Protein AF-A0A136LKF4-F1 (afdb_monomer)

Secondary structure (DSSP, 8-state):
---SEEEE-SS-EEEE-TTS-EEEEEEEETTEEESSTT--EEEEEEETTEEEETTSTTEEEEEEEPTTSS-EEEEEEETTTTEEEEEEEEE-SSSSEEEEEEEEEE-SSS-EEEEEEEEE---GGG-STTEEEEEETTTTEEEEEETTEEEEEEEEBTTBS-S-EEEEEEEETTEE-GGGGGGGT------EEEESEEEEEEEEEEE-TT-EEEEEEEEEEESSHHHHHHHHHT--HHHHHHHHHHHHHHHS---HHHHHHHHTS-HHHHHHHHHHHHHHHHTB-TTS-B-S---STTHHHHS--S-SB-HHHHHHHHHHHHHTT-S-HHHHHHHHHHHH-BTTB-SPPS-B-TTSSBPP--PPP-TTSGGG----HHHHHHHHHHHHHHHHHTTT-HHHHHHIIIIIHHHHHHHHHSB-TTTSSBPPEE-TTS--EE--HHHHHHHHHHHHHHHHHHHHTT-THHHHHHHHHHHHHHHHHHHS--TT-

Nearest PDB structures (foldseek):
  1lf9-assembly2_B  TM=7.929E-01  e=3.996E-20  Thermoanaerobacterium thermosaccharolyticum
  8ho8-assembly1_B  TM=7.181E-01  e=5.617E-15  Acetivibrio thermocellus
  3qde-assembly1_A  TM=7.459E-01  e=1.291E-14  Acetivibrio thermocellus
  8hob-assembly1_B  TM=7.042E-01  e=2.672E-14  Acetivibrio thermocellus
  8rfg-assembly1_A  TM=6.636E-01  e=1.055E-11  Agrobacterium tumefaciens

pLDDT: mean 93.04, std 6.62, range [54.16, 98.88]

Radius of gyration: 26.01 Å; Cα contacts (8 Å, |Δi|>4): 1134; chains: 1; bounding box: 64×51×73 Å

Sequence (489 aa):
MPRPLVFGNGIFHLCLDAGHRIRDLYFPQCGLPNHLSGHAIRWGFWCEENLSWVGDEGWEVRQRYDPGALCGLTQLESSELRIVVEVREAVHPTEPVFVRRLKILNRAEQEREVRLFQHNDLRIAGTEIGDTALFDPVSEALIHYKGAHWFLFGGRSSNGGLFEFATGIKDFGGFEGTWRDAEDGHLSGHPISQGSVDSTFSLAVRLGPNESADLELWIVAGTDLEDVRSRTASLNGASLLEVLAQARSASENLNLAALAQIHALPHEWRLATLQSLQVLRTHLDAGGAVIAANDSDIMKTARAHYSYCWPRDASLTVMALDALGWGDPSERWVRFLASVIQPDRPGLFQKYRPDGKWGASWHTWNETFPHGVPLQLDQTALALVSLCDRLERRAGDERESEAFQTLAKPLAEFLYGFRSPKTGFPLPSYDLWEERLGVHAFTCATVFWALDRASAWALRLGDASSERWAAGASEIRSAVLQGMYDASG

Structure (mmCIF, N/CA/C/O backbone):
data_AF-A0A136LKF4-F1
#
_entry.id   AF-A0A136LKF4-F1
#
loop_
_atom_site.group_PDB
_atom_site.id
_atom_site.type_symbol
_atom_site.label_atom_id
_atom_site.label_alt_id
_atom_site.label_comp_id
_atom_site.label_asym_id
_atom_site.label_entity_id
_atom_site.label_seq_id
_atom_site.pdbx_PDB_ins_code
_atom_site.Cartn_x
_atom_site.Cartn_y
_atom_site.Cartn_z
_atom_site.occupancy
_atom_site.B_iso_or_equiv
_atom_site.auth_seq_id
_atom_site.auth_comp_id
_atom_site.auth_asym_id
_atom_site.auth_atom_id
_atom_site.pdbx_PDB_model_num
ATOM 1 N N . MET A 1 1 ? -1.856 -15.438 2.226 1.00 55.50 1 MET A N 1
ATOM 2 C CA . MET A 1 1 ? -3.005 -15.472 1.275 1.00 55.50 1 MET A CA 1
ATOM 3 C C . MET A 1 1 ? -3.229 -14.039 0.835 1.00 55.50 1 MET A C 1
ATOM 5 O O . MET A 1 1 ? -2.966 -13.175 1.664 1.00 55.50 1 MET A O 1
ATOM 9 N N . PRO A 1 2 ? -3.708 -13.749 -0.391 1.00 76.06 2 PRO A N 1
ATOM 10 C CA . PRO A 1 2 ? -3.974 -12.362 -0.766 1.00 76.06 2 PRO A CA 1
ATOM 11 C C . PRO A 1 2 ? -4.907 -11.713 0.264 1.00 76.06 2 PRO A C 1
ATOM 13 O O . PRO A 1 2 ? -5.874 -12.329 0.719 1.00 76.06 2 PRO A O 1
ATOM 16 N N . ARG A 1 3 ? -4.563 -10.493 0.675 1.00 90.19 3 ARG A N 1
ATOM 17 C CA . ARG A 1 3 ? -5.271 -9.731 1.706 1.00 90.19 3 ARG A CA 1
ATOM 18 C C . ARG A 1 3 ? -6.670 -9.353 1.187 1.00 90.19 3 ARG A C 1
ATOM 20 O O . ARG A 1 3 ? -6.740 -8.726 0.129 1.00 90.19 3 ARG A O 1
ATOM 27 N N . PRO A 1 4 ? -7.776 -9.724 1.870 1.00 93.38 4 PRO A N 1
ATOM 28 C CA . PRO A 1 4 ? -9.128 -9.440 1.378 1.00 93.38 4 PRO A CA 1
ATOM 29 C C . PRO A 1 4 ? -9.421 -7.954 1.171 1.00 93.38 4 PRO A C 1
ATOM 31 O O . PRO A 1 4 ? -10.062 -7.586 0.187 1.00 93.38 4 PRO A O 1
ATOM 34 N N . LEU A 1 5 ? -8.932 -7.102 2.079 1.00 96.19 5 LEU A N 1
ATOM 35 C CA . LEU A 1 5 ? -9.044 -5.650 1.976 1.00 96.19 5 LEU A CA 1
ATOM 36 C C . LEU A 1 5 ? -7.653 -5.016 2.068 1.00 96.19 5 LEU A C 1
ATOM 38 O O . LEU A 1 5 ? -6.854 -5.346 2.941 1.00 96.19 5 LEU A O 1
ATOM 42 N N . VAL A 1 6 ? -7.383 -4.091 1.159 1.00 96.38 6 VAL A N 1
ATOM 43 C CA . VAL A 1 6 ? -6.146 -3.332 1.016 1.00 96.38 6 VAL A CA 1
ATOM 44 C C . VAL A 1 6 ? -6.555 -1.890 0.774 1.00 96.38 6 VAL A C 1
ATOM 46 O O . VAL A 1 6 ? -7.348 -1.607 -0.120 1.00 96.38 6 VAL A O 1
ATOM 49 N N . PHE A 1 7 ? -6.002 -0.975 1.553 1.00 97.06 7 PHE A N 1
ATOM 50 C CA . PHE A 1 7 ? -6.267 0.450 1.433 1.00 97.06 7 PHE A CA 1
ATOM 51 C C . PHE A 1 7 ? -4.955 1.198 1.269 1.00 97.06 7 PHE A C 1
ATOM 53 O O . PHE A 1 7 ? -3.958 0.844 1.892 1.00 97.06 7 PHE A O 1
ATOM 60 N N . GLY A 1 8 ? -4.956 2.261 0.470 1.00 96.06 8 GLY A N 1
ATOM 61 C CA . GLY A 1 8 ? -3.822 3.166 0.436 1.00 96.06 8 GLY A CA 1
ATOM 62 C C . GLY A 1 8 ? -3.980 4.330 -0.526 1.00 96.06 8 GLY A C 1
ATOM 63 O O . GLY A 1 8 ? -4.857 4.331 -1.388 1.00 96.06 8 GLY A O 1
ATOM 64 N N . ASN A 1 9 ? -3.119 5.328 -0.349 1.00 94.81 9 ASN A N 1
ATOM 65 C CA . ASN A 1 9 ? -3.143 6.591 -1.094 1.00 94.81 9 ASN A CA 1
ATOM 66 C C . ASN A 1 9 ? -1.758 7.037 -1.605 1.00 94.81 9 ASN A C 1
ATOM 68 O O . ASN A 1 9 ? -1.588 8.172 -2.052 1.00 94.81 9 ASN A O 1
ATOM 72 N N . GLY A 1 10 ? -0.763 6.153 -1.536 1.00 94.69 10 GLY A N 1
ATOM 73 C CA . GLY A 1 10 ? 0.612 6.426 -1.947 1.00 94.69 10 GLY A CA 1
ATOM 74 C C . GLY A 1 10 ? 1.547 6.850 -0.816 1.00 94.69 10 GLY A C 1
ATOM 75 O O . GLY A 1 10 ? 2.749 6.677 -0.972 1.00 94.69 10 GLY A O 1
ATOM 76 N N . ILE A 1 11 ? 1.025 7.335 0.315 1.00 96.25 11 ILE A N 1
ATOM 77 C CA . ILE A 1 11 ? 1.826 7.688 1.507 1.00 96.25 11 ILE A CA 1
ATOM 78 C C . ILE A 1 11 ? 1.457 6.865 2.745 1.00 96.25 11 ILE A C 1
ATOM 80 O O . ILE A 1 11 ? 2.232 6.757 3.692 1.00 96.25 11 ILE A O 1
ATOM 84 N N . PHE A 1 12 ? 0.262 6.277 2.739 1.00 97.94 12 PHE A N 1
ATOM 85 C CA . PHE A 1 12 ? -0.262 5.444 3.806 1.00 97.94 12 PHE A CA 1
ATOM 86 C C . PHE A 1 12 ? -0.930 4.220 3.201 1.00 97.94 12 PHE A C 1
ATOM 88 O O . PHE A 1 12 ? -1.716 4.351 2.260 1.00 97.94 12 PHE A O 1
ATOM 95 N N . HIS A 1 13 ? -0.593 3.036 3.706 1.00 97.69 13 HIS A N 1
ATOM 96 C CA . HIS A 1 13 ? -1.074 1.770 3.160 1.00 97.69 13 HIS A CA 1
ATOM 97 C C . HIS A 1 13 ? -1.354 0.772 4.285 1.00 97.69 13 HIS A C 1
ATOM 99 O O . HIS A 1 13 ? -0.511 0.576 5.160 1.00 97.69 13 HIS A O 1
ATOM 105 N N . LEU A 1 14 ? -2.514 0.112 4.243 1.00 96.81 14 LEU A N 1
ATOM 106 C CA . LEU A 1 14 ? -2.922 -0.905 5.210 1.00 96.81 14 LEU A CA 1
ATOM 107 C C . LEU A 1 14 ? -3.471 -2.143 4.507 1.00 96.81 14 LEU A C 1
ATOM 109 O O . LEU A 1 14 ? -4.198 -2.022 3.523 1.00 96.81 14 LEU A O 1
ATOM 113 N N . CYS A 1 15 ? -3.186 -3.324 5.054 1.00 96.56 15 CYS A N 1
ATOM 114 C CA . CYS A 1 15 ? -3.785 -4.578 4.596 1.00 96.56 15 CYS A CA 1
ATOM 115 C C . CYS A 1 15 ? -4.489 -5.299 5.742 1.00 96.56 15 CYS A C 1
ATOM 117 O O . CYS A 1 15 ? -3.909 -5.475 6.818 1.00 96.56 15 CYS A O 1
ATOM 119 N N . LEU A 1 16 ? -5.716 -5.753 5.493 1.00 96.62 16 LEU A N 1
ATOM 120 C CA . LEU A 1 16 ? -6.503 -6.543 6.431 1.00 96.62 16 LEU A CA 1
ATOM 121 C C . LEU A 1 16 ? -6.511 -8.012 6.002 1.00 96.62 16 LEU A C 1
ATOM 123 O O . LEU A 1 16 ? -6.553 -8.314 4.809 1.00 96.62 16 LEU A O 1
ATOM 127 N N . ASP A 1 17 ? -6.481 -8.927 6.968 1.00 95.50 17 ASP A N 1
ATOM 128 C CA . ASP A 1 17 ? -6.672 -10.359 6.719 1.00 95.50 17 ASP A CA 1
ATOM 129 C C . ASP A 1 17 ? -8.153 -10.777 6.717 1.00 95.50 17 ASP A C 1
ATOM 131 O O . ASP A 1 17 ? -9.060 -9.961 6.891 1.00 95.50 17 ASP A O 1
ATOM 135 N N . ALA A 1 18 ? -8.383 -12.079 6.515 1.00 95.31 18 ALA A N 1
ATOM 136 C CA . ALA A 1 18 ? -9.705 -12.705 6.539 1.00 95.31 18 ALA A CA 1
ATOM 137 C C . ALA A 1 18 ? -10.381 -12.677 7.923 1.00 95.31 18 ALA A C 1
ATOM 139 O O . ALA A 1 18 ? -11.593 -12.831 8.011 1.00 95.31 18 ALA A O 1
ATOM 140 N N . GLY A 1 19 ? -9.611 -12.461 8.995 1.00 96.06 19 GLY A N 1
ATOM 141 C CA . GLY A 1 19 ? -10.121 -12.245 10.349 1.00 96.06 19 GLY A CA 1
ATOM 142 C C . GLY A 1 19 ? -10.413 -10.772 10.651 1.00 96.06 19 GLY A C 1
ATOM 143 O O . GLY A 1 19 ? -10.659 -10.424 11.800 1.00 96.06 19 GLY A O 1
ATOM 144 N N . HIS A 1 20 ? -10.363 -9.895 9.642 1.00 97.25 20 HIS A N 1
ATOM 145 C CA . HIS A 1 20 ? -10.574 -8.452 9.768 1.00 97.25 20 HIS A CA 1
ATOM 146 C C . HIS A 1 20 ? -9.567 -7.730 10.687 1.00 97.25 20 HIS A C 1
ATOM 148 O O . HIS A 1 20 ? -9.873 -6.689 11.286 1.00 97.25 20 HIS A O 1
ATOM 154 N N . ARG A 1 21 ? -8.346 -8.265 10.797 1.00 96.94 21 ARG A N 1
ATOM 155 C CA . ARG A 1 21 ? -7.227 -7.659 11.537 1.00 96.94 21 ARG A CA 1
ATOM 156 C C . ARG A 1 21 ? -6.346 -6.894 10.573 1.00 96.94 21 ARG A C 1
ATOM 158 O O . ARG A 1 21 ? -6.111 -7.368 9.466 1.00 96.94 21 ARG A O 1
ATOM 165 N N . ILE A 1 22 ? -5.812 -5.749 10.989 1.00 97.69 22 ILE A N 1
ATOM 166 C CA . ILE A 1 22 ? -4.796 -5.054 10.190 1.00 97.69 22 ILE A CA 1
ATOM 167 C C . ILE A 1 22 ? -3.478 -5.789 10.418 1.00 97.69 22 ILE A C 1
ATOM 169 O O . ILE A 1 22 ? -3.037 -5.929 11.558 1.00 97.69 22 ILE A O 1
ATOM 173 N N . ARG A 1 23 ? -2.874 -6.284 9.340 1.00 95.25 23 ARG A N 1
ATOM 174 C CA . ARG A 1 23 ? -1.654 -7.107 9.365 1.00 95.25 23 ARG A CA 1
ATOM 175 C C . ARG A 1 23 ? -0.437 -6.398 8.813 1.00 95.25 23 ARG A C 1
ATOM 177 O O . ARG A 1 23 ? 0.691 -6.759 9.134 1.00 95.25 23 ARG A O 1
ATOM 184 N N . ASP A 1 24 ? -0.680 -5.385 7.996 1.00 95.75 24 ASP A N 1
ATOM 185 C CA . ASP A 1 24 ? 0.356 -4.581 7.385 1.00 95.75 24 ASP A CA 1
ATOM 186 C C . ASP A 1 24 ? -0.036 -3.108 7.485 1.00 95.75 24 ASP A C 1
ATOM 188 O O . ASP A 1 24 ? -1.186 -2.757 7.216 1.00 95.75 24 ASP A O 1
ATOM 192 N N . LEU A 1 25 ? 0.914 -2.273 7.906 1.00 97.69 25 LEU A N 1
ATOM 193 C CA . LEU A 1 25 ? 0.773 -0.826 8.061 1.00 97.69 25 LEU A CA 1
ATOM 194 C C . LEU A 1 25 ? 2.063 -0.179 7.562 1.00 97.69 25 LEU A C 1
ATOM 196 O O . LEU A 1 25 ? 3.123 -0.421 8.139 1.00 97.69 25 LEU A O 1
ATOM 200 N N . TYR A 1 26 ? 1.982 0.625 6.506 1.00 97.88 26 TYR A N 1
ATOM 201 C CA . TYR A 1 26 ? 3.140 1.274 5.897 1.00 97.88 26 TYR A CA 1
ATOM 202 C C . TYR A 1 26 ? 2.966 2.789 5.853 1.00 97.88 26 TYR A C 1
ATOM 204 O O . TYR A 1 26 ? 1.915 3.289 5.446 1.00 97.88 26 TYR A O 1
ATOM 212 N N . PHE A 1 27 ? 4.016 3.491 6.271 1.00 98.00 27 PHE A N 1
ATOM 213 C CA . PHE A 1 27 ? 4.149 4.944 6.261 1.00 98.00 27 PHE A CA 1
ATOM 214 C C . PHE A 1 27 ? 5.644 5.295 6.396 1.00 98.00 27 PHE A C 1
ATOM 216 O O . PHE A 1 27 ? 6.325 4.651 7.185 1.00 98.00 27 PHE A O 1
ATOM 223 N N . PRO A 1 28 ? 6.199 6.295 5.692 1.00 96.44 28 PRO A N 1
ATOM 224 C CA . PRO A 1 28 ? 5.536 7.223 4.778 1.00 96.44 28 PRO A CA 1
ATOM 225 C C . PRO A 1 28 ? 5.464 6.725 3.330 1.00 96.44 28 PRO A C 1
ATOM 227 O O . PRO A 1 28 ? 5.006 7.464 2.464 1.00 96.44 28 PRO A O 1
ATOM 230 N N . GLN A 1 29 ? 5.947 5.512 3.045 1.00 94.94 29 GLN A N 1
ATOM 231 C CA . GLN A 1 29 ? 5.930 4.940 1.702 1.00 94.94 29 GLN A CA 1
ATOM 232 C C . GLN A 1 29 ? 5.097 3.668 1.652 1.00 94.94 29 GLN A C 1
ATOM 234 O O . GLN A 1 29 ? 5.055 2.880 2.600 1.00 94.94 29 GLN A O 1
ATOM 239 N N . CYS A 1 30 ? 4.481 3.418 0.502 1.00 94.12 30 CYS A N 1
ATOM 240 C CA . CYS A 1 30 ? 3.833 2.144 0.241 1.00 94.12 30 CYS A CA 1
ATOM 241 C C . CYS A 1 30 ? 4.889 1.033 0.243 1.00 94.12 30 CYS A C 1
ATOM 243 O O . CYS A 1 30 ? 5.830 1.050 -0.546 1.00 94.12 30 CYS A O 1
ATOM 245 N N . GLY A 1 31 ? 4.736 0.052 1.134 1.00 92.69 31 GLY A N 1
ATOM 246 C CA . GLY A 1 31 ? 5.640 -1.095 1.223 1.00 92.69 31 GLY A CA 1
ATOM 247 C C . GLY A 1 31 ? 6.891 -0.897 2.091 1.00 92.69 31 GLY A C 1
ATOM 248 O O . GLY A 1 31 ? 7.631 -1.864 2.271 1.00 92.69 31 GLY A O 1
ATOM 249 N N . LEU A 1 32 ? 7.148 0.294 2.660 1.00 93.81 32 LEU A N 1
ATOM 250 C CA . LEU A 1 32 ? 8.350 0.528 3.473 1.00 93.81 32 LEU A CA 1
ATOM 251 C C . LEU A 1 32 ? 8.226 1.714 4.463 1.00 93.81 32 LEU A C 1
ATOM 253 O O . LEU A 1 32 ? 7.901 2.820 4.041 1.00 93.81 32 LEU A O 1
ATOM 257 N N . PRO A 1 33 ? 8.632 1.536 5.736 1.00 95.06 33 PRO A N 1
ATOM 258 C CA . PRO A 1 33 ? 8.744 0.266 6.456 1.00 95.06 33 PRO A CA 1
ATOM 259 C C . PRO A 1 33 ? 7.367 -0.337 6.788 1.00 95.06 33 PRO A C 1
ATOM 261 O O . PRO A 1 33 ? 6.355 0.357 6.794 1.00 95.06 33 PRO A O 1
ATOM 264 N N . ASN A 1 34 ? 7.325 -1.643 7.081 1.00 95.38 34 ASN A N 1
ATOM 265 C CA . ASN A 1 34 ? 6.140 -2.277 7.670 1.00 95.38 34 ASN A CA 1
ATOM 266 C C . ASN A 1 34 ? 6.181 -2.110 9.197 1.00 95.38 34 ASN A C 1
ATOM 268 O O . ASN A 1 34 ? 7.039 -2.691 9.863 1.00 95.38 34 ASN A O 1
ATOM 272 N N . HIS A 1 35 ? 5.240 -1.351 9.750 1.00 97.69 35 HIS A N 1
ATOM 273 C CA . HIS A 1 35 ? 5.152 -1.048 11.180 1.00 97.69 35 HIS A CA 1
ATOM 274 C C . HIS A 1 35 ? 4.487 -2.137 12.017 1.00 97.69 35 HIS A C 1
ATOM 276 O O . HIS A 1 35 ? 4.394 -1.981 13.229 1.00 97.69 35 HIS A O 1
ATOM 282 N N . LEU A 1 36 ? 4.032 -3.231 11.405 1.00 95.62 36 LEU A N 1
ATOM 283 C CA . LEU A 1 36 ? 3.500 -4.392 12.122 1.00 95.62 36 LEU A CA 1
ATOM 284 C C . LEU A 1 36 ? 4.419 -5.604 12.007 1.00 95.62 36 LEU A C 1
ATOM 286 O O . LEU A 1 36 ? 4.414 -6.450 12.891 1.00 95.62 36 LEU A O 1
ATOM 290 N N . SER A 1 37 ? 5.234 -5.704 10.953 1.00 88.88 37 SER A N 1
ATOM 291 C CA . SER A 1 37 ? 6.189 -6.814 10.767 1.00 88.88 37 SER A CA 1
ATOM 292 C C . SER A 1 37 ? 5.561 -8.210 10.913 1.00 88.88 37 SER A C 1
ATOM 294 O O . SER A 1 37 ? 6.182 -9.136 11.430 1.00 88.88 37 SER A O 1
ATOM 296 N N . GLY A 1 38 ? 4.310 -8.371 10.468 1.00 81.81 38 GLY A N 1
ATOM 297 C CA . GLY A 1 38 ? 3.557 -9.621 10.599 1.00 81.81 38 GLY A CA 1
ATOM 298 C C . GLY A 1 38 ? 2.816 -9.801 11.931 1.00 81.81 38 GLY A C 1
ATOM 299 O O . GLY A 1 38 ? 2.210 -10.857 12.140 1.00 81.81 38 GLY A O 1
ATOM 300 N N . HIS A 1 39 ? 2.815 -8.804 12.815 1.00 92.31 39 HIS A N 1
ATOM 301 C CA . HIS A 1 39 ? 1.898 -8.708 13.953 1.00 92.31 39 HIS A CA 1
ATOM 302 C C . HIS A 1 39 ? 0.538 -8.141 13.514 1.00 92.31 39 HIS A C 1
ATOM 304 O O . HIS A 1 39 ? 0.298 -7.935 12.324 1.00 92.31 39 HIS A O 1
ATOM 310 N N . ALA A 1 40 ? -0.408 -7.995 14.443 1.00 94.69 40 ALA A N 1
ATOM 311 C CA . ALA A 1 40 ? -1.751 -7.514 14.129 1.00 94.69 40 ALA A CA 1
ATOM 312 C C . ALA A 1 40 ? -2.165 -6.360 15.031 1.00 94.69 40 ALA A C 1
ATOM 314 O O . ALA A 1 40 ? -2.044 -6.459 16.248 1.00 94.69 40 ALA A O 1
ATOM 315 N N . ILE A 1 41 ? -2.802 -5.356 14.432 1.00 98.00 41 ILE A N 1
ATOM 316 C CA . ILE A 1 41 ? -3.798 -4.570 15.157 1.00 98.00 41 ILE A CA 1
ATOM 317 C C . ILE A 1 41 ? -5.088 -5.383 15.111 1.00 98.00 41 ILE A C 1
ATOM 319 O O . ILE A 1 41 ? -5.655 -5.632 14.037 1.00 98.00 41 ILE A O 1
ATOM 323 N N . ARG A 1 42 ? -5.517 -5.845 16.282 1.00 96.81 42 ARG A N 1
ATOM 324 C CA . ARG A 1 42 ? -6.738 -6.635 16.456 1.00 96.81 42 ARG A CA 1
ATOM 325 C C . ARG A 1 42 ? -7.773 -5.819 17.204 1.00 96.81 42 ARG A C 1
ATOM 327 O O . ARG A 1 42 ? -7.463 -4.825 17.854 1.00 96.81 42 ARG A O 1
ATOM 334 N N . TRP A 1 43 ? -9.011 -6.260 17.111 1.00 97.81 43 TRP A N 1
ATOM 335 C CA . TRP A 1 43 ? -10.115 -5.622 17.794 1.00 97.81 43 TRP A CA 1
ATOM 336 C C . TRP A 1 43 ? -11.211 -6.652 18.056 1.00 97.81 43 TRP A C 1
ATOM 338 O O . TRP A 1 43 ? -11.250 -7.702 17.410 1.00 97.81 43 TRP A O 1
ATOM 348 N N . GLY A 1 44 ? -12.029 -6.398 19.065 1.00 98.00 44 GLY A N 1
ATOM 349 C CA . GLY A 1 44 ? -12.947 -7.376 19.629 1.00 98.00 44 GLY A CA 1
ATOM 350 C C . GLY A 1 44 ? -14.038 -6.717 20.446 1.00 98.00 44 GLY A C 1
ATOM 351 O O . GLY A 1 44 ? -14.050 -5.497 20.615 1.00 98.00 44 GLY A O 1
ATOM 352 N N . PHE A 1 45 ? -14.947 -7.539 20.947 1.00 98.31 45 PHE A N 1
ATOM 353 C CA . PHE A 1 45 ? -16.069 -7.090 21.753 1.00 98.31 45 PHE A CA 1
ATOM 354 C C . PHE A 1 45 ? -16.130 -7.859 23.056 1.00 98.31 45 PHE A C 1
ATOM 356 O O . PHE A 1 45 ? -15.966 -9.075 23.068 1.00 98.31 45 PHE A O 1
ATOM 363 N N . TRP A 1 46 ? -16.412 -7.139 24.130 1.00 97.75 46 TRP A N 1
ATOM 364 C CA . TRP A 1 46 ? -16.761 -7.707 25.417 1.00 97.75 46 TRP A CA 1
ATOM 365 C C . TRP A 1 46 ? -18.244 -7.472 25.682 1.00 97.75 46 TRP A C 1
ATOM 367 O O . TRP A 1 46 ? -18.747 -6.353 25.518 1.00 97.75 46 TRP A O 1
ATOM 377 N N . CYS A 1 47 ? -18.952 -8.530 26.062 1.00 95.12 47 CYS A N 1
ATOM 378 C CA . CYS A 1 47 ? -20.339 -8.490 26.515 1.00 95.12 47 CYS A CA 1
ATOM 379 C C . CYS A 1 47 ? -20.488 -9.464 27.684 1.00 95.12 47 CYS A C 1
ATOM 381 O O . CYS A 1 47 ? -20.182 -10.642 27.516 1.00 95.12 47 CYS A O 1
ATOM 383 N N . GLU A 1 48 ? -21.020 -9.009 28.821 1.00 88.25 48 GLU A N 1
ATOM 384 C CA . GLU A 1 48 ? -21.451 -9.900 29.915 1.00 88.25 48 GLU A CA 1
ATOM 385 C C . GLU A 1 48 ? -20.347 -10.893 30.338 1.00 88.25 48 GLU A C 1
ATOM 387 O O . GLU A 1 48 ? -20.572 -12.098 30.344 1.00 88.25 48 GLU A O 1
ATOM 392 N N . GLU A 1 49 ? -19.148 -10.381 30.641 1.00 88.69 49 GLU A N 1
ATOM 393 C CA . GLU A 1 49 ? -17.962 -11.155 31.068 1.00 88.69 49 GLU A CA 1
ATOM 394 C C . GLU A 1 49 ? -17.253 -11.966 29.971 1.00 88.69 49 GLU A C 1
ATOM 396 O O . GLU A 1 49 ? -16.272 -12.645 30.258 1.00 88.69 49 GLU A O 1
ATOM 401 N N . ASN A 1 50 ? -17.677 -11.857 28.708 1.00 93.38 50 ASN A N 1
ATOM 402 C CA . ASN A 1 50 ? -17.059 -12.584 27.598 1.00 93.38 50 ASN A CA 1
ATOM 403 C C . ASN A 1 50 ? -16.424 -11.625 26.589 1.00 93.38 50 ASN A C 1
ATOM 405 O O . ASN A 1 50 ? -17.140 -10.911 25.883 1.00 93.38 50 ASN A O 1
ATOM 409 N N . LEU A 1 51 ? -15.089 -11.635 26.495 1.00 96.19 51 LEU A N 1
ATOM 410 C CA . LEU A 1 51 ? -14.336 -11.008 25.405 1.00 96.19 51 LEU A CA 1
ATOM 411 C C . LEU A 1 51 ? -14.195 -11.986 24.233 1.00 96.19 51 LEU A C 1
ATOM 413 O O . LEU A 1 51 ? -13.729 -13.107 24.408 1.00 96.19 51 LEU A O 1
ATOM 417 N N . SER A 1 52 ? -14.495 -11.528 23.019 1.00 97.12 52 SER A N 1
ATOM 418 C CA . SER A 1 52 ? -14.173 -12.253 21.788 1.00 97.12 52 SER A CA 1
ATOM 419 C C . SER A 1 52 ? -13.532 -11.321 20.763 1.00 97.12 52 SER A C 1
ATOM 421 O O . SER A 1 52 ? -14.077 -10.260 20.433 1.00 97.12 52 SER A O 1
ATOM 423 N N . TRP A 1 53 ? -12.364 -11.708 20.243 1.00 97.25 53 TRP A N 1
ATOM 424 C CA . TRP A 1 53 ? -11.684 -10.969 19.182 1.00 97.25 53 TRP A CA 1
ATOM 425 C C . TRP A 1 53 ? -12.288 -11.307 17.823 1.00 97.25 53 TRP A C 1
ATOM 427 O O . TRP A 1 53 ? -12.540 -12.467 17.501 1.00 97.25 53 TRP A O 1
ATOM 437 N N . VAL A 1 54 ? -12.468 -10.292 16.979 1.00 97.62 54 VAL A N 1
ATOM 438 C CA . VAL A 1 54 ? -12.990 -10.500 15.628 1.00 97.62 54 VAL A CA 1
ATOM 439 C C . VAL A 1 54 ? -12.059 -11.436 14.847 1.00 97.62 54 VAL A C 1
ATOM 441 O O . VAL A 1 54 ? -10.824 -11.319 14.888 1.00 97.62 54 VAL A O 1
ATOM 444 N N . GLY A 1 55 ? -12.677 -12.395 14.155 1.00 94.56 55 GLY A N 1
ATOM 445 C CA . GLY A 1 55 ? -11.991 -13.405 13.352 1.00 94.56 55 GLY A CA 1
ATOM 446 C C . GLY A 1 55 ? -11.487 -14.625 14.127 1.00 94.56 55 GLY A C 1
ATOM 447 O O . GLY A 1 55 ? -10.892 -15.499 13.500 1.00 94.56 55 GLY A O 1
ATOM 448 N N . ASP A 1 56 ? -11.697 -14.694 15.447 1.00 95.19 56 ASP A N 1
ATOM 449 C CA . ASP A 1 56 ? -11.555 -15.948 16.199 1.00 95.19 56 ASP A CA 1
ATOM 450 C C . ASP A 1 56 ? -12.759 -16.880 15.957 1.00 95.19 56 ASP A C 1
ATOM 452 O O . ASP A 1 56 ? -13.690 -16.557 15.211 1.00 95.19 56 ASP A O 1
ATOM 456 N N . GLU A 1 57 ? -12.727 -18.071 16.560 1.00 94.06 57 GLU A N 1
ATOM 457 C CA . GLU A 1 57 ? -13.832 -19.030 16.498 1.00 94.06 57 GLU A CA 1
ATOM 458 C C . GLU A 1 57 ? -15.153 -18.389 16.964 1.00 94.06 57 GLU A C 1
ATOM 460 O O . GLU A 1 57 ? -15.178 -17.577 17.885 1.00 94.06 57 GLU A O 1
ATOM 465 N N . GLY A 1 58 ? -16.257 -18.724 16.289 1.00 94.06 58 GLY A N 1
ATOM 466 C CA . GLY A 1 58 ? -17.583 -18.167 16.583 1.00 94.06 58 GLY A CA 1
ATOM 467 C C . GLY A 1 58 ? -17.945 -16.886 15.820 1.00 94.06 58 GLY A C 1
ATOM 468 O O . GLY A 1 58 ? -19.083 -16.427 15.937 1.00 94.06 58 GLY A O 1
ATOM 469 N N . TRP A 1 59 ? -17.033 -16.336 15.008 1.00 97.81 59 TRP A N 1
ATOM 470 C CA . TRP A 1 59 ? -17.318 -15.204 14.122 1.00 97.81 59 TRP A CA 1
ATOM 471 C C . TRP A 1 59 ? -17.606 -15.629 12.684 1.00 97.81 59 TRP A C 1
ATOM 473 O O . TRP A 1 59 ? -16.818 -16.333 12.053 1.00 97.81 59 TRP A O 1
ATOM 483 N N . GLU A 1 60 ? -18.685 -15.095 12.118 1.00 98.25 60 GLU A N 1
ATOM 484 C CA . GLU A 1 60 ? -18.864 -15.039 10.672 1.00 98.25 60 GLU A CA 1
ATOM 485 C C . GLU A 1 60 ? -18.369 -13.687 10.141 1.00 98.25 60 GLU A C 1
ATOM 487 O O . GLU A 1 60 ? -18.845 -12.632 10.563 1.00 98.25 60 GLU A O 1
ATOM 492 N N . VAL A 1 61 ? -17.415 -13.718 9.203 1.00 98.19 61 VAL A N 1
ATOM 493 C CA . VAL A 1 61 ? -16.786 -12.524 8.620 1.00 98.19 61 VAL A CA 1
ATOM 494 C C . VAL A 1 61 ? -17.023 -12.496 7.113 1.00 98.19 61 VAL A C 1
ATOM 496 O O . VAL A 1 61 ? -16.524 -13.347 6.378 1.00 98.19 61 VAL A O 1
ATOM 499 N N . ARG A 1 62 ? -17.767 -11.496 6.628 1.00 98.00 62 ARG A N 1
ATOM 500 C CA . ARG A 1 62 ? -18.039 -11.296 5.194 1.00 98.00 62 ARG A CA 1
ATOM 501 C C . ARG A 1 62 ? -17.496 -9.945 4.741 1.00 98.00 62 ARG A C 1
ATOM 503 O O . ARG A 1 62 ? -18.145 -8.917 4.929 1.00 98.00 62 ARG A O 1
ATOM 510 N N . GLN A 1 63 ? -16.307 -9.957 4.145 1.00 97.50 63 GLN A N 1
ATOM 511 C CA . GLN A 1 63 ? -15.604 -8.769 3.650 1.00 97.50 63 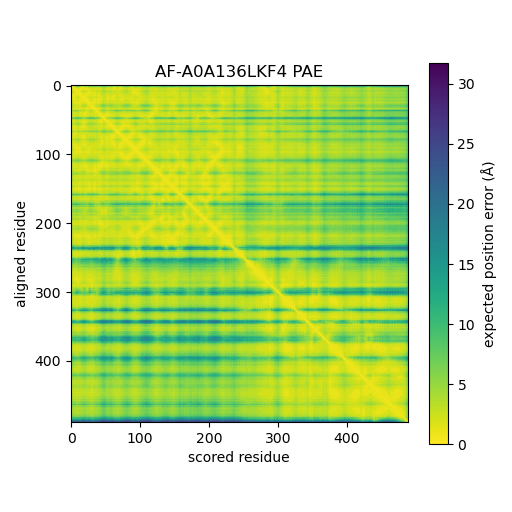GLN A CA 1
ATOM 512 C C . GLN A 1 63 ? -15.867 -8.536 2.164 1.00 97.50 63 GLN A C 1
ATOM 514 O O . GLN A 1 63 ? -15.832 -9.468 1.359 1.00 97.50 63 GLN A O 1
ATOM 519 N N . ARG A 1 64 ? -16.065 -7.275 1.786 1.00 95.69 64 ARG A N 1
ATOM 520 C CA . ARG A 1 64 ? -16.045 -6.822 0.393 1.00 95.69 64 ARG A CA 1
ATOM 521 C C . ARG A 1 64 ? -15.720 -5.339 0.327 1.00 95.69 64 ARG A C 1
ATOM 523 O O . ARG A 1 64 ? -15.772 -4.639 1.332 1.00 95.69 64 ARG A O 1
ATOM 530 N N . TYR A 1 65 ? -15.454 -4.848 -0.871 1.00 95.44 65 TYR A N 1
ATOM 531 C CA . TYR A 1 65 ? -15.493 -3.417 -1.129 1.00 95.44 65 TYR A CA 1
ATOM 532 C C . TYR A 1 65 ? -16.913 -2.977 -1.498 1.00 95.44 65 TYR A C 1
ATOM 534 O O . TYR A 1 65 ? -17.750 -3.769 -1.961 1.00 95.44 65 TYR A O 1
ATOM 542 N N . ASP A 1 66 ? -17.195 -1.697 -1.299 1.00 91.50 66 ASP A N 1
ATOM 543 C CA . ASP A 1 66 ? -18.329 -1.037 -1.928 1.00 91.50 66 ASP A CA 1
ATOM 544 C C . ASP A 1 66 ? -18.095 -1.023 -3.456 1.00 91.50 66 ASP A C 1
ATOM 546 O O . ASP A 1 66 ? -16.997 -0.668 -3.890 1.00 91.50 66 ASP A O 1
ATOM 550 N N . PRO A 1 67 ? -19.062 -1.445 -4.294 1.00 87.12 67 PRO A N 1
ATOM 551 C CA . PRO A 1 67 ? -18.835 -1.608 -5.727 1.00 87.12 67 PRO A CA 1
ATOM 552 C C . PRO A 1 67 ? -18.227 -0.366 -6.391 1.00 87.12 67 PRO A C 1
ATOM 554 O O . PRO A 1 67 ? -18.825 0.707 -6.386 1.00 87.12 67 PRO A O 1
ATOM 557 N N . GLY A 1 68 ? -17.041 -0.533 -6.983 1.00 82.75 68 GLY A N 1
ATOM 558 C CA . GLY A 1 68 ? -16.329 0.529 -7.695 1.00 82.75 68 GLY A CA 1
ATOM 559 C C . GLY A 1 68 ? -15.589 1.537 -6.811 1.00 82.75 68 GLY A C 1
ATOM 560 O O . GLY A 1 68 ? -14.999 2.467 -7.355 1.00 82.75 68 GLY A O 1
ATOM 561 N N . ALA A 1 69 ? -15.570 1.352 -5.488 1.00 89.88 69 ALA A N 1
ATOM 562 C CA . ALA A 1 69 ? -14.912 2.255 -4.553 1.00 89.88 69 ALA A CA 1
ATOM 563 C C . ALA A 1 69 ? -13.884 1.549 -3.667 1.00 89.88 69 ALA A C 1
ATOM 565 O O . ALA A 1 69 ? -14.087 0.420 -3.227 1.00 89.88 69 ALA A O 1
ATOM 566 N N . LEU A 1 70 ? -12.803 2.253 -3.323 1.00 93.50 70 LEU A N 1
ATOM 567 C CA . LEU A 1 70 ? -11.834 1.807 -2.319 1.00 93.50 70 LEU A CA 1
ATOM 568 C C . LEU A 1 70 ? -12.357 2.050 -0.887 1.00 93.50 70 LEU A C 1
ATOM 570 O O . LEU A 1 70 ? -11.677 2.624 -0.038 1.00 93.50 70 LEU A O 1
ATOM 574 N N . CYS A 1 71 ? -13.594 1.621 -0.635 1.00 95.81 71 CYS A N 1
ATOM 575 C CA . CYS A 1 71 ? -14.238 1.659 0.671 1.00 95.81 71 CYS A CA 1
ATOM 576 C C . CYS A 1 71 ? -14.590 0.229 1.083 1.00 95.81 71 CYS A C 1
ATOM 578 O O . CYS A 1 71 ? -15.262 -0.478 0.333 1.00 95.81 71 CYS A O 1
ATOM 580 N N . GLY A 1 72 ? -14.146 -0.202 2.260 1.00 97.12 72 GLY A N 1
ATOM 581 C CA . GLY A 1 72 ? -14.477 -1.507 2.821 1.00 97.12 72 GLY A CA 1
ATOM 582 C C . GLY A 1 72 ? -15.914 -1.540 3.324 1.00 97.12 72 GLY A C 1
ATOM 583 O O . GLY A 1 72 ? -16.410 -0.554 3.874 1.00 97.12 72 GLY A O 1
ATOM 584 N N . LEU A 1 73 ? -16.570 -2.679 3.138 1.00 97.06 73 LEU A N 1
ATOM 585 C CA . LEU A 1 73 ? -17.845 -3.018 3.745 1.00 97.06 73 LEU A CA 1
ATOM 586 C C . LEU A 1 73 ? -17.772 -4.451 4.266 1.00 97.06 73 LEU A C 1
ATOM 588 O O . LEU A 1 73 ? -17.783 -5.409 3.488 1.00 97.06 73 LEU A O 1
ATOM 592 N N . THR A 1 74 ? -17.735 -4.583 5.586 1.00 98.31 74 THR A N 1
ATOM 593 C CA . THR A 1 74 ? -17.659 -5.879 6.258 1.00 98.31 74 THR A CA 1
ATOM 594 C C . THR A 1 74 ? -18.900 -6.108 7.103 1.00 98.31 74 THR A C 1
ATOM 596 O O . THR A 1 74 ? -19.319 -5.230 7.855 1.00 98.31 74 THR A O 1
ATOM 599 N N . GLN A 1 75 ? -19.483 -7.298 6.992 1.00 98.50 75 GLN A N 1
ATOM 600 C CA . GLN A 1 75 ? -20.497 -7.784 7.924 1.00 98.50 75 GLN A CA 1
ATOM 601 C C . GLN A 1 75 ? -19.858 -8.788 8.874 1.00 98.50 75 GLN A C 1
ATOM 603 O O . GLN A 1 75 ? -19.168 -9.708 8.427 1.00 98.50 75 GLN A O 1
ATOM 608 N N . LEU A 1 76 ? -20.093 -8.591 10.165 1.00 98.50 76 LEU A N 1
ATOM 609 C CA . LEU A 1 76 ? -19.609 -9.452 11.232 1.00 98.50 76 LEU A CA 1
ATOM 610 C C . LEU A 1 76 ? -20.790 -9.928 12.065 1.00 98.50 76 LEU A C 1
ATOM 612 O O . LEU A 1 76 ? -21.656 -9.128 12.425 1.00 98.50 76 LEU A O 1
ATOM 616 N N . GLU A 1 77 ? -20.799 -11.205 12.409 1.00 98.44 77 GLU A N 1
ATOM 617 C CA . GLU A 1 77 ? -21.803 -11.785 13.295 1.00 98.44 77 GLU A CA 1
ATOM 618 C C . GLU A 1 77 ? -21.127 -12.703 14.309 1.00 98.44 77 GLU A C 1
ATOM 620 O O . GLU A 1 77 ? -20.312 -13.547 13.939 1.00 98.44 77 GLU A O 1
ATOM 625 N N . SER A 1 78 ? -21.462 -12.517 15.586 1.00 97.75 78 SER A N 1
ATOM 626 C CA . SER A 1 78 ? -21.075 -13.422 16.668 1.00 97.75 78 SER A CA 1
ATOM 627 C C . SER A 1 78 ? -22.338 -13.953 17.329 1.00 97.75 78 SER A C 1
ATOM 629 O O . SER A 1 78 ? -23.094 -13.199 17.952 1.00 97.75 78 SER A O 1
ATOM 631 N N . SER A 1 79 ? -22.569 -15.260 17.195 1.00 93.75 79 SER A N 1
ATOM 632 C CA . SER A 1 79 ? -23.706 -15.932 17.831 1.00 93.75 79 SER A CA 1
ATOM 633 C C . SER A 1 79 ? -23.558 -15.992 19.349 1.00 93.75 79 SER A C 1
ATOM 635 O O . SER A 1 79 ? -24.548 -15.873 20.064 1.00 93.75 79 SER A O 1
ATOM 637 N N . GLU A 1 80 ? -22.325 -16.137 19.838 1.00 94.94 80 GLU A N 1
ATOM 638 C CA . GLU A 1 80 ? -21.999 -16.196 21.265 1.00 94.94 80 GLU A CA 1
ATOM 639 C C . GLU A 1 80 ? -22.254 -14.851 21.949 1.00 94.94 80 GLU A C 1
ATOM 641 O O . GLU A 1 80 ? -23.038 -14.763 22.895 1.00 94.94 80 GLU A O 1
ATOM 646 N N . LEU A 1 81 ? -21.691 -13.770 21.402 1.00 96.69 81 LEU A N 1
ATOM 647 C CA . LEU A 1 81 ? -21.925 -12.428 21.930 1.00 96.69 81 LEU A CA 1
ATOM 648 C C . LEU A 1 81 ? -23.314 -11.891 21.567 1.00 96.69 81 LEU A C 1
ATOM 650 O O . LEU A 1 81 ? -23.754 -10.896 22.142 1.00 96.69 81 LEU A O 1
ATOM 654 N N . ARG A 1 82 ? -24.042 -12.537 20.646 1.00 97.12 82 ARG A N 1
ATOM 655 C CA . ARG A 1 82 ? -25.359 -12.110 20.138 1.00 97.12 82 ARG A CA 1
ATOM 656 C C . ARG A 1 82 ? -25.314 -10.685 19.578 1.00 97.12 82 ARG A C 1
ATOM 658 O O . ARG A 1 82 ? -26.146 -9.846 19.928 1.00 97.12 82 ARG A O 1
ATOM 665 N N . ILE A 1 83 ? -24.325 -10.389 18.741 1.00 97.94 83 ILE A N 1
ATOM 666 C CA . ILE A 1 83 ? -24.176 -9.080 18.090 1.00 97.94 83 ILE A CA 1
ATOM 667 C C . ILE A 1 83 ? -23.975 -9.229 16.587 1.00 97.94 83 ILE A C 1
ATOM 669 O O . ILE A 1 83 ? -23.374 -10.192 16.112 1.00 97.94 83 ILE A O 1
ATOM 673 N N . VAL A 1 84 ? -24.467 -8.236 15.849 1.00 98.50 84 VAL A N 1
ATOM 674 C CA . VAL A 1 84 ? -24.200 -8.063 14.418 1.00 98.50 84 VAL A CA 1
ATOM 675 C C . VAL A 1 84 ? -23.563 -6.698 14.222 1.00 98.50 84 VAL A C 1
ATOM 677 O O . VAL A 1 84 ? -24.024 -5.719 14.809 1.00 98.50 84 VAL A O 1
ATOM 680 N N . VAL A 1 85 ? -22.521 -6.621 13.400 1.00 98.62 85 VAL A N 1
ATOM 681 C CA . VAL A 1 85 ? -21.784 -5.381 13.152 1.00 98.62 85 VAL A CA 1
ATOM 682 C C . VAL A 1 85 ? -21.635 -5.157 11.652 1.00 98.62 85 VAL A C 1
ATOM 684 O O . VAL A 1 85 ? -21.111 -6.010 10.937 1.00 98.62 85 VAL A O 1
ATOM 687 N N . GLU A 1 86 ? -22.080 -3.998 11.170 1.00 98.56 86 GLU A N 1
ATOM 688 C CA . GLU A 1 86 ? -21.702 -3.489 9.848 1.00 98.56 86 GLU A CA 1
ATOM 689 C C . GLU A 1 86 ? -20.504 -2.555 10.012 1.00 98.56 86 GLU A C 1
ATOM 691 O O . GLU A 1 86 ? -20.550 -1.626 10.816 1.00 98.56 86 GLU A O 1
ATOM 696 N N . VAL A 1 87 ? -19.443 -2.782 9.244 1.00 98.44 87 VAL A N 1
ATOM 697 C CA . VAL A 1 87 ? -18.218 -1.983 9.283 1.00 98.44 87 VAL A CA 1
ATOM 698 C C . VAL A 1 87 ? -18.002 -1.312 7.932 1.00 98.44 87 VAL A C 1
ATOM 700 O O . VAL A 1 87 ? -18.051 -1.978 6.898 1.00 98.44 87 VAL A O 1
ATOM 703 N N . ARG A 1 88 ? -17.747 -0.001 7.942 1.00 97.69 88 ARG A N 1
ATOM 704 C CA . ARG A 1 88 ? -17.376 0.802 6.770 1.00 97.69 88 ARG A CA 1
ATOM 705 C C . ARG A 1 88 ? -16.034 1.470 6.982 1.00 97.69 88 ARG A C 1
ATOM 707 O O . ARG A 1 88 ? -15.814 2.096 8.016 1.00 97.69 88 ARG A O 1
ATOM 714 N N . GLU A 1 89 ? -15.154 1.356 5.997 1.00 97.69 89 GLU A N 1
ATOM 715 C CA . GLU A 1 89 ? -13.745 1.716 6.162 1.00 97.69 89 GLU A CA 1
ATOM 716 C C . GLU A 1 89 ? -13.185 2.402 4.927 1.00 97.69 89 GLU A C 1
ATOM 718 O O . GLU A 1 89 ? -13.559 2.055 3.806 1.00 97.69 89 GLU A O 1
ATOM 723 N N . ALA A 1 90 ? -12.260 3.338 5.120 1.00 97.56 90 ALA A N 1
ATOM 724 C CA . ALA A 1 90 ? -11.482 3.914 4.030 1.00 97.56 90 ALA A CA 1
ATOM 725 C C . ALA A 1 90 ? -10.187 4.554 4.538 1.00 97.56 90 ALA A C 1
ATOM 727 O O . ALA A 1 90 ? -10.064 4.915 5.708 1.00 97.56 90 ALA A O 1
ATOM 728 N N . VAL A 1 91 ? -9.244 4.750 3.617 1.00 97.50 91 VAL A N 1
ATOM 729 C CA . VAL A 1 91 ? -8.127 5.687 3.785 1.00 97.50 91 VAL A CA 1
ATOM 730 C C . VAL A 1 91 ? -8.494 7.007 3.112 1.00 97.50 91 VAL 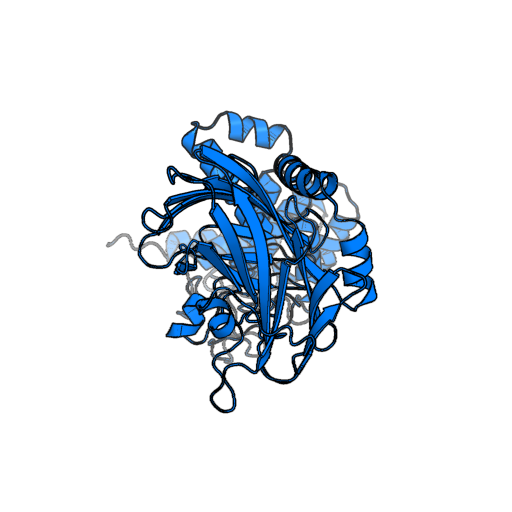A C 1
ATOM 732 O O . VAL A 1 91 ? -9.057 7.010 2.015 1.00 97.50 91 VAL A O 1
ATOM 735 N N . HIS A 1 92 ? -8.172 8.128 3.756 1.00 96.12 92 HIS A N 1
ATOM 736 C CA . HIS A 1 92 ? -8.354 9.455 3.179 1.00 96.12 92 HIS A CA 1
ATOM 737 C C . HIS A 1 92 ? -7.561 9.584 1.864 1.00 96.12 92 HIS A C 1
ATOM 739 O O . HIS A 1 92 ? -6.398 9.175 1.815 1.00 96.12 92 HIS A O 1
ATOM 745 N N . PRO A 1 93 ? -8.123 10.171 0.788 1.00 93.19 93 PRO A N 1
ATOM 746 C CA . PRO A 1 93 ? -7.486 10.156 -0.534 1.00 93.19 93 PRO A CA 1
ATOM 747 C C . PRO A 1 93 ? -6.091 10.785 -0.618 1.00 93.19 93 PRO A C 1
ATOM 749 O O . PRO A 1 93 ? -5.334 10.443 -1.523 1.00 93.19 93 PRO A O 1
ATOM 752 N N . THR A 1 94 ? -5.758 11.711 0.284 1.00 92.88 94 THR A N 1
ATOM 753 C CA . THR A 1 94 ? -4.487 12.461 0.254 1.00 92.88 94 THR A CA 1
ATOM 754 C C . THR A 1 94 ? -3.768 12.548 1.594 1.00 92.88 94 THR A C 1
ATOM 756 O O . THR A 1 94 ? -2.665 13.075 1.637 1.00 92.88 94 THR A O 1
ATOM 759 N N . GLU A 1 95 ? -4.370 12.055 2.678 1.00 95.38 95 GLU A N 1
ATOM 760 C CA . GLU A 1 95 ? -3.828 12.212 4.032 1.00 95.38 95 GLU A CA 1
ATOM 761 C C . GLU A 1 95 ? -3.625 10.830 4.654 1.00 95.38 95 GLU A C 1
ATOM 763 O O . GLU A 1 95 ? -4.397 9.915 4.353 1.00 95.38 95 GLU A O 1
ATOM 768 N N . PRO A 1 96 ? -2.618 10.636 5.519 1.00 97.31 96 PRO A N 1
ATOM 769 C CA . PRO A 1 96 ? -2.328 9.359 6.163 1.00 97.31 96 PRO A CA 1
ATOM 770 C C . PRO A 1 96 ? -3.319 9.045 7.300 1.00 97.31 96 PRO A C 1
ATOM 772 O O . PRO A 1 96 ? -2.943 8.856 8.454 1.00 97.31 96 PRO A O 1
ATOM 775 N N . VAL A 1 97 ? -4.609 9.022 6.963 1.00 97.56 97 VAL A N 1
ATOM 776 C CA . VAL A 1 97 ? -5.732 8.825 7.879 1.00 97.56 97 VAL A CA 1
ATOM 777 C C . VAL A 1 97 ? -6.544 7.627 7.411 1.00 97.56 97 VAL A C 1
ATOM 779 O O . VAL A 1 97 ? -7.030 7.603 6.281 1.00 97.56 97 VAL A O 1
ATOM 782 N N . PHE A 1 98 ? -6.713 6.643 8.284 1.00 98.25 98 PHE A N 1
ATOM 783 C CA . PHE A 1 98 ? -7.630 5.522 8.108 1.00 98.25 98 PHE A CA 1
ATOM 784 C C . PHE A 1 98 ? -8.807 5.691 9.059 1.00 98.25 98 PHE A C 1
ATOM 786 O O . PHE A 1 98 ? -8.613 6.006 10.232 1.00 98.25 98 PHE A O 1
ATOM 793 N N . VAL A 1 99 ? -10.017 5.462 8.559 1.00 97.56 99 VAL A N 1
ATOM 794 C CA . VAL A 1 99 ? -11.252 5.572 9.336 1.00 97.56 99 VAL A CA 1
ATOM 795 C C . VAL A 1 99 ? -12.029 4.270 9.269 1.00 97.56 99 VAL A C 1
ATOM 797 O O . VAL A 1 99 ? -12.074 3.610 8.228 1.00 97.56 99 VAL A O 1
ATOM 800 N N . ARG A 1 100 ? -12.679 3.926 10.377 1.00 97.44 100 ARG A N 1
ATOM 801 C CA . ARG A 1 100 ? -13.550 2.764 10.512 1.00 97.44 100 ARG A CA 1
ATOM 802 C C . ARG A 1 100 ? -14.791 3.166 11.297 1.00 97.44 100 ARG A C 1
ATOM 804 O O . ARG A 1 100 ? -14.704 3.504 12.472 1.00 97.44 100 ARG A O 1
ATOM 811 N N . ARG A 1 101 ? -15.953 3.097 10.655 1.00 96.50 101 ARG A N 1
ATOM 812 C CA . ARG A 1 101 ? -17.261 3.288 11.288 1.00 96.50 101 ARG A CA 1
ATOM 813 C C . ARG A 1 101 ? -17.938 1.939 11.452 1.00 96.50 101 ARG A C 1
ATOM 815 O O . ARG A 1 101 ? -18.003 1.162 10.503 1.00 96.50 101 ARG A O 1
ATOM 822 N N . LEU A 1 102 ? -18.447 1.680 12.644 1.00 97.56 102 LEU A N 1
ATOM 823 C CA . LEU A 1 102 ? -19.108 0.444 13.022 1.00 97.56 102 LEU A CA 1
ATOM 824 C C . LEU A 1 102 ? -20.537 0.764 13.426 1.00 97.56 102 LEU A C 1
ATOM 826 O O . LEU A 1 102 ? -20.744 1.649 14.245 1.00 97.56 102 LEU A O 1
ATOM 830 N N . LYS A 1 103 ? -21.502 0.013 12.907 1.00 97.94 103 LYS A N 1
ATOM 831 C CA . LYS A 1 103 ? -22.874 0.002 13.409 1.00 97.94 103 LYS A CA 1
ATOM 832 C C . LYS A 1 103 ? -23.127 -1.333 14.084 1.00 97.94 103 LYS A C 1
ATOM 834 O O . LYS A 1 103 ? -23.201 -2.357 13.405 1.00 97.94 103 LYS A O 1
ATOM 839 N N . ILE A 1 104 ? -23.247 -1.317 15.405 1.00 98.25 104 ILE A N 1
ATOM 840 C CA . ILE A 1 104 ? -23.410 -2.516 16.233 1.00 98.25 104 ILE A CA 1
ATOM 841 C C . ILE A 1 104 ? -24.883 -2.675 16.564 1.00 98.25 104 ILE A C 1
ATOM 843 O O . ILE A 1 104 ? -25.515 -1.713 16.984 1.00 98.25 104 ILE A O 1
ATOM 847 N N . LEU A 1 105 ? -25.417 -3.880 16.403 1.00 98.56 105 LEU A N 1
ATOM 848 C CA . LEU A 1 105 ? -26.788 -4.247 16.732 1.00 98.56 105 LEU A CA 1
ATOM 849 C C . LEU A 1 105 ? -26.797 -5.303 17.836 1.00 98.56 105 LEU A C 1
ATOM 851 O O . LEU A 1 105 ? -26.218 -6.381 17.676 1.00 98.56 105 LEU A O 1
ATOM 855 N N . ASN A 1 106 ? -27.509 -5.016 18.925 1.00 98.19 106 ASN A N 1
ATOM 856 C CA . ASN A 1 106 ? -27.737 -5.971 20.001 1.00 98.19 106 ASN A CA 1
ATOM 857 C C . ASN A 1 106 ? -28.832 -6.982 19.613 1.00 98.19 106 ASN A C 1
ATOM 859 O O . ASN A 1 106 ? -29.988 -6.606 19.425 1.00 98.19 106 ASN A O 1
ATOM 863 N N . ARG A 1 107 ? -28.487 -8.273 19.524 1.00 97.81 107 ARG A N 1
ATOM 864 C CA . ARG A 1 107 ? -29.443 -9.373 19.286 1.00 97.81 107 ARG A CA 1
ATOM 865 C C . ARG A 1 107 ? -29.881 -10.099 20.558 1.00 97.81 107 ARG A C 1
ATOM 867 O O . ARG A 1 107 ? -30.658 -11.044 20.463 1.00 97.81 107 ARG A O 1
ATOM 874 N N . ALA A 1 108 ? -29.407 -9.694 21.734 1.00 96.50 108 ALA A N 1
ATOM 875 C CA . ALA A 1 108 ? -29.946 -10.198 22.989 1.00 96.50 108 ALA A CA 1
ATOM 876 C C . ALA A 1 108 ? -31.308 -9.560 23.304 1.00 96.50 108 ALA A C 1
ATOM 878 O O . ALA A 1 108 ? -31.629 -8.463 22.850 1.00 96.50 108 ALA A O 1
ATOM 879 N N . GLU A 1 109 ? -32.093 -10.248 24.130 1.00 96.75 109 GLU A N 1
ATOM 880 C CA . GLU A 1 109 ? -33.424 -9.806 24.567 1.00 96.75 109 GLU A CA 1
ATOM 881 C C . GLU A 1 109 ? -33.387 -8.827 25.750 1.00 96.75 109 GLU A C 1
ATOM 883 O O . GLU A 1 109 ? -34.433 -8.415 26.247 1.00 96.75 109 GLU A O 1
ATOM 888 N N . GLN A 1 110 ? -32.192 -8.434 26.198 1.00 96.19 110 GLN A N 1
ATOM 889 C CA . GLN A 1 110 ? -31.993 -7.524 27.322 1.00 96.19 110 GLN A CA 1
ATOM 890 C C . GLN A 1 110 ? -31.084 -6.352 26.960 1.00 96.19 110 GLN A C 1
ATOM 892 O O . GLN A 1 110 ? -30.259 -6.436 26.045 1.00 96.19 110 GLN A O 1
ATOM 897 N N . GLU A 1 111 ? -31.250 -5.261 27.706 1.00 97.06 111 GLU A N 1
ATOM 898 C CA . GLU A 1 111 ? -30.313 -4.147 27.675 1.00 97.06 111 GLU A CA 1
ATOM 899 C C . GLU A 1 111 ? -28.982 -4.575 28.292 1.00 97.06 111 GLU A C 1
ATOM 901 O O . GLU A 1 111 ? -28.952 -5.199 29.355 1.00 97.06 111 GLU A O 1
ATOM 906 N N . ARG A 1 112 ? -27.878 -4.231 27.634 1.00 96.06 112 ARG A N 1
ATOM 907 C CA . ARG A 1 112 ? -26.539 -4.567 28.110 1.00 96.06 112 ARG A CA 1
ATOM 908 C C . ARG A 1 112 ? -25.505 -3.580 27.616 1.00 96.06 112 ARG A C 1
ATOM 910 O O . ARG A 1 112 ? -25.712 -2.863 26.637 1.00 96.06 112 ARG A O 1
ATOM 917 N N . GLU A 1 113 ? -24.387 -3.565 28.318 1.00 96.31 113 GLU A N 1
ATOM 918 C CA . GLU A 1 113 ? -23.205 -2.850 27.880 1.00 96.31 113 GLU A CA 1
ATOM 919 C C . GLU A 1 113 ? -22.427 -3.700 26.876 1.00 96.31 113 GLU A C 1
ATOM 921 O O . GLU A 1 113 ? -22.212 -4.895 27.085 1.00 96.31 113 GLU A O 1
ATOM 926 N N . VAL A 1 114 ? -22.018 -3.067 25.783 1.00 97.19 114 VAL A N 1
ATOM 927 C CA . VAL A 1 114 ? -21.118 -3.631 24.783 1.00 97.19 114 VAL A CA 1
ATOM 928 C C . VAL A 1 114 ? -19.868 -2.766 24.779 1.00 97.19 114 VAL A C 1
ATOM 930 O O . VAL A 1 114 ? -19.951 -1.558 24.531 1.00 97.19 114 VAL A O 1
ATOM 933 N N . ARG A 1 115 ? -18.713 -3.380 25.045 1.00 97.75 115 ARG A N 1
ATOM 934 C CA . ARG A 1 115 ? -17.415 -2.706 24.961 1.00 97.75 115 ARG A CA 1
ATOM 935 C C . ARG A 1 115 ? -16.665 -3.192 23.731 1.00 97.75 115 ARG A C 1
ATOM 937 O O . ARG A 1 115 ? -16.520 -4.394 23.541 1.00 97.75 115 ARG A O 1
ATOM 944 N N . LEU A 1 116 ? -16.196 -2.277 22.892 1.00 98.44 116 LEU A N 1
ATOM 945 C CA . LEU A 1 116 ? -15.237 -2.581 21.831 1.00 98.44 116 LEU A CA 1
ATOM 946 C C . LEU A 1 116 ? -13.835 -2.405 22.395 1.00 98.44 116 LEU A C 1
ATOM 948 O O . LEU A 1 116 ? -13.582 -1.381 23.013 1.00 98.44 116 LEU A O 1
ATOM 952 N N . PHE A 1 117 ? -12.931 -3.338 22.114 1.00 98.69 117 PHE A N 1
ATOM 953 C CA . PHE A 1 117 ? -11.502 -3.220 22.404 1.00 98.69 117 PHE A CA 1
ATOM 954 C C . PHE A 1 117 ? -10.706 -3.174 21.106 1.00 98.69 117 PHE A C 1
ATOM 956 O O . PHE A 1 117 ? -10.973 -3.960 20.198 1.00 98.69 117 PHE A O 1
ATOM 963 N N . GLN A 1 118 ? -9.704 -2.300 21.021 1.00 98.69 118 GLN A N 1
ATOM 964 C CA . GLN A 1 118 ? -8.694 -2.320 19.961 1.00 98.69 118 GLN A CA 1
ATOM 965 C C . GLN A 1 118 ? -7.302 -2.401 20.582 1.00 98.69 118 GLN A C 1
ATOM 967 O O . GLN A 1 118 ? -6.922 -1.544 21.376 1.00 98.69 118 GLN A O 1
ATOM 972 N N . HIS A 1 119 ? -6.539 -3.413 20.173 1.00 98.50 119 HIS A N 1
ATOM 973 C CA . HIS A 1 119 ? -5.164 -3.664 20.597 1.00 98.50 119 HIS A CA 1
ATOM 974 C C . HIS A 1 119 ? -4.191 -3.357 19.456 1.00 98.50 119 HIS A C 1
ATOM 976 O O . HIS A 1 119 ? -4.361 -3.840 18.334 1.00 98.50 119 HIS A O 1
ATOM 982 N N . ASN A 1 120 ? -3.170 -2.554 19.756 1.00 98.25 120 ASN A N 1
ATOM 983 C CA . ASN A 1 120 ? -2.210 -2.005 18.805 1.00 98.25 120 ASN A CA 1
ATOM 984 C C . ASN A 1 120 ? -0.805 -2.577 19.073 1.00 98.25 120 ASN A C 1
ATOM 986 O O . ASN A 1 120 ? -0.058 -2.077 19.917 1.00 98.25 120 ASN A O 1
ATOM 990 N N . ASP A 1 121 ? -0.438 -3.625 18.331 1.00 96.25 121 ASP A N 1
ATOM 991 C CA . ASP A 1 121 ? 0.858 -4.308 18.427 1.00 96.25 121 ASP A CA 1
ATOM 992 C C . ASP A 1 121 ? 1.842 -3.822 17.342 1.00 96.25 121 ASP A C 1
ATOM 994 O O . ASP A 1 121 ? 2.064 -4.495 16.333 1.00 96.25 121 ASP A O 1
ATOM 998 N N . LEU A 1 122 ? 2.420 -2.630 17.529 1.00 97.19 122 LEU A N 1
ATOM 999 C CA . LEU A 1 122 ? 3.360 -2.044 16.565 1.00 97.19 122 LEU A CA 1
ATOM 1000 C C . LEU A 1 122 ? 4.799 -2.547 16.763 1.00 97.19 122 LEU A C 1
ATOM 1002 O O . LEU A 1 122 ? 5.234 -2.842 17.871 1.00 97.19 122 LEU A O 1
ATOM 1006 N N . ARG A 1 123 ? 5.540 -2.625 15.660 1.00 96.19 123 ARG A N 1
ATOM 1007 C CA . ARG A 1 123 ? 6.987 -2.864 15.571 1.00 96.19 123 ARG A CA 1
ATOM 1008 C C . ARG A 1 123 ? 7.562 -1.747 14.711 1.00 96.19 123 ARG A C 1
ATOM 1010 O O . ARG A 1 123 ? 7.786 -1.930 13.507 1.00 96.19 123 ARG A O 1
ATOM 1017 N N . ILE A 1 124 ? 7.661 -0.541 15.266 1.00 98.06 124 ILE A N 1
ATOM 1018 C CA . ILE A 1 124 ? 7.868 0.655 14.446 1.00 98.06 124 ILE A CA 1
ATOM 1019 C C . ILE A 1 124 ? 9.213 0.563 13.717 1.00 98.06 124 ILE A C 1
ATOM 1021 O O . ILE A 1 124 ? 10.270 0.331 14.309 1.00 98.06 124 ILE A O 1
ATOM 1025 N N . ALA A 1 125 ? 9.158 0.760 12.395 1.00 95.88 125 ALA A N 1
ATOM 1026 C CA . ALA A 1 125 ? 10.287 0.602 11.485 1.00 95.88 125 ALA A CA 1
ATOM 1027 C C . ALA A 1 125 ? 10.891 -0.818 11.458 1.00 95.88 125 ALA A C 1
ATOM 1029 O O . ALA A 1 125 ? 12.081 -0.983 11.194 1.00 95.88 125 ALA A O 1
ATOM 1030 N N . GLY A 1 126 ? 10.075 -1.848 11.690 1.00 93.25 126 GLY A N 1
ATOM 1031 C CA . GLY A 1 126 ? 10.480 -3.243 11.508 1.00 93.25 126 GLY A CA 1
ATOM 1032 C C . GLY A 1 126 ? 10.990 -3.947 12.767 1.00 93.25 126 GLY A C 1
ATOM 1033 O O . GLY A 1 126 ? 11.520 -5.050 12.672 1.00 93.25 126 GLY A O 1
ATOM 1034 N N . THR A 1 127 ? 10.903 -3.304 13.933 1.00 93.38 127 THR A N 1
ATOM 1035 C CA . THR A 1 127 ? 11.444 -3.827 15.196 1.00 93.38 127 THR A CA 1
ATOM 1036 C C . THR A 1 127 ? 10.697 -3.253 16.394 1.00 93.38 127 THR A C 1
ATOM 1038 O O . THR A 1 127 ? 10.314 -2.090 16.397 1.00 93.38 127 THR A O 1
ATOM 1041 N N . GLU A 1 128 ? 10.537 -4.081 17.416 1.00 90.94 128 GLU A N 1
ATOM 1042 C CA . GLU A 1 128 ? 9.987 -3.794 18.738 1.00 90.94 128 GLU A CA 1
ATOM 1043 C C . GLU A 1 128 ? 10.893 -2.949 19.642 1.00 90.94 128 GLU A C 1
ATOM 1045 O O . GLU A 1 128 ? 10.478 -2.528 20.715 1.00 90.94 128 GLU A O 1
ATOM 1050 N N . ILE A 1 129 ? 12.162 -2.750 19.281 1.00 93.56 129 ILE A N 1
ATOM 1051 C CA . ILE A 1 129 ? 13.129 -2.129 20.188 1.00 93.56 129 ILE A CA 1
ATOM 1052 C C . ILE A 1 129 ? 12.973 -0.609 20.168 1.00 93.56 129 ILE A C 1
ATOM 1054 O O . ILE A 1 129 ? 13.195 0.024 19.136 1.00 93.56 129 ILE A O 1
ATOM 1058 N N . GLY A 1 130 ? 12.716 -0.017 21.336 1.00 94.31 130 GLY A N 1
ATOM 1059 C CA . GLY A 1 130 ? 12.737 1.437 21.523 1.00 94.31 130 GLY A CA 1
ATOM 1060 C C . GLY A 1 130 ? 11.509 2.159 20.970 1.00 94.31 130 GLY A C 1
ATOM 1061 O O . GLY A 1 130 ? 11.630 3.317 20.572 1.00 94.31 130 GLY A O 1
ATOM 1062 N N . ASP A 1 131 ? 10.363 1.479 20.924 1.00 97.50 131 ASP A N 1
ATOM 1063 C CA . ASP A 1 131 ? 9.070 2.108 20.668 1.00 97.50 131 ASP A CA 1
ATOM 1064 C C . ASP A 1 131 ? 8.564 2.777 21.960 1.00 97.50 131 ASP A C 1
ATOM 1066 O O . ASP A 1 131 ? 8.923 2.372 23.069 1.00 97.50 131 ASP A O 1
ATOM 1070 N N . THR A 1 132 ? 7.716 3.795 21.831 1.00 98.56 132 THR A N 1
ATOM 1071 C CA . THR A 1 132 ? 7.001 4.408 22.959 1.00 98.56 132 THR A CA 1
ATOM 1072 C C . THR A 1 132 ? 5.515 4.432 22.651 1.00 98.56 132 THR A C 1
ATOM 1074 O O . THR A 1 132 ? 5.132 4.870 21.569 1.00 98.56 132 THR A O 1
ATOM 1077 N N . ALA A 1 133 ? 4.689 4.020 23.611 1.00 98.69 133 ALA A N 1
ATOM 1078 C CA . ALA A 1 133 ? 3.237 4.144 23.564 1.00 98.69 133 ALA A CA 1
ATOM 1079 C C . ALA A 1 133 ? 2.781 5.041 24.716 1.00 98.69 133 ALA A C 1
ATOM 1081 O O . ALA A 1 133 ? 3.202 4.831 25.852 1.00 98.69 133 ALA A O 1
ATOM 1082 N N . LEU A 1 134 ? 1.936 6.033 24.445 1.00 98.62 134 LEU A N 1
ATOM 1083 C CA . LEU A 1 134 ? 1.404 6.949 25.454 1.00 98.62 134 LEU A CA 1
ATOM 1084 C C . LEU A 1 134 ? -0.054 7.313 25.192 1.00 98.62 134 LEU A C 1
ATOM 1086 O O . LEU A 1 134 ? -0.514 7.257 24.059 1.00 98.62 134 LEU A O 1
ATOM 1090 N N . PHE A 1 135 ? -0.765 7.730 26.229 1.00 98.69 135 PHE A N 1
ATOM 1091 C CA . PHE A 1 135 ? -2.029 8.440 26.121 1.00 98.69 135 PHE A CA 1
ATOM 1092 C C . PHE A 1 135 ? -1.763 9.944 26.028 1.00 98.69 135 PHE A C 1
ATOM 1094 O O . PHE A 1 135 ? -1.104 10.524 26.895 1.00 98.69 135 PHE A O 1
ATOM 1101 N N . ASP A 1 136 ? -2.270 10.573 24.971 1.00 98.19 136 ASP A N 1
ATOM 1102 C CA . ASP A 1 136 ? -2.224 12.016 24.786 1.00 98.19 136 ASP A CA 1
ATOM 1103 C C . ASP A 1 136 ? -3.536 12.653 25.268 1.00 98.19 136 ASP A C 1
ATOM 1105 O O . ASP A 1 136 ? -4.555 12.511 24.590 1.00 98.19 136 ASP A O 1
ATOM 1109 N N . PRO A 1 137 ? -3.538 13.406 26.384 1.00 96.19 137 PRO A N 1
ATOM 1110 C CA . PRO A 1 137 ? -4.754 14.017 26.915 1.00 96.19 137 PRO A CA 1
ATOM 1111 C C . PRO A 1 137 ? -5.290 15.166 26.052 1.00 96.19 137 PRO A C 1
ATOM 1113 O O . PRO A 1 137 ? -6.422 15.585 26.255 1.00 96.19 137 PRO A O 1
ATOM 1116 N N . VAL A 1 138 ? -4.500 15.704 25.113 1.00 95.25 138 VAL A N 1
ATOM 1117 C CA . VAL A 1 138 ? -4.965 16.767 24.204 1.00 95.25 138 VAL A CA 1
ATOM 1118 C C . VAL A 1 138 ? -5.829 16.184 23.090 1.00 95.25 138 VAL A C 1
ATOM 1120 O O . VAL A 1 138 ? -6.886 16.725 22.786 1.00 95.25 138 VAL A O 1
ATOM 1123 N N . SER A 1 139 ? -5.376 15.082 22.491 1.00 95.31 139 SER A N 1
ATOM 1124 C CA . SER A 1 139 ? -6.118 14.378 21.436 1.00 95.31 139 SER A CA 1
ATOM 1125 C C . SER A 1 139 ? -7.101 13.338 21.975 1.00 95.31 139 SER A C 1
ATOM 1127 O O . SER A 1 139 ? -7.828 12.743 21.185 1.00 95.31 139 SER A O 1
ATOM 1129 N N . GLU A 1 140 ? -7.066 13.069 23.286 1.00 95.94 140 GLU A N 1
ATOM 1130 C CA . GLU A 1 140 ? -7.799 11.990 23.963 1.00 95.94 140 GLU A CA 1
ATOM 1131 C C . GLU A 1 140 ? -7.608 10.629 23.266 1.00 95.94 140 GLU A C 1
ATOM 1133 O O . GLU A 1 140 ? -8.550 9.865 23.059 1.00 95.94 140 GLU A O 1
ATOM 1138 N N . ALA A 1 141 ? -6.367 10.335 22.869 1.00 97.69 141 ALA A N 1
ATOM 1139 C CA . ALA A 1 141 ? -6.021 9.203 22.013 1.00 97.69 141 ALA A CA 1
ATOM 1140 C C . ALA A 1 141 ? -4.707 8.541 22.444 1.00 97.69 141 ALA A C 1
ATOM 1142 O O . ALA A 1 141 ? -3.891 9.137 23.148 1.00 97.69 141 ALA A O 1
ATOM 1143 N N . LEU A 1 142 ? -4.471 7.310 21.988 1.00 98.75 142 LEU A N 1
ATOM 1144 C CA . LEU A 1 142 ? -3.191 6.631 22.187 1.00 98.75 142 LEU A CA 1
ATOM 1145 C C . LEU A 1 142 ? -2.239 6.962 21.039 1.00 98.75 142 LEU A C 1
ATOM 1147 O O . LEU A 1 142 ? -2.619 6.879 19.877 1.00 98.75 142 LEU A O 1
ATOM 1151 N N . ILE A 1 143 ? -0.990 7.287 21.348 1.00 98.81 143 ILE A N 1
ATOM 1152 C CA . ILE A 1 143 ? 0.064 7.583 20.381 1.00 98.81 143 ILE A CA 1
ATOM 1153 C C . ILE A 1 143 ? 1.189 6.573 20.548 1.00 98.81 143 ILE A C 1
ATOM 1155 O O . ILE A 1 143 ? 1.690 6.366 21.650 1.00 98.81 143 ILE A O 1
ATOM 1159 N N . HIS A 1 144 ? 1.611 5.980 19.439 1.00 98.81 144 HIS A N 1
ATOM 1160 C CA . HIS A 1 144 ? 2.825 5.182 19.328 1.00 98.81 144 HIS A CA 1
ATOM 1161 C C . HIS A 1 144 ? 3.843 5.934 18.483 1.00 98.81 144 HIS A C 1
ATOM 1163 O O . HIS A 1 144 ? 3.487 6.438 17.418 1.00 98.81 144 HIS A O 1
ATOM 1169 N N . TYR A 1 145 ? 5.103 6.003 18.906 1.00 98.69 145 TYR A N 1
ATOM 1170 C CA . TYR A 1 145 ? 6.127 6.656 18.096 1.00 98.69 145 TYR A CA 1
ATOM 1171 C C . TYR A 1 145 ? 7.530 6.080 18.260 1.00 98.69 145 TYR A C 1
ATOM 1173 O O . TYR A 1 145 ? 7.885 5.518 19.297 1.00 98.69 145 TYR A O 1
ATOM 1181 N N . LYS A 1 146 ? 8.338 6.274 17.209 1.00 98.19 146 LYS A N 1
ATOM 1182 C CA . LYS A 1 146 ? 9.790 6.061 17.197 1.00 98.19 146 LYS A CA 1
ATOM 1183 C C . LYS A 1 146 ? 10.442 6.833 16.057 1.00 98.19 146 LYS A C 1
ATOM 1185 O O . LYS A 1 146 ? 10.138 6.631 14.876 1.00 98.19 146 LYS A O 1
ATOM 1190 N N . GLY A 1 147 ? 11.388 7.700 16.415 1.00 96.50 147 GLY A N 1
ATOM 1191 C CA . GLY A 1 147 ? 12.004 8.625 15.467 1.00 96.50 147 GLY A CA 1
ATOM 1192 C C . GLY A 1 147 ? 10.944 9.502 14.795 1.00 96.50 147 GLY A C 1
ATOM 1193 O O . GLY A 1 147 ? 10.157 10.150 15.480 1.00 96.50 147 GLY A O 1
ATOM 1194 N N . ALA A 1 148 ? 10.918 9.488 13.463 1.00 96.94 148 ALA A N 1
ATOM 1195 C CA . ALA A 1 148 ? 9.986 10.262 12.641 1.00 96.94 148 ALA A CA 1
ATOM 1196 C C . ALA A 1 148 ? 8.708 9.492 12.249 1.00 96.94 148 ALA A C 1
ATOM 1198 O O . ALA A 1 148 ? 8.056 9.859 11.281 1.00 96.94 148 ALA A O 1
ATOM 1199 N N . HIS A 1 149 ? 8.365 8.400 12.939 1.00 98.38 149 HIS A N 1
ATOM 1200 C CA . HIS A 1 149 ? 7.133 7.652 12.672 1.00 98.38 149 HIS A CA 1
ATOM 1201 C C . HIS A 1 149 ? 6.233 7.729 13.898 1.00 98.38 149 HIS A C 1
ATOM 1203 O O . HIS A 1 149 ? 6.601 7.220 14.960 1.00 98.38 149 HIS A O 1
ATOM 1209 N N . TRP A 1 150 ? 5.082 8.372 13.737 1.00 98.69 150 TRP A N 1
ATOM 1210 C CA . TRP A 1 150 ? 4.091 8.604 14.780 1.00 98.69 150 TRP A CA 1
ATOM 1211 C C . TRP A 1 150 ? 2.748 8.056 14.316 1.00 98.69 150 TRP A C 1
ATOM 1213 O O . TRP A 1 150 ? 2.347 8.303 13.183 1.00 98.69 150 TRP A O 1
ATOM 1223 N N . PHE A 1 151 ? 2.064 7.314 15.181 1.00 98.88 151 PHE A N 1
ATOM 1224 C CA . PHE A 1 151 ? 0.769 6.694 14.913 1.00 98.88 151 PHE A CA 1
ATOM 1225 C C . PHE A 1 151 ? -0.180 6.998 16.060 1.00 98.88 151 PHE A C 1
ATOM 1227 O O . PHE A 1 151 ? 0.051 6.566 17.187 1.00 98.88 151 PHE A O 1
ATOM 1234 N N . LEU A 1 152 ? -1.246 7.732 15.775 1.00 98.69 152 LEU A N 1
ATOM 1235 C CA . LEU A 1 152 ? -2.316 8.020 16.714 1.00 98.69 152 LEU A CA 1
ATOM 1236 C C . LEU A 1 152 ? -3.493 7.078 16.457 1.00 98.69 152 LEU A C 1
ATOM 1238 O O . LEU A 1 152 ? -3.939 6.929 15.321 1.00 98.69 152 LEU A O 1
ATOM 1242 N N . PHE A 1 153 ? -4.003 6.480 17.529 1.00 98.69 153 PHE A N 1
ATOM 1243 C CA . PHE A 1 153 ? -5.149 5.583 17.573 1.00 98.69 153 PHE A CA 1
ATOM 1244 C C . PHE A 1 153 ? -6.237 6.225 18.424 1.00 98.69 153 PHE A C 1
ATOM 1246 O O . PHE A 1 153 ? -6.077 6.370 19.640 1.00 98.69 153 PHE A O 1
ATOM 1253 N N . GLY A 1 154 ? -7.332 6.618 17.782 1.00 96.81 154 GLY A N 1
ATOM 1254 C CA . GLY A 1 154 ? -8.463 7.242 18.453 1.00 96.81 154 GLY A CA 1
ATOM 1255 C C . GLY A 1 154 ? -9.768 6.521 18.161 1.00 96.81 154 GLY A C 1
ATOM 1256 O O . GLY A 1 154 ? -9.879 5.723 17.224 1.00 96.81 154 GLY A O 1
ATOM 1257 N N . GLY A 1 155 ? -10.765 6.818 18.982 1.00 96.06 155 GLY A N 1
ATOM 1258 C CA . GLY A 1 155 ? -12.104 6.305 18.798 1.00 96.06 155 GLY A CA 1
ATOM 1259 C C . GLY A 1 155 ? -13.135 7.088 19.590 1.00 96.06 155 GLY A C 1
ATOM 1260 O O . GLY A 1 155 ? -12.801 7.816 20.524 1.00 96.06 155 GLY A O 1
ATOM 1261 N N . ARG A 1 156 ? -14.402 6.932 19.210 1.00 94.75 156 ARG A N 1
ATOM 1262 C CA . ARG A 1 156 ? -15.531 7.475 19.959 1.00 94.75 156 ARG A CA 1
ATOM 1263 C C . ARG A 1 156 ? -16.776 6.610 19.873 1.00 94.75 156 ARG A C 1
ATOM 1265 O O . ARG A 1 156 ? -16.986 5.847 18.929 1.00 94.75 156 ARG A O 1
ATOM 1272 N N . SER A 1 157 ? -17.630 6.825 20.856 1.00 94.06 157 SER A N 1
ATOM 1273 C CA . SER A 1 157 ? -18.987 6.314 20.967 1.00 94.06 157 SER A CA 1
ATOM 1274 C C . SER A 1 157 ? -19.968 7.473 21.173 1.00 94.06 157 SER A C 1
ATOM 1276 O O . SER A 1 157 ? -19.571 8.637 21.268 1.00 94.06 157 SER A O 1
ATOM 1278 N N . SER A 1 158 ? -21.256 7.162 21.333 1.00 87.94 158 SER A N 1
ATOM 1279 C CA . SER A 1 158 ? -22.249 8.131 21.815 1.00 87.94 158 SER A CA 1
ATOM 1280 C C . SER A 1 158 ? -21.936 8.690 23.211 1.00 87.94 158 SER A C 1
ATOM 1282 O O . SER A 1 158 ? -22.455 9.744 23.566 1.00 87.94 158 SER A O 1
ATOM 1284 N N . ASN A 1 159 ? -21.096 8.002 23.993 1.00 85.75 159 ASN A N 1
ATOM 1285 C CA . ASN A 1 159 ? -20.729 8.376 25.359 1.00 85.75 159 ASN A CA 1
ATOM 1286 C C . ASN A 1 159 ? -19.455 9.238 25.440 1.00 85.75 159 ASN A C 1
ATOM 1288 O O . ASN A 1 159 ? -19.074 9.642 26.536 1.00 85.75 159 ASN A O 1
ATOM 1292 N N . GLY A 1 160 ? -18.798 9.529 24.311 1.00 90.12 160 GLY A N 1
ATOM 1293 C CA . GLY A 1 160 ? -17.545 10.291 24.258 1.00 90.12 160 GLY A CA 1
ATOM 1294 C C . GLY A 1 160 ? -16.399 9.507 23.619 1.00 90.12 160 GLY A C 1
ATOM 1295 O O . GLY A 1 160 ? -16.642 8.605 22.816 1.00 90.12 160 GLY A O 1
ATOM 1296 N N . GLY A 1 161 ? -15.161 9.891 23.942 1.00 93.00 161 GLY A N 1
ATOM 1297 C CA . GLY A 1 161 ? -13.929 9.275 23.439 1.00 93.00 161 GLY A CA 1
ATOM 1298 C C . GLY A 1 161 ? -13.640 7.894 24.040 1.00 93.00 161 GLY A C 1
ATOM 1299 O O . GLY A 1 161 ? -14.543 7.074 24.221 1.00 93.00 161 GLY A O 1
ATOM 1300 N N . LEU A 1 162 ? -12.366 7.634 24.338 1.00 97.00 162 LEU A N 1
ATOM 1301 C CA . LEU A 1 162 ? -11.922 6.369 24.930 1.00 97.00 162 LEU A CA 1
ATOM 1302 C C . LEU A 1 162 ? -12.561 6.152 26.310 1.00 97.00 162 LEU A C 1
ATOM 1304 O O . LEU A 1 162 ? -12.543 7.051 27.148 1.00 97.00 162 LEU A O 1
ATOM 1308 N N . PHE A 1 163 ? -13.111 4.959 26.546 1.00 96.81 163 PHE A N 1
ATOM 1309 C CA . PHE A 1 163 ? -13.697 4.578 27.833 1.00 96.81 163 PHE A CA 1
ATOM 1310 C C . PHE A 1 163 ? -12.606 4.193 28.838 1.00 96.81 163 PHE A C 1
ATOM 1312 O O . PHE A 1 163 ? -12.509 4.785 29.908 1.00 96.81 163 PHE A O 1
ATOM 1319 N N . GLU A 1 164 ? -11.739 3.256 28.459 1.00 97.50 164 GLU A N 1
ATOM 1320 C CA . GLU A 1 164 ? -10.533 2.894 29.201 1.00 97.50 164 GLU A CA 1
ATOM 1321 C C . GLU A 1 164 ? -9.368 2.704 28.220 1.00 97.50 164 GLU A C 1
ATOM 1323 O O . GLU A 1 164 ? -9.559 2.520 27.013 1.00 97.50 164 GLU A O 1
ATOM 1328 N N . PHE A 1 165 ? -8.139 2.739 28.728 1.00 98.44 165 PHE A N 1
ATOM 1329 C CA . PHE A 1 165 ? -6.940 2.458 27.947 1.00 98.44 165 PHE A CA 1
ATOM 1330 C C . PHE A 1 165 ? -5.841 1.859 28.821 1.00 98.44 165 PHE A C 1
ATOM 1332 O O . PHE A 1 165 ? -5.831 2.027 30.037 1.00 98.44 165 PHE A O 1
ATOM 1339 N N . ALA A 1 166 ? -4.876 1.202 28.192 1.00 98.31 166 ALA A N 1
ATOM 1340 C CA . ALA A 1 166 ? -3.623 0.812 28.814 1.00 98.31 166 ALA A CA 1
ATOM 1341 C C . ALA A 1 166 ? -2.495 0.827 27.780 1.00 98.31 166 ALA A C 1
ATOM 1343 O O . ALA A 1 166 ? -2.693 0.527 26.602 1.00 98.31 166 ALA A O 1
ATOM 1344 N N . THR A 1 167 ? -1.294 1.148 28.244 1.00 98.38 167 THR A N 1
ATOM 1345 C CA . THR A 1 167 ? -0.027 0.917 27.545 1.00 98.38 167 THR A CA 1
ATOM 1346 C C . THR A 1 167 ? 0.806 -0.041 28.387 1.00 98.38 167 THR A C 1
ATOM 1348 O O . THR A 1 167 ? 0.718 -0.025 29.616 1.00 98.38 167 THR A O 1
ATOM 1351 N N . GLY A 1 168 ? 1.600 -0.901 27.756 1.00 96.81 168 GLY A N 1
ATOM 1352 C CA . GLY A 1 168 ? 2.309 -1.941 28.496 1.00 96.81 168 GLY A CA 1
ATOM 1353 C C . GLY A 1 168 ? 3.473 -2.539 27.733 1.00 96.81 168 GLY A C 1
ATOM 1354 O O . GLY A 1 168 ? 3.699 -2.229 26.567 1.00 96.81 168 GLY A O 1
ATOM 1355 N N . ILE A 1 169 ? 4.253 -3.362 28.430 1.00 96.00 169 ILE A N 1
ATOM 1356 C CA . ILE A 1 169 ? 5.346 -4.140 27.843 1.00 96.00 169 ILE A CA 1
ATOM 1357 C C . ILE A 1 169 ? 4.760 -5.416 27.229 1.00 96.00 169 ILE A C 1
ATOM 1359 O O . ILE A 1 169 ? 3.883 -6.043 27.820 1.00 96.00 169 ILE A O 1
ATOM 1363 N N . LYS A 1 170 ? 5.283 -5.821 26.072 1.00 94.12 170 LYS A N 1
ATOM 1364 C CA . LYS A 1 170 ? 4.946 -7.071 25.374 1.00 94.12 170 LYS A CA 1
ATOM 1365 C C . LYS A 1 170 ? 6.201 -7.842 24.984 1.00 94.12 170 LYS A C 1
ATOM 1367 O O . LYS A 1 170 ? 7.259 -7.241 24.778 1.00 94.12 170 LYS A O 1
ATOM 1372 N N . ASP A 1 171 ? 6.065 -9.154 24.818 1.00 89.00 171 ASP A N 1
ATOM 1373 C CA . ASP A 1 171 ? 7.093 -10.093 24.341 1.00 89.00 171 ASP A CA 1
ATOM 1374 C C . ASP A 1 171 ? 8.460 -9.960 25.036 1.00 89.00 171 ASP A C 1
ATOM 1376 O O . ASP A 1 171 ? 9.503 -10.326 24.492 1.00 89.00 171 ASP A O 1
ATOM 1380 N N . PHE A 1 172 ? 8.479 -9.423 26.255 1.00 89.25 172 PHE A N 1
ATOM 1381 C CA . PHE A 1 172 ? 9.696 -9.155 27.006 1.00 89.25 172 PHE A CA 1
ATOM 1382 C C . PHE A 1 172 ? 9.441 -9.359 28.495 1.00 89.25 172 PHE A C 1
ATOM 1384 O O . PHE A 1 172 ? 8.400 -8.969 29.012 1.00 89.25 172 PHE A O 1
ATOM 1391 N N . GLY A 1 173 ? 10.384 -9.991 29.199 1.00 83.69 173 GLY A N 1
ATOM 1392 C CA . GLY A 1 173 ? 10.291 -10.179 30.652 1.00 83.69 173 GLY A CA 1
ATOM 1393 C C . GLY A 1 173 ? 9.106 -11.031 31.130 1.00 83.69 173 GLY A C 1
ATOM 1394 O O . GLY A 1 173 ? 8.735 -10.926 32.293 1.00 83.69 173 GLY A O 1
ATOM 1395 N N . GLY A 1 174 ? 8.512 -11.854 30.257 1.00 86.81 174 GLY A N 1
ATOM 1396 C CA . GLY A 1 174 ? 7.329 -12.667 30.568 1.00 86.81 174 GLY A CA 1
ATOM 1397 C C . GLY A 1 174 ? 5.989 -11.942 30.397 1.00 86.81 174 GLY A C 1
ATOM 1398 O O . GLY A 1 174 ? 4.954 -12.551 30.643 1.00 86.81 174 GLY A O 1
ATOM 1399 N N . PHE A 1 175 ? 5.992 -10.679 29.962 1.00 89.00 175 PHE A N 1
ATOM 1400 C CA . PHE A 1 175 ? 4.768 -9.942 29.652 1.00 89.00 175 PHE A CA 1
ATOM 1401 C C . PHE A 1 175 ? 4.272 -10.269 28.242 1.00 89.00 175 PHE A C 1
ATOM 1403 O O . PHE A 1 175 ? 5.032 -10.186 27.278 1.00 89.00 175 PHE A O 1
ATOM 1410 N N . GLU A 1 176 ? 2.989 -10.605 28.118 1.00 90.50 176 GLU A N 1
ATOM 1411 C CA . GLU A 1 176 ? 2.349 -10.929 26.834 1.00 90.50 176 GLU A CA 1
ATOM 1412 C C . GLU A 1 176 ? 1.754 -9.703 26.122 1.00 90.50 176 GLU A C 1
ATOM 1414 O O . GLU A 1 176 ? 1.476 -9.779 24.926 1.00 90.50 176 GLU A O 1
ATOM 1419 N N . GLY A 1 177 ? 1.578 -8.581 26.829 1.00 92.81 177 GLY A N 1
ATOM 1420 C CA . GLY A 1 177 ? 1.009 -7.342 26.294 1.00 92.81 177 GLY A CA 1
ATOM 1421 C C . GLY A 1 177 ? -0.367 -6.974 26.859 1.00 92.81 177 GLY A C 1
ATOM 1422 O O . GLY A 1 177 ? -1.027 -7.770 27.526 1.00 92.81 177 GLY A O 1
ATOM 1423 N N . THR A 1 178 ? -0.812 -5.749 26.579 1.00 95.31 178 THR A N 1
ATOM 1424 C CA . THR A 1 178 ? -2.066 -5.160 27.102 1.00 95.31 178 THR A CA 1
ATOM 1425 C C . THR A 1 178 ? -3.341 -5.833 26.601 1.00 95.31 178 THR A C 1
ATOM 1427 O O . THR A 1 178 ? -4.399 -5.630 27.181 1.00 95.31 178 THR A O 1
ATOM 1430 N N . TRP A 1 179 ? -3.275 -6.667 25.563 1.00 92.81 179 TRP A N 1
ATOM 1431 C CA . TRP A 1 179 ? -4.442 -7.431 25.109 1.00 92.81 179 TRP A CA 1
ATOM 1432 C C . TRP A 1 179 ? -4.956 -8.424 26.164 1.00 92.81 179 TRP A C 1
ATOM 1434 O O . TRP A 1 179 ? -6.142 -8.736 26.151 1.00 92.81 179 TRP A O 1
ATOM 1444 N N . ARG A 1 180 ? -4.081 -8.894 27.070 1.00 92.88 180 ARG A N 1
ATOM 1445 C CA . ARG A 1 180 ? -4.452 -9.722 28.230 1.00 92.88 180 ARG A CA 1
ATOM 1446 C C . ARG A 1 180 ? -5.265 -8.948 29.263 1.00 92.88 180 ARG A C 1
ATOM 1448 O O . ARG A 1 180 ? -6.138 -9.524 29.891 1.00 92.88 180 ARG A O 1
ATOM 1455 N N . ASP A 1 181 ? -4.974 -7.657 29.421 1.00 91.38 181 ASP A N 1
ATOM 1456 C CA . ASP A 1 181 ? -5.674 -6.758 30.350 1.00 91.38 181 ASP A CA 1
ATOM 1457 C C . ASP A 1 181 ? -7.169 -6.720 29.990 1.00 91.38 181 ASP A C 1
ATOM 1459 O O . ASP A 1 181 ? -8.022 -6.933 30.834 1.00 91.38 181 ASP A O 1
ATOM 1463 N N . ALA A 1 182 ? -7.483 -6.642 28.692 1.00 92.94 182 ALA A N 1
ATOM 1464 C CA . ALA A 1 182 ? -8.857 -6.597 28.195 1.00 92.94 182 ALA A CA 1
ATOM 1465 C C . ALA A 1 182 ? -9.714 -7.851 28.481 1.00 92.94 182 ALA A C 1
ATOM 1467 O O . ALA A 1 182 ? -10.933 -7.779 28.315 1.00 92.94 182 ALA A O 1
ATOM 1468 N N . GLU A 1 183 ? -9.125 -9.001 28.838 1.00 91.75 183 GLU A N 1
ATOM 1469 C CA . GLU A 1 183 ? -9.845 -10.283 28.954 1.00 91.75 183 GLU A CA 1
ATOM 1470 C C . GLU A 1 183 ? -10.918 -10.268 30.054 1.00 91.75 183 GLU A C 1
ATOM 1472 O O . GLU A 1 183 ? -11.962 -10.900 29.888 1.00 91.75 183 GLU A O 1
ATOM 1477 N N . ASP A 1 184 ? -10.712 -9.506 31.131 1.00 92.12 184 ASP A N 1
ATOM 1478 C CA . ASP A 1 184 ? -11.706 -9.320 32.199 1.00 92.12 184 ASP A CA 1
ATOM 1479 C C . ASP A 1 184 ? -12.678 -8.152 31.933 1.00 92.12 184 ASP A C 1
ATOM 1481 O O . ASP A 1 184 ? -13.597 -7.894 32.714 1.00 92.12 184 ASP A O 1
ATOM 1485 N N . GLY A 1 185 ? -12.513 -7.477 30.793 1.00 93.56 185 GLY A N 1
ATOM 1486 C CA . GLY A 1 185 ? -13.302 -6.327 30.381 1.00 93.56 185 GLY A CA 1
ATOM 1487 C C . GLY A 1 185 ? -12.792 -4.987 30.903 1.00 93.56 185 GLY A C 1
ATOM 1488 O O . GLY A 1 185 ? -13.443 -3.984 30.608 1.00 93.56 185 GLY A O 1
ATOM 1489 N N . HIS A 1 186 ? -11.674 -4.930 31.627 1.00 95.81 186 HIS A N 1
ATOM 1490 C CA . HIS A 1 186 ? -11.087 -3.695 32.142 1.00 95.81 186 HIS A CA 1
ATOM 1491 C C . HIS A 1 186 ? -9.689 -3.427 31.582 1.00 95.81 186 HIS A C 1
ATOM 1493 O O . HIS A 1 186 ? -9.035 -4.297 31.021 1.00 95.81 186 HIS A O 1
ATOM 1499 N N . LEU A 1 187 ? -9.231 -2.178 31.678 1.00 97.38 187 LEU A N 1
ATOM 1500 C CA . LEU A 1 187 ? -7.849 -1.815 31.363 1.00 97.38 187 LEU A CA 1
ATOM 1501 C C . LEU A 1 187 ? -7.227 -1.066 32.538 1.00 97.38 187 LEU A C 1
ATOM 1503 O O . LEU A 1 187 ? -7.839 -0.188 33.143 1.00 97.38 187 LEU A O 1
ATOM 1507 N N . SER A 1 188 ? -5.968 -1.379 32.820 1.00 95.62 188 SER A N 1
ATOM 1508 C CA . SER A 1 188 ? -5.195 -0.896 33.967 1.00 95.62 188 SER A CA 1
ATOM 1509 C C . SER A 1 188 ? -4.955 0.618 34.019 1.00 95.62 188 SER A C 1
ATOM 1511 O O . SER A 1 188 ? -4.511 1.128 35.049 1.00 95.62 188 SER A O 1
ATOM 1513 N N . GLY A 1 189 ? -5.214 1.364 32.940 1.00 96.69 189 GLY A N 1
ATOM 1514 C CA . GLY A 1 189 ? -5.071 2.823 32.925 1.00 96.69 189 GLY A CA 1
ATOM 1515 C C . GLY A 1 189 ? -3.630 3.323 32.802 1.00 96.69 189 GLY A C 1
ATOM 1516 O O . GLY A 1 189 ? -3.394 4.524 32.926 1.00 96.69 189 GLY A O 1
ATOM 1517 N N . HIS A 1 190 ? -2.647 2.442 32.572 1.00 97.06 190 HIS A N 1
ATOM 1518 C CA . HIS A 1 190 ? -1.241 2.839 32.461 1.00 97.06 190 HIS A CA 1
ATOM 1519 C C . HIS A 1 190 ? -1.014 3.768 31.252 1.00 97.06 190 HIS A C 1
ATOM 1521 O O . HIS A 1 190 ? -1.158 3.327 30.106 1.00 97.06 190 HIS A O 1
ATOM 1527 N N . PRO A 1 191 ? -0.632 5.044 31.462 1.00 97.62 191 PRO A N 1
ATOM 1528 C CA . PRO A 1 191 ? -0.715 6.061 30.416 1.00 97.62 191 PRO A CA 1
ATOM 1529 C C . PRO A 1 191 ? 0.517 6.151 29.522 1.00 97.62 191 PRO A C 1
ATOM 1531 O O . PRO A 1 191 ? 0.464 6.858 28.524 1.00 97.62 191 PRO A O 1
ATOM 1534 N N . ILE A 1 192 ? 1.634 5.512 29.868 1.00 98.50 192 ILE A N 1
ATOM 1535 C CA . ILE A 1 192 ? 2.839 5.522 29.039 1.00 98.50 192 ILE A CA 1
ATOM 1536 C C . ILE A 1 192 ? 3.721 4.307 29.322 1.00 98.50 192 ILE A C 1
ATOM 1538 O O . ILE A 1 192 ? 3.899 3.910 30.474 1.00 98.50 192 ILE A O 1
ATOM 1542 N N . SER A 1 193 ? 4.325 3.762 28.270 1.00 97.94 193 SER A N 1
ATOM 1543 C CA . SER A 1 193 ? 5.339 2.712 28.332 1.00 97.94 193 SER A CA 1
ATOM 1544 C C . SER A 1 193 ? 6.362 2.894 27.203 1.00 97.94 193 SER A C 1
ATOM 1546 O O . SER A 1 193 ? 6.052 3.480 26.164 1.00 97.94 193 SER A O 1
ATOM 1548 N N . GLN A 1 194 ? 7.583 2.383 27.389 1.00 96.94 194 GLN A N 1
ATOM 1549 C CA . GLN A 1 194 ? 8.648 2.404 26.374 1.00 96.94 194 GLN A CA 1
ATOM 1550 C C . GLN A 1 194 ? 9.376 1.055 26.261 1.00 96.94 194 GLN A C 1
ATOM 1552 O O . GLN A 1 194 ? 9.415 0.278 27.217 1.00 96.94 194 GLN A O 1
ATOM 1557 N N . GLY A 1 195 ? 10.009 0.802 25.114 1.00 95.44 195 GLY A N 1
ATOM 1558 C CA . GLY A 1 195 ? 10.699 -0.448 24.795 1.00 95.44 195 GLY A CA 1
ATOM 1559 C C . GLY A 1 195 ? 9.887 -1.297 23.820 1.00 95.44 195 GLY A C 1
ATOM 1560 O O . GLY A 1 195 ? 9.377 -0.772 22.838 1.00 95.44 195 GLY A O 1
ATOM 1561 N N . SER A 1 196 ? 9.769 -2.600 24.090 1.00 96.25 196 SER A N 1
ATOM 1562 C CA . SER A 1 196 ? 8.840 -3.480 23.368 1.00 96.25 196 SER A CA 1
ATOM 1563 C C . SER A 1 196 ? 7.448 -3.311 23.964 1.00 96.25 196 SER A C 1
ATOM 1565 O O . SER A 1 196 ? 7.151 -3.899 25.005 1.00 96.25 196 SER A O 1
ATOM 1567 N N . VAL A 1 197 ? 6.624 -2.457 23.349 1.00 97.69 197 VAL A N 1
ATOM 1568 C CA . VAL A 1 197 ? 5.363 -1.987 23.949 1.00 97.69 197 VAL A CA 1
ATOM 1569 C C . VAL A 1 197 ? 4.153 -2.098 23.038 1.00 97.69 197 VAL A C 1
ATOM 1571 O O . VAL A 1 197 ? 4.257 -1.945 21.824 1.00 97.69 197 VAL A O 1
ATOM 1574 N N . ASP A 1 198 ? 2.986 -2.350 23.616 1.00 98.00 198 ASP A N 1
ATOM 1575 C CA . ASP A 1 198 ? 1.693 -2.213 22.946 1.00 98.00 198 ASP A CA 1
ATOM 1576 C C . ASP A 1 198 ? 0.766 -1.259 23.698 1.00 98.00 198 ASP A C 1
ATOM 1578 O O . ASP A 1 198 ? 1.098 -0.701 24.749 1.00 98.00 198 ASP A O 1
ATOM 1582 N N . SER A 1 199 ? -0.415 -1.060 23.122 1.00 98.62 199 SER A N 1
ATOM 1583 C CA . SER A 1 199 ? -1.519 -0.428 23.819 1.00 98.62 199 SER A CA 1
ATOM 1584 C C . SER A 1 199 ? -2.850 -1.070 23.468 1.00 98.62 199 SER A C 1
ATOM 1586 O O . SER A 1 199 ? -3.018 -1.625 22.381 1.00 98.62 199 SER A O 1
ATOM 1588 N N . THR A 1 200 ? -3.812 -0.932 24.370 1.00 98.69 200 THR A N 1
ATOM 1589 C CA . THR A 1 200 ? -5.209 -1.294 24.146 1.00 98.69 200 THR A CA 1
ATOM 1590 C C . THR A 1 200 ? -6.089 -0.142 24.606 1.00 98.69 200 THR A C 1
ATOM 1592 O O . THR A 1 200 ? -5.782 0.501 25.606 1.00 98.69 200 THR A O 1
ATOM 1595 N N . PHE A 1 201 ? -7.166 0.145 23.882 1.00 98.75 201 PHE A N 1
ATOM 1596 C CA . PHE A 1 201 ? -8.230 1.028 24.360 1.00 98.75 201 PHE A CA 1
ATOM 1597 C C . PHE A 1 201 ? -9.591 0.384 24.186 1.00 98.75 201 PHE A C 1
ATOM 1599 O O . PHE A 1 201 ? -9.747 -0.534 23.374 1.00 98.75 201 PHE A O 1
ATOM 1606 N N . SER A 1 202 ? -10.570 0.913 24.913 1.00 98.44 202 SER A N 1
ATOM 1607 C CA . SER A 1 202 ? -11.960 0.515 24.801 1.00 98.44 202 SER A CA 1
ATOM 1608 C C . SER A 1 202 ? -12.897 1.678 24.481 1.00 98.44 202 SER A C 1
ATOM 1610 O O . SER A 1 202 ? -12.607 2.843 24.749 1.00 98.44 202 SER A O 1
ATOM 1612 N N . LEU A 1 203 ? -14.042 1.346 23.890 1.00 98.25 203 LEU A N 1
ATOM 1613 C CA . LEU A 1 203 ? -15.217 2.207 23.755 1.00 98.25 203 LEU A CA 1
ATOM 1614 C C . LEU A 1 203 ? -16.415 1.462 24.336 1.00 98.25 203 LEU A C 1
ATOM 1616 O O . LEU A 1 203 ? -16.510 0.254 24.142 1.00 98.25 203 LEU A O 1
ATOM 1620 N N . ALA A 1 204 ? -17.348 2.158 24.983 1.00 96.94 204 ALA A N 1
ATOM 1621 C CA . ALA A 1 204 ? -18.496 1.528 25.633 1.00 96.94 204 ALA A CA 1
ATOM 1622 C C . ALA A 1 204 ? -19.822 2.167 25.211 1.00 96.94 204 ALA A C 1
ATOM 1624 O O . ALA A 1 204 ? -19.952 3.392 25.174 1.00 96.94 204 ALA A O 1
ATOM 1625 N N . VAL A 1 205 ? -20.827 1.330 24.947 1.00 97.25 205 VAL A N 1
ATOM 1626 C CA . VAL A 1 205 ? -22.219 1.736 24.698 1.00 97.25 205 VAL A CA 1
ATOM 1627 C C . VAL A 1 205 ? -23.175 0.816 25.447 1.00 97.25 205 VAL A C 1
ATOM 1629 O O . VAL A 1 205 ? -22.913 -0.379 25.573 1.00 97.25 205 VAL A O 1
ATOM 1632 N N . ARG A 1 206 ? -24.307 1.349 25.917 1.00 96.81 206 ARG A N 1
ATOM 1633 C CA . ARG A 1 206 ? -25.443 0.526 26.354 1.00 96.81 206 ARG A CA 1
ATOM 1634 C C . ARG A 1 206 ? -26.445 0.422 25.221 1.00 96.81 206 ARG A C 1
ATOM 1636 O O . ARG A 1 206 ? -26.749 1.424 24.583 1.00 96.81 206 ARG A O 1
ATOM 1643 N N . LEU A 1 207 ? -26.919 -0.792 24.976 1.00 97.50 207 LEU A N 1
ATOM 1644 C CA . LEU A 1 207 ? -27.863 -1.102 23.913 1.00 97.50 207 LEU A CA 1
ATOM 1645 C C . LEU A 1 207 ? -29.008 -1.928 24.480 1.00 97.50 207 LEU A C 1
ATOM 1647 O O . LEU A 1 207 ? -28.787 -3.023 25.001 1.00 97.50 207 LEU A O 1
ATOM 1651 N N . GLY A 1 208 ? -30.231 -1.437 24.320 1.00 97.88 208 GLY A N 1
ATOM 1652 C CA . GLY A 1 208 ? -31.458 -2.190 24.510 1.00 97.88 208 GLY A CA 1
ATOM 1653 C C . GLY A 1 208 ? -31.617 -3.338 23.503 1.00 97.88 208 GLY A C 1
ATOM 1654 O O . GLY A 1 208 ? -30.820 -3.492 22.570 1.00 97.88 208 GLY A O 1
ATOM 1655 N N . PRO A 1 209 ? -32.658 -4.168 23.664 1.00 97.69 209 PRO A N 1
ATOM 1656 C CA . PRO A 1 209 ? -32.951 -5.253 22.732 1.00 97.69 209 PRO A CA 1
ATOM 1657 C C . PRO A 1 209 ? -33.222 -4.720 21.321 1.00 97.69 209 PRO A C 1
ATOM 1659 O O . PRO A 1 209 ? -34.068 -3.844 21.143 1.00 97.69 209 PRO A O 1
ATOM 1662 N N . ASN A 1 210 ? -32.538 -5.262 20.308 1.00 97.38 210 ASN A N 1
ATOM 1663 C CA . ASN A 1 210 ? -32.601 -4.806 18.909 1.00 97.38 210 ASN A CA 1
ATOM 1664 C C . ASN A 1 210 ? -32.217 -3.331 18.685 1.00 97.38 210 ASN A C 1
ATOM 1666 O O . ASN A 1 210 ? -32.466 -2.789 17.605 1.00 97.38 210 ASN A O 1
ATOM 1670 N N . GLU A 1 211 ? -31.595 -2.686 19.670 1.00 98.19 211 GLU A N 1
ATOM 1671 C CA . GLU A 1 211 ? -31.045 -1.347 19.515 1.00 98.19 211 GLU A CA 1
ATOM 1672 C C . GLU A 1 211 ? -29.685 -1.404 18.813 1.00 98.19 211 GLU A C 1
ATOM 1674 O O . GLU A 1 211 ? -28.932 -2.377 18.939 1.00 98.19 211 GLU A O 1
ATOM 1679 N N . SER A 1 212 ? -29.370 -0.341 18.071 1.00 97.88 212 SER A N 1
ATOM 1680 C CA . SER A 1 212 ? -28.065 -0.168 17.446 1.00 97.88 212 SER A CA 1
ATOM 1681 C C . SER A 1 212 ? -27.422 1.160 17.804 1.00 97.88 212 SER A C 1
ATOM 1683 O O . SER A 1 212 ? -28.117 2.175 17.804 1.00 97.88 212 SER A O 1
ATOM 1685 N N . ALA A 1 213 ? -26.101 1.165 17.965 1.00 97.12 213 ALA A N 1
ATOM 1686 C CA . ALA A 1 213 ? -25.302 2.381 18.077 1.00 97.12 213 ALA A CA 1
ATOM 1687 C C . ALA A 1 213 ? -24.126 2.360 17.103 1.00 97.12 213 ALA A C 1
ATOM 1689 O O . ALA A 1 213 ? -23.659 1.297 16.678 1.00 97.12 213 ALA A O 1
ATOM 1690 N N . ASP A 1 214 ? -23.653 3.560 16.779 1.00 95.81 214 ASP A N 1
ATOM 1691 C CA . ASP A 1 214 ? -22.449 3.751 15.990 1.00 95.81 214 ASP A CA 1
ATOM 1692 C C . ASP A 1 214 ? -21.228 3.897 16.907 1.00 95.81 214 ASP A C 1
ATOM 1694 O O . ASP A 1 214 ? -21.261 4.639 17.891 1.00 95.81 214 ASP A O 1
ATOM 1698 N N . LEU A 1 215 ? -20.143 3.213 16.550 1.00 96.69 215 LEU A N 1
ATOM 1699 C CA . LEU A 1 215 ? -18.798 3.450 17.065 1.00 96.69 215 LEU A CA 1
ATOM 1700 C C . LEU A 1 215 ? -17.889 3.854 15.916 1.00 96.69 215 LEU A C 1
ATOM 1702 O O . LEU A 1 215 ? -18.063 3.420 14.776 1.00 96.69 215 LEU A O 1
ATOM 1706 N N . GLU A 1 216 ? -16.887 4.660 16.216 1.00 96.38 216 GLU A N 1
ATOM 1707 C CA . GLU A 1 216 ? -15.965 5.170 15.213 1.00 96.38 216 GLU A CA 1
ATOM 1708 C C . GLU A 1 216 ? -14.535 5.059 15.716 1.00 96.38 216 GLU A C 1
ATOM 1710 O O . GLU A 1 216 ? -14.260 5.364 16.872 1.00 96.38 216 GLU A O 1
ATOM 1715 N N . LEU A 1 217 ? -13.637 4.612 14.843 1.00 97.31 217 LEU A N 1
ATOM 1716 C CA . LEU A 1 217 ? -12.217 4.405 15.105 1.00 97.31 217 LEU A CA 1
ATOM 1717 C C . LEU A 1 217 ? -11.409 5.070 13.994 1.00 97.31 217 LEU A C 1
ATOM 1719 O O . LEU A 1 217 ? -11.834 5.086 12.832 1.00 97.31 217 LEU A O 1
ATOM 1723 N N . TRP A 1 218 ? -10.232 5.584 14.326 1.00 97.81 218 TRP A N 1
ATOM 1724 C CA . TRP A 1 218 ? -9.309 6.127 13.337 1.00 97.81 218 TRP A CA 1
ATOM 1725 C C . TRP A 1 218 ? -7.851 5.861 13.695 1.00 97.81 218 TRP A C 1
ATOM 1727 O O . TRP A 1 218 ? -7.476 5.731 14.862 1.00 97.81 218 TRP A O 1
ATOM 1737 N N . ILE A 1 219 ? -7.033 5.797 12.647 1.00 98.56 219 ILE A N 1
ATOM 1738 C CA . ILE A 1 219 ? -5.577 5.731 12.727 1.00 98.56 219 ILE A CA 1
ATOM 1739 C C . ILE A 1 219 ? -5.027 6.905 11.925 1.00 98.56 219 ILE A C 1
ATOM 1741 O O . ILE A 1 219 ? -5.376 7.061 10.755 1.00 98.56 219 ILE A O 1
ATOM 1745 N N . VAL A 1 220 ? -4.162 7.709 12.535 1.00 98.44 220 VAL A N 1
ATOM 1746 C CA . VAL A 1 220 ? -3.459 8.817 11.877 1.00 98.44 220 VAL A CA 1
ATOM 1747 C C . VAL A 1 220 ? -1.967 8.553 11.959 1.00 98.44 220 VAL A C 1
ATOM 1749 O O . VAL A 1 220 ? -1.447 8.384 13.059 1.00 98.44 220 VAL A O 1
ATOM 1752 N N . ALA A 1 221 ? -1.275 8.525 10.822 1.00 98.56 221 ALA A N 1
ATOM 1753 C CA . ALA A 1 221 ? 0.184 8.513 10.805 1.00 98.56 221 ALA A CA 1
ATOM 1754 C C . ALA A 1 221 ? 0.746 9.923 10.563 1.00 98.56 221 ALA A C 1
ATOM 1756 O O . ALA A 1 221 ? 0.100 10.758 9.934 1.00 98.56 221 ALA A O 1
ATOM 1757 N N . GLY A 1 222 ? 1.944 10.192 11.069 1.00 98.12 222 GLY A N 1
ATOM 1758 C CA . GLY A 1 222 ? 2.609 11.483 10.923 1.00 98.12 222 GLY A CA 1
ATOM 1759 C C . GLY A 1 222 ? 4.088 11.427 11.279 1.00 98.12 222 GLY A C 1
ATOM 1760 O O . GLY A 1 222 ? 4.614 10.374 11.658 1.00 98.12 222 GLY A O 1
ATOM 1761 N N . THR A 1 223 ? 4.771 12.561 11.135 1.00 98.00 223 THR A N 1
ATOM 1762 C CA . THR A 1 223 ? 6.227 12.651 11.346 1.00 98.00 223 THR A CA 1
ATOM 1763 C C . THR A 1 223 ? 6.642 13.106 12.736 1.00 98.00 223 THR A C 1
ATOM 1765 O O . THR A 1 223 ? 7.781 12.878 13.146 1.00 98.00 223 THR A O 1
ATOM 1768 N N . ASP A 1 224 ? 5.722 13.727 13.466 1.00 98.50 224 ASP A N 1
ATOM 1769 C CA . ASP A 1 224 ? 5.912 14.211 14.827 1.00 98.50 224 ASP A CA 1
ATOM 1770 C C . ASP A 1 224 ? 4.564 14.359 15.554 1.00 98.50 224 ASP A C 1
ATOM 1772 O O . ASP A 1 224 ? 3.494 14.096 14.997 1.00 98.50 224 ASP A O 1
A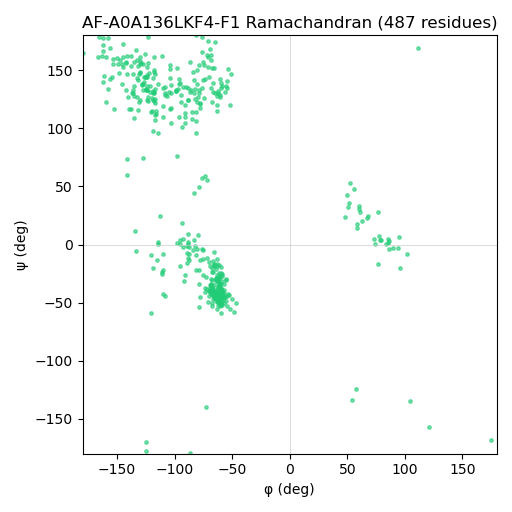TOM 1776 N N . LEU A 1 225 ? 4.630 14.757 16.827 1.00 98.38 225 LEU A N 1
ATOM 1777 C CA . LEU A 1 225 ? 3.463 14.935 17.687 1.00 98.38 225 LEU A CA 1
ATOM 1778 C C . LEU A 1 225 ? 2.485 15.996 17.162 1.00 98.38 225 LEU A C 1
ATOM 1780 O O . LEU A 1 225 ? 1.275 15.814 17.278 1.00 98.38 225 LEU A O 1
ATOM 1784 N N . GLU A 1 226 ? 2.987 17.104 16.618 1.00 97.62 226 GLU A N 1
ATOM 1785 C CA . GLU A 1 226 ? 2.136 18.200 16.146 1.00 97.62 226 GLU A CA 1
ATOM 1786 C C . GLU A 1 226 ? 1.430 17.814 14.842 1.00 97.62 226 GLU A C 1
ATOM 1788 O O . GLU A 1 226 ? 0.248 18.104 14.658 1.00 97.62 226 GLU A O 1
ATOM 1793 N N . ASP A 1 227 ? 2.119 17.081 13.969 1.00 96.88 227 ASP A N 1
ATOM 1794 C CA . ASP A 1 227 ? 1.555 16.538 12.736 1.00 96.88 227 ASP A CA 1
ATOM 1795 C C . ASP A 1 227 ? 0.368 15.601 13.029 1.00 96.88 227 ASP A C 1
ATOM 1797 O O . ASP A 1 227 ? -0.733 15.806 12.512 1.00 96.88 227 ASP A O 1
ATOM 1801 N N . VAL A 1 228 ? 0.520 14.627 13.939 1.00 98.00 228 VAL A N 1
ATOM 1802 C CA . VAL A 1 228 ? -0.600 13.725 14.284 1.00 98.00 228 VAL A CA 1
ATOM 1803 C C . VAL A 1 228 ? -1.729 14.436 15.038 1.00 98.00 228 VAL A C 1
ATOM 1805 O O . VAL A 1 228 ? -2.903 14.124 14.811 1.00 98.00 228 VAL A O 1
ATOM 1808 N N . ARG A 1 229 ? -1.414 15.421 15.891 1.00 96.94 229 ARG A N 1
ATOM 1809 C CA . ARG A 1 229 ? -2.414 16.219 16.623 1.00 96.94 229 ARG A CA 1
ATOM 1810 C C . ARG A 1 229 ? -3.231 17.108 15.702 1.00 96.94 229 ARG A C 1
ATOM 1812 O O . ARG A 1 229 ? -4.456 17.073 15.759 1.00 96.94 229 ARG A O 1
ATOM 1819 N N . SER A 1 230 ? -2.575 17.881 14.842 1.00 94.56 230 SER A N 1
ATOM 1820 C CA . SER A 1 230 ? -3.241 18.817 13.929 1.00 94.56 230 SER A CA 1
ATOM 1821 C C . SER A 1 230 ? -4.174 18.092 12.955 1.00 94.56 230 SER A C 1
ATOM 1823 O O . SER A 1 230 ? -5.313 18.517 12.755 1.00 94.56 230 SER A O 1
ATOM 1825 N N . ARG A 1 231 ? -3.748 16.934 12.435 1.00 93.25 231 ARG A N 1
ATOM 1826 C CA . ARG A 1 231 ? -4.597 16.043 11.632 1.00 93.25 231 ARG A CA 1
ATOM 1827 C C . ARG A 1 231 ? -5.791 15.533 12.429 1.00 93.25 231 ARG A C 1
ATOM 1829 O O . ARG A 1 231 ? -6.912 15.589 11.936 1.00 93.25 231 ARG A O 1
ATOM 1836 N N . THR A 1 232 ? -5.579 15.095 13.668 1.00 92.88 232 THR A N 1
ATOM 1837 C CA . THR A 1 232 ? -6.651 14.562 14.527 1.00 92.88 232 THR A CA 1
ATOM 1838 C C . THR A 1 232 ? -7.647 15.632 14.963 1.00 92.88 232 THR A C 1
ATOM 1840 O O . THR A 1 232 ? -8.840 15.357 15.011 1.00 92.88 232 THR A O 1
ATOM 1843 N N . ALA A 1 233 ? -7.207 16.869 15.195 1.00 89.56 233 ALA A N 1
ATOM 1844 C CA . ALA A 1 233 ? -8.088 17.986 15.538 1.00 89.56 233 ALA A CA 1
ATOM 1845 C C . ALA A 1 233 ? -9.134 18.276 14.443 1.00 89.56 233 ALA A C 1
ATOM 1847 O O . ALA A 1 233 ? -10.209 18.802 14.731 1.00 89.56 233 ALA A O 1
ATOM 1848 N N . SER A 1 234 ? -8.841 17.904 13.191 1.00 78.50 234 SER A N 1
ATOM 1849 C CA . SER A 1 234 ? -9.790 17.987 12.077 1.00 78.50 234 SER A CA 1
ATOM 1850 C C . SER A 1 234 ? -10.775 16.807 12.004 1.00 78.50 234 SER A C 1
ATOM 1852 O O . SER A 1 234 ? -11.738 16.868 11.239 1.00 78.50 234 SER A O 1
ATOM 1854 N N . LEU A 1 235 ? -10.579 15.750 12.809 1.00 82.25 235 LEU A N 1
ATOM 1855 C CA . LEU A 1 235 ? -11.386 14.530 12.790 1.00 82.25 235 LEU A CA 1
ATOM 1856 C C . LEU A 1 235 ? -12.541 14.569 13.815 1.00 82.25 235 LEU A C 1
ATOM 1858 O O . LEU A 1 235 ? -12.365 14.308 15.001 1.00 82.25 235 LEU A O 1
ATOM 1862 N N . ASN A 1 236 ? -13.764 14.849 13.354 1.00 73.00 236 ASN A N 1
ATOM 1863 C CA . ASN A 1 236 ? -15.018 14.809 14.114 1.00 73.00 236 ASN A CA 1
ATOM 1864 C C . ASN A 1 236 ? -16.088 13.889 13.460 1.00 73.00 236 ASN A C 1
ATOM 1866 O O . ASN A 1 236 ? -15.782 13.086 12.584 1.00 73.00 236 ASN A O 1
ATOM 1870 N N . GLY A 1 237 ? -17.343 13.931 13.942 1.00 66.88 237 GLY A N 1
ATOM 1871 C CA . GLY A 1 237 ? -18.497 13.154 13.435 1.00 66.88 237 GLY A CA 1
ATOM 1872 C C . GLY A 1 237 ? -18.651 13.224 11.925 1.00 66.88 237 GLY A C 1
ATOM 1873 O O . GLY A 1 237 ? -18.616 12.222 11.213 1.00 66.88 237 GLY A O 1
ATOM 1874 N N . ALA A 1 238 ? -18.800 14.454 11.448 1.00 75.62 238 ALA A N 1
ATOM 1875 C CA . ALA A 1 238 ? -19.003 14.747 10.043 1.00 75.62 238 ALA A CA 1
ATOM 1876 C C . ALA A 1 238 ? -17.764 14.389 9.217 1.00 75.62 238 ALA A C 1
ATOM 1878 O O . ALA A 1 238 ? -17.902 13.792 8.152 1.00 75.62 238 ALA A O 1
ATOM 1879 N N . SER A 1 239 ? -16.562 14.654 9.732 1.00 78.50 239 SER A N 1
ATOM 1880 C CA . SER A 1 239 ? -15.335 14.456 8.958 1.00 78.50 239 SER A CA 1
ATOM 1881 C C . SER A 1 239 ? -15.037 12.981 8.647 1.00 78.50 239 SER A C 1
ATOM 1883 O O . SER A 1 239 ? -14.457 12.684 7.609 1.00 78.50 239 SER A O 1
ATOM 1885 N N . LEU A 1 240 ? -15.432 12.024 9.501 1.00 82.44 240 LEU A N 1
ATOM 1886 C CA . LEU A 1 240 ? -15.248 10.596 9.197 1.00 82.44 240 LEU A CA 1
ATOM 1887 C C . LEU A 1 240 ? -16.164 10.148 8.050 1.00 82.44 240 LEU A C 1
ATOM 1889 O O . LEU A 1 240 ? -15.755 9.368 7.187 1.00 82.44 240 LEU A O 1
ATOM 1893 N N . LEU A 1 241 ? -17.392 10.673 8.006 1.00 89.06 241 LEU A N 1
ATOM 1894 C CA . LEU A 1 241 ? -18.299 10.462 6.875 1.00 89.06 241 LEU A CA 1
ATOM 1895 C C . LEU A 1 241 ? -17.787 11.150 5.615 1.00 89.06 241 LEU A C 1
ATOM 1897 O O . LEU A 1 241 ? -17.898 10.582 4.529 1.00 89.06 241 LEU A O 1
ATOM 1901 N N . GLU A 1 242 ? -17.192 12.332 5.760 1.00 91.38 242 GLU A N 1
ATOM 1902 C CA . GLU A 1 242 ? -16.526 13.030 4.665 1.00 91.38 242 GLU A CA 1
ATOM 1903 C C . GLU A 1 242 ? -15.354 12.213 4.124 1.00 91.38 242 GLU A C 1
ATOM 1905 O O . GLU A 1 242 ? -15.274 12.056 2.913 1.00 91.38 242 GLU A O 1
ATOM 1910 N N . VAL A 1 243 ? -14.517 11.599 4.969 1.00 93.19 243 VAL A N 1
ATOM 1911 C CA . VAL A 1 243 ? -13.426 10.712 4.519 1.00 93.19 243 VAL A CA 1
ATOM 1912 C C . VAL A 1 243 ? -13.978 9.546 3.690 1.00 93.19 243 VAL A C 1
ATOM 1914 O O . VAL A 1 243 ? -13.483 9.281 2.594 1.00 93.19 243 VAL A O 1
ATOM 1917 N N . LEU A 1 244 ? -15.034 8.872 4.162 1.00 93.44 244 LEU A N 1
ATOM 1918 C CA . LEU A 1 244 ? -15.683 7.781 3.419 1.00 93.44 244 LEU A CA 1
ATOM 1919 C C . LEU A 1 244 ? -16.273 8.264 2.081 1.00 93.44 244 LEU A C 1
ATOM 1921 O O . LEU A 1 244 ? -16.164 7.572 1.064 1.00 93.44 244 LEU A O 1
ATOM 1925 N N . ALA A 1 245 ? -16.896 9.445 2.066 1.00 93.19 245 ALA A N 1
ATOM 1926 C CA . ALA A 1 245 ? -17.476 10.041 0.865 1.00 93.19 245 ALA A CA 1
ATOM 1927 C C . ALA A 1 245 ? -16.399 10.488 -0.137 1.00 93.19 245 ALA A C 1
ATOM 1929 O O . ALA A 1 245 ? -16.533 10.255 -1.338 1.00 93.19 245 ALA A O 1
ATOM 1930 N N . GLN A 1 246 ? -15.308 11.079 0.347 1.00 93.31 246 GLN A N 1
ATOM 1931 C CA . GLN A 1 246 ? -14.159 11.494 -0.451 1.00 93.31 246 GLN A CA 1
ATOM 1932 C C . GLN A 1 246 ? -13.424 10.290 -1.036 1.00 93.31 246 GLN A C 1
ATOM 1934 O O . GLN A 1 246 ? -13.075 10.319 -2.211 1.00 93.31 246 GLN A O 1
ATOM 1939 N N . ALA A 1 247 ? -13.232 9.212 -0.269 1.00 93.12 247 ALA A N 1
ATOM 1940 C CA . ALA A 1 247 ? -12.648 7.968 -0.772 1.00 93.12 247 ALA A CA 1
ATOM 1941 C C . ALA A 1 247 ? -13.486 7.359 -1.907 1.00 93.12 247 ALA A C 1
ATOM 1943 O O . ALA A 1 247 ? -12.943 6.954 -2.941 1.00 93.12 247 ALA A O 1
ATOM 1944 N N . ARG A 1 248 ? -14.819 7.372 -1.766 1.00 91.94 248 ARG A N 1
ATOM 1945 C CA . ARG A 1 248 ? -15.737 6.967 -2.839 1.00 91.94 248 ARG A CA 1
ATOM 1946 C C . ARG A 1 248 ? -15.606 7.874 -4.063 1.00 91.94 248 ARG A C 1
ATOM 1948 O O . ARG A 1 248 ? -15.357 7.372 -5.150 1.00 91.94 248 ARG A O 1
ATOM 1955 N N . SER A 1 249 ? -15.694 9.190 -3.885 1.00 89.69 249 SER A N 1
ATOM 1956 C CA . SER A 1 249 ? -15.575 10.167 -4.978 1.00 89.69 249 SER A CA 1
ATOM 1957 C C . SER A 1 249 ? -14.231 10.048 -5.714 1.00 89.69 249 SER A C 1
ATOM 1959 O O . SER A 1 249 ? -14.179 9.951 -6.937 1.00 89.69 249 SER A O 1
ATOM 1961 N N . ALA A 1 250 ? -13.125 9.901 -4.980 1.00 86.75 250 ALA A N 1
ATOM 1962 C CA . ALA A 1 250 ? -11.796 9.692 -5.551 1.00 86.75 250 ALA A CA 1
ATOM 1963 C C . ALA A 1 250 ? -11.652 8.356 -6.305 1.00 86.75 250 ALA A C 1
ATOM 1965 O O . ALA A 1 250 ? -10.698 8.169 -7.070 1.00 86.75 250 ALA A O 1
ATOM 1966 N N . SER A 1 251 ? -12.558 7.403 -6.084 1.00 82.88 251 SER A N 1
ATOM 1967 C CA . SER A 1 251 ? -12.606 6.137 -6.817 1.00 82.88 251 SER A CA 1
ATOM 1968 C C . SER A 1 251 ? -13.238 6.281 -8.204 1.00 82.88 251 SER A C 1
ATOM 1970 O O . SER A 1 251 ? -12.908 5.500 -9.093 1.00 82.88 251 SER A O 1
ATOM 1972 N N . GLU A 1 252 ? -14.047 7.322 -8.416 1.00 75.50 252 GLU A N 1
ATOM 1973 C CA . GLU A 1 252 ? -14.791 7.597 -9.653 1.00 75.50 252 GLU A CA 1
ATOM 1974 C C . GLU A 1 252 ? -14.000 8.448 -10.670 1.00 75.50 252 GLU A C 1
ATOM 1976 O O . GLU A 1 252 ? -14.475 8.693 -11.777 1.00 75.50 252 GLU A O 1
ATOM 1981 N N . ASN A 1 253 ? -12.767 8.855 -10.334 1.00 71.62 253 ASN A N 1
ATOM 1982 C CA . ASN A 1 253 ? -11.884 9.696 -11.158 1.00 71.62 253 ASN A CA 1
ATOM 1983 C C . ASN A 1 253 ? -11.267 8.953 -12.368 1.00 71.62 253 ASN A C 1
ATOM 1985 O O . ASN A 1 253 ? -10.046 8.850 -12.494 1.00 71.62 253 ASN A O 1
ATOM 1989 N N . LEU A 1 254 ? -12.106 8.419 -13.256 1.00 72.44 254 LEU A N 1
ATOM 1990 C CA . LEU A 1 254 ? -11.723 7.842 -14.549 1.00 72.44 254 LEU A CA 1
ATOM 1991 C C . LEU A 1 254 ? -12.064 8.810 -15.687 1.00 72.44 254 LEU A C 1
ATOM 1993 O O . LEU A 1 254 ? -13.025 9.577 -15.595 1.00 72.44 254 LEU A O 1
ATOM 1997 N N . ASN A 1 255 ? -11.312 8.763 -16.793 1.00 75.69 255 ASN A N 1
ATOM 1998 C CA . ASN A 1 255 ? -11.684 9.547 -17.970 1.00 75.69 255 ASN A CA 1
ATOM 1999 C C . ASN A 1 255 ? -12.995 9.007 -18.594 1.00 75.69 255 ASN A C 1
ATOM 2001 O O . ASN A 1 255 ? -13.316 7.820 -18.492 1.00 75.69 255 ASN A O 1
ATOM 2005 N N . LEU A 1 256 ? -13.765 9.880 -19.258 1.00 78.88 256 LEU A N 1
ATOM 2006 C CA . LEU A 1 256 ? -15.096 9.527 -19.779 1.00 78.88 256 LEU A CA 1
ATOM 2007 C C . LEU A 1 256 ? -15.065 8.386 -20.809 1.00 78.88 256 LEU A C 1
ATOM 2009 O O . LEU A 1 256 ? -15.998 7.586 -20.866 1.00 78.88 256 LEU A O 1
ATOM 2013 N N . ALA A 1 257 ? -14.005 8.295 -21.616 1.00 80.25 257 ALA A N 1
ATOM 2014 C CA . ALA A 1 257 ? -13.873 7.266 -22.644 1.00 80.25 257 ALA A CA 1
ATOM 2015 C C . ALA A 1 257 ? -13.637 5.874 -22.034 1.00 80.25 257 ALA A C 1
ATOM 2017 O O . ALA A 1 257 ? -14.291 4.907 -22.424 1.00 80.25 257 ALA A O 1
ATOM 2018 N N . ALA A 1 258 ? -12.754 5.780 -21.041 1.00 81.06 258 ALA A N 1
ATOM 2019 C CA . ALA A 1 258 ? -12.478 4.564 -20.290 1.00 81.06 258 ALA A CA 1
ATOM 2020 C C . ALA A 1 258 ? -13.709 4.124 -19.496 1.00 81.06 258 ALA A C 1
ATOM 2022 O O . ALA A 1 258 ? -14.077 2.951 -19.528 1.00 81.06 258 ALA A O 1
ATOM 2023 N N . LEU A 1 259 ? -14.405 5.071 -18.858 1.00 82.31 259 LEU A N 1
ATOM 2024 C CA . LEU A 1 259 ? -15.648 4.780 -18.150 1.00 82.31 259 LEU A CA 1
ATOM 2025 C C . LEU A 1 259 ? -16.715 4.210 -19.096 1.00 82.31 259 LEU A C 1
ATOM 2027 O O . LEU A 1 259 ? -17.372 3.229 -18.754 1.00 82.31 259 LEU A O 1
ATOM 2031 N N . ALA A 1 260 ? -16.852 4.763 -20.306 1.00 85.94 260 ALA A N 1
ATOM 2032 C CA . ALA A 1 260 ? -17.781 4.251 -21.312 1.00 85.94 260 ALA A CA 1
ATOM 2033 C C . ALA A 1 260 ? -17.445 2.813 -21.747 1.00 85.94 260 ALA A C 1
ATOM 2035 O O . ALA A 1 260 ? -18.347 1.980 -21.841 1.00 85.94 260 ALA A O 1
ATOM 2036 N N . GLN A 1 261 ? -16.162 2.496 -21.959 1.00 86.81 261 GLN A N 1
ATOM 2037 C CA . GLN A 1 261 ? -15.721 1.135 -22.290 1.00 86.81 261 GLN A CA 1
ATOM 2038 C C . GLN A 1 261 ? -15.988 0.155 -21.143 1.00 86.81 261 GLN A C 1
ATOM 2040 O O . GLN A 1 261 ? -16.546 -0.917 -21.365 1.00 86.81 261 GLN A O 1
ATOM 2045 N N . ILE A 1 262 ? -15.661 0.543 -19.908 1.00 88.12 262 ILE A N 1
ATOM 2046 C CA . ILE A 1 262 ? -15.917 -0.259 -18.706 1.00 88.12 262 ILE A CA 1
ATOM 2047 C C . ILE A 1 262 ? -17.423 -0.493 -18.518 1.00 88.12 262 ILE A C 1
ATOM 2049 O O . ILE A 1 262 ? -17.849 -1.595 -18.178 1.00 88.12 262 ILE A O 1
ATOM 2053 N N . HIS A 1 263 ? -18.257 0.519 -18.767 1.00 88.44 263 HIS A N 1
ATOM 2054 C CA . HIS A 1 263 ? -19.712 0.407 -18.664 1.00 88.44 263 HIS A CA 1
ATOM 2055 C C . HIS A 1 263 ? -20.339 -0.515 -19.715 1.00 88.44 263 HIS A C 1
ATOM 2057 O O . HIS A 1 263 ? -21.420 -1.044 -19.456 1.00 88.44 263 HIS A O 1
ATOM 2063 N N . ALA A 1 264 ? -19.674 -0.723 -20.854 1.00 92.81 264 ALA A N 1
ATOM 2064 C CA . ALA A 1 264 ? -20.112 -1.650 -21.894 1.00 92.81 264 ALA A CA 1
ATOM 2065 C C . ALA A 1 264 ? -19.817 -3.126 -21.560 1.00 92.81 264 ALA A C 1
ATOM 2067 O O . ALA A 1 264 ? -20.356 -4.018 -22.217 1.00 92.81 264 ALA A O 1
ATOM 2068 N N . LEU A 1 265 ? -18.982 -3.400 -20.550 1.00 93.81 265 LEU A N 1
ATOM 2069 C CA . LEU A 1 265 ? -18.697 -4.761 -20.099 1.00 93.81 265 LEU A CA 1
ATOM 2070 C C . LEU A 1 265 ? -19.910 -5.386 -19.382 1.00 93.81 265 LEU A C 1
ATOM 2072 O O . LEU A 1 265 ? -20.694 -4.670 -18.746 1.00 93.81 265 LEU A O 1
ATOM 2076 N N . PRO A 1 266 ? -20.042 -6.729 -19.396 1.00 96.50 266 PRO A N 1
ATOM 2077 C CA . PRO A 1 266 ? -20.974 -7.436 -18.523 1.00 96.50 266 PRO A CA 1
ATOM 2078 C C . PRO A 1 266 ? -20.810 -7.012 -17.060 1.00 96.50 266 PRO A C 1
ATOM 2080 O O . PRO A 1 266 ? -19.700 -6.727 -16.610 1.00 96.50 266 PRO A O 1
ATOM 2083 N N . HIS A 1 267 ? -21.910 -6.998 -16.302 1.00 92.62 267 HIS A N 1
ATOM 2084 C CA . HIS A 1 267 ? -21.949 -6.462 -14.936 1.00 92.62 267 HIS A CA 1
ATOM 2085 C C . HIS A 1 267 ? -20.829 -7.003 -14.030 1.00 92.62 267 HIS A C 1
ATOM 2087 O O . HIS A 1 267 ? -20.160 -6.231 -13.347 1.00 92.62 267 HIS A O 1
ATOM 2093 N N . GLU A 1 268 ? -20.605 -8.316 -14.045 1.00 92.88 268 GLU A N 1
ATOM 2094 C CA . GLU A 1 268 ? -19.544 -8.975 -13.274 1.00 92.88 268 GLU A CA 1
ATOM 2095 C C . GLU A 1 268 ? -18.137 -8.507 -13.668 1.00 92.88 268 GLU A C 1
ATOM 2097 O O . GLU A 1 268 ? -17.328 -8.189 -12.798 1.00 92.88 268 GLU A O 1
ATOM 2102 N N . TRP A 1 269 ? -17.856 -8.391 -14.967 1.00 94.19 269 TRP A N 1
ATOM 2103 C CA . TRP A 1 269 ? -16.539 -7.995 -15.468 1.00 94.19 269 TRP A CA 1
ATOM 2104 C C . TRP A 1 269 ? -16.291 -6.520 -15.201 1.00 94.19 269 TRP A C 1
ATOM 2106 O O . TRP A 1 269 ? -15.205 -6.151 -14.778 1.00 94.19 269 TRP A O 1
ATOM 2116 N N . ARG A 1 270 ? -17.326 -5.686 -15.340 1.00 91.81 270 ARG A N 1
ATOM 2117 C CA . ARG A 1 270 ? -17.280 -4.274 -14.966 1.00 91.81 270 ARG A CA 1
ATOM 2118 C C . ARG A 1 270 ? -16.871 -4.088 -13.506 1.00 91.81 270 ARG A C 1
ATOM 2120 O O . ARG A 1 270 ? -15.991 -3.279 -13.221 1.00 91.81 270 ARG A O 1
ATOM 2127 N N . LEU A 1 271 ? -17.497 -4.824 -12.583 1.00 90.69 271 LEU A N 1
ATOM 2128 C CA . LEU A 1 271 ? -17.163 -4.742 -11.159 1.00 90.69 271 LEU A CA 1
ATOM 2129 C C . LEU A 1 271 ? -15.748 -5.249 -10.873 1.00 90.69 271 LEU A C 1
ATOM 2131 O O . LEU A 1 271 ? -15.019 -4.590 -10.134 1.00 90.69 271 LEU A O 1
ATOM 2135 N N . ALA A 1 272 ? -15.347 -6.368 -11.482 1.00 91.69 272 ALA A N 1
ATOM 2136 C CA . ALA A 1 272 ? -13.994 -6.897 -11.347 1.00 91.69 272 ALA A CA 1
ATOM 2137 C C . ALA A 1 272 ? -12.946 -5.899 -11.863 1.00 91.69 272 ALA A C 1
ATOM 2139 O O . ALA A 1 272 ? -11.995 -5.599 -11.150 1.00 91.69 272 ALA A O 1
ATOM 2140 N N . THR A 1 273 ? -13.157 -5.311 -13.046 1.00 91.25 273 THR A N 1
ATOM 2141 C CA . THR A 1 273 ? -12.271 -4.291 -13.619 1.00 91.25 273 THR A CA 1
ATOM 2142 C C . THR A 1 273 ? -12.153 -3.084 -12.698 1.00 91.25 273 THR A C 1
ATOM 2144 O O . THR A 1 273 ? -11.040 -2.710 -12.342 1.00 91.25 273 THR A O 1
ATOM 2147 N N . LEU A 1 274 ? -13.272 -2.500 -12.256 1.00 89.38 274 LEU A N 1
ATOM 2148 C CA . LEU A 1 274 ? -13.237 -1.348 -11.352 1.00 89.38 274 LEU A CA 1
ATOM 2149 C C . LEU A 1 274 ? -12.507 -1.680 -10.046 1.00 89.38 274 LEU A C 1
ATOM 2151 O O . LEU A 1 274 ? -11.672 -0.894 -9.605 1.00 89.38 274 LEU A O 1
ATOM 2155 N N . GLN A 1 275 ? -12.765 -2.851 -9.459 1.00 91.25 275 GLN A N 1
ATOM 2156 C CA . GLN A 1 275 ? -12.105 -3.271 -8.227 1.00 91.25 275 GLN A CA 1
ATOM 2157 C C . GLN A 1 275 ? -10.599 -3.472 -8.412 1.00 91.25 275 GLN A C 1
ATOM 2159 O O . GLN A 1 275 ? -9.814 -2.984 -7.598 1.00 91.25 275 GLN A O 1
ATOM 2164 N N . SER A 1 276 ? -10.183 -4.160 -9.477 1.00 92.06 276 SER A N 1
ATOM 2165 C CA . SER A 1 276 ? -8.769 -4.369 -9.791 1.00 92.06 276 SER A CA 1
ATOM 2166 C C . SER A 1 276 ? -8.033 -3.041 -9.934 1.00 92.06 276 SER A C 1
ATOM 2168 O O . SER A 1 276 ? -6.930 -2.907 -9.415 1.00 92.06 276 SER A O 1
ATOM 2170 N N . LEU A 1 277 ? -8.656 -2.028 -10.544 1.00 90.38 277 LEU A N 1
ATOM 2171 C CA . LEU A 1 277 ? -8.062 -0.694 -10.648 1.00 90.38 277 LEU A CA 1
ATOM 2172 C C . LEU A 1 277 ? -7.864 -0.040 -9.287 1.00 90.38 277 LEU A C 1
ATOM 2174 O O . LEU A 1 277 ? -6.796 0.516 -9.037 1.00 90.38 277 LEU A O 1
ATOM 2178 N N . GLN A 1 278 ? -8.852 -0.132 -8.394 1.00 90.19 278 GLN A N 1
ATOM 2179 C CA . GLN A 1 278 ? -8.700 0.404 -7.041 1.00 90.19 278 GLN A CA 1
ATOM 2180 C C . GLN A 1 278 ? -7.562 -0.291 -6.284 1.00 90.19 278 GLN A C 1
ATOM 2182 O O . GLN A 1 278 ? -6.777 0.385 -5.628 1.00 90.19 278 GLN A O 1
ATOM 2187 N N . VAL A 1 279 ? -7.410 -1.612 -6.426 1.00 92.75 279 VAL A N 1
ATOM 2188 C CA . VAL A 1 279 ? -6.315 -2.363 -5.786 1.00 92.75 279 VAL A CA 1
ATOM 2189 C C . VAL A 1 279 ? -4.951 -2.009 -6.385 1.00 92.75 279 VAL A C 1
ATOM 2191 O O . VAL A 1 279 ? -3.996 -1.807 -5.640 1.00 92.75 279 VAL A O 1
ATOM 2194 N N . LEU A 1 280 ? -4.834 -1.875 -7.709 1.00 93.75 280 LEU A N 1
ATOM 2195 C CA . LEU A 1 280 ? -3.580 -1.450 -8.345 1.00 93.75 280 LEU A CA 1
ATOM 2196 C C . LEU A 1 280 ? -3.142 -0.062 -7.856 1.00 93.75 280 LEU A C 1
ATOM 2198 O O . LEU A 1 280 ? -1.961 0.165 -7.602 1.00 93.75 280 LEU A O 1
ATOM 2202 N N . ARG A 1 281 ? -4.094 0.856 -7.651 1.00 91.31 281 ARG A N 1
ATOM 2203 C CA . ARG A 1 281 ? -3.807 2.199 -7.127 1.00 91.31 281 ARG A CA 1
ATOM 2204 C C . ARG A 1 281 ? -3.204 2.187 -5.728 1.00 91.31 281 ARG A C 1
ATOM 2206 O O . ARG A 1 281 ? -2.363 3.035 -5.447 1.00 91.31 281 ARG A O 1
ATOM 2213 N N . THR A 1 282 ? -3.606 1.262 -4.854 1.00 94.12 282 THR A N 1
ATOM 2214 C CA . THR A 1 282 ? -3.058 1.220 -3.485 1.00 94.12 282 THR A CA 1
ATOM 2215 C C . THR A 1 282 ? -1.579 0.844 -3.460 1.00 94.12 282 THR A C 1
ATOM 2217 O O . THR A 1 282 ? -0.889 1.143 -2.488 1.00 94.12 282 THR A O 1
ATOM 2220 N N . HIS A 1 283 ? -1.079 0.226 -4.531 1.00 95.50 283 HIS A N 1
ATOM 2221 C CA . HIS A 1 283 ? 0.310 -0.193 -4.676 1.00 95.50 283 HIS A CA 1
ATOM 2222 C C . HIS A 1 283 ? 1.212 0.884 -5.299 1.00 95.50 283 HIS A C 1
ATOM 2224 O O . HIS A 1 283 ? 2.428 0.698 -5.339 1.00 95.50 283 HIS A O 1
ATOM 2230 N N . LEU A 1 284 ? 0.647 2.002 -5.769 1.00 94.50 284 LEU A N 1
ATOM 2231 C CA . LEU A 1 284 ? 1.402 3.125 -6.323 1.00 94.50 284 LEU A CA 1
ATOM 2232 C C . LEU A 1 284 ? 1.863 4.066 -5.204 1.00 94.50 284 LEU A C 1
ATOM 2234 O O . LEU A 1 284 ? 1.071 4.838 -4.664 1.00 94.50 284 LEU A O 1
ATOM 2238 N N . ASP A 1 285 ? 3.159 4.047 -4.914 1.00 95.94 285 ASP A N 1
ATOM 2239 C CA . ASP A 1 285 ? 3.808 4.960 -3.978 1.00 95.94 285 ASP A CA 1
ATOM 2240 C C . ASP A 1 285 ? 3.777 6.416 -4.479 1.00 95.94 285 ASP A C 1
ATOM 2242 O O . ASP A 1 285 ? 3.774 6.698 -5.685 1.00 95.94 285 ASP A O 1
ATOM 2246 N N . ALA A 1 286 ? 3.792 7.378 -3.556 1.00 93.94 286 ALA A N 1
ATOM 2247 C CA . ALA A 1 286 ? 3.873 8.798 -3.894 1.00 93.94 286 ALA A CA 1
ATOM 2248 C C . ALA A 1 286 ? 5.174 9.160 -4.638 1.00 93.94 286 ALA A C 1
ATOM 2250 O O . ALA A 1 286 ? 5.149 10.028 -5.514 1.00 93.94 286 ALA A O 1
ATOM 2251 N N . GLY A 1 287 ? 6.276 8.461 -4.344 1.00 93.69 287 GLY A N 1
ATOM 2252 C CA . GLY A 1 287 ? 7.557 8.542 -5.048 1.00 93.69 287 GLY A CA 1
ATOM 2253 C C . GLY A 1 287 ? 7.581 7.832 -6.406 1.00 93.69 287 GLY A C 1
ATOM 2254 O O . GLY A 1 287 ? 8.562 7.951 -7.134 1.00 93.69 287 GLY A O 1
ATOM 2255 N N . GLY A 1 288 ? 6.504 7.131 -6.777 1.00 95.00 288 GLY A N 1
ATOM 2256 C CA . GLY A 1 288 ? 6.316 6.533 -8.100 1.00 95.00 288 GLY A CA 1
ATOM 2257 C C . GLY A 1 288 ? 6.748 5.084 -8.251 1.00 95.00 288 GLY A C 1
ATOM 2258 O O . GLY A 1 288 ? 6.515 4.507 -9.310 1.00 95.00 288 GLY A O 1
ATOM 2259 N N . ALA A 1 289 ? 7.309 4.475 -7.206 1.00 96.88 289 ALA A N 1
ATOM 2260 C CA . ALA A 1 289 ? 7.444 3.027 -7.144 1.00 96.88 289 ALA A CA 1
ATOM 2261 C C . ALA A 1 289 ? 6.055 2.366 -7.211 1.00 96.88 289 ALA A C 1
ATOM 2263 O O . ALA A 1 289 ? 5.116 2.823 -6.559 1.00 96.88 289 ALA A O 1
ATOM 2264 N N . VAL A 1 290 ? 5.926 1.265 -7.950 1.00 97.38 290 VAL A N 1
ATOM 2265 C CA . VAL A 1 290 ? 4.734 0.407 -7.893 1.00 97.38 290 VAL A CA 1
ATOM 2266 C C . VAL A 1 290 ? 5.128 -0.897 -7.230 1.00 97.38 290 VAL A C 1
ATOM 2268 O O . VAL A 1 290 ? 6.017 -1.599 -7.707 1.00 97.38 290 VAL A O 1
ATOM 2271 N N . ILE A 1 291 ? 4.489 -1.201 -6.110 1.00 96.94 291 ILE A N 1
ATOM 2272 C CA . ILE A 1 291 ? 4.843 -2.347 -5.279 1.00 96.94 291 ILE A CA 1
ATOM 2273 C C . ILE A 1 291 ? 4.134 -3.598 -5.784 1.00 96.94 291 ILE A C 1
ATOM 2275 O O . ILE A 1 291 ? 2.932 -3.560 -6.019 1.00 96.94 291 ILE A O 1
ATOM 2279 N N . ALA A 1 292 ? 4.859 -4.709 -5.932 1.00 95.00 292 ALA A N 1
ATOM 2280 C CA . ALA A 1 292 ? 4.290 -5.936 -6.491 1.00 95.00 292 ALA A CA 1
ATOM 2281 C C . ALA A 1 292 ? 3.153 -6.497 -5.621 1.00 95.00 292 ALA A C 1
ATOM 2283 O O . ALA A 1 292 ? 2.068 -6.777 -6.125 1.00 95.00 292 ALA A O 1
ATOM 2284 N N . ALA A 1 293 ? 3.388 -6.632 -4.312 1.00 92.75 293 ALA A N 1
ATOM 2285 C CA . ALA A 1 293 ? 2.335 -6.939 -3.348 1.00 92.75 293 ALA A CA 1
ATOM 2286 C C . ALA A 1 293 ? 2.760 -6.595 -1.917 1.00 92.75 293 ALA A C 1
ATOM 2288 O O . ALA A 1 293 ? 3.907 -6.812 -1.522 1.00 92.75 293 ALA A O 1
ATOM 2289 N N . ASN A 1 294 ? 1.807 -6.142 -1.107 1.00 90.88 294 ASN A N 1
ATOM 2290 C CA . ASN A 1 294 ? 1.976 -6.030 0.337 1.00 90.88 294 ASN A CA 1
ATOM 2291 C C . ASN A 1 294 ? 1.240 -7.174 1.046 1.00 90.88 294 ASN A C 1
ATOM 2293 O O . ASN A 1 294 ? 0.016 -7.187 1.143 1.00 90.88 294 ASN A O 1
ATOM 2297 N N . ASP A 1 295 ? 2.004 -8.157 1.518 1.00 86.38 295 ASP A N 1
ATOM 2298 C CA . ASP A 1 295 ? 1.529 -9.251 2.368 1.00 86.38 295 ASP A CA 1
ATOM 2299 C C . ASP A 1 295 ? 2.702 -9.745 3.224 1.00 86.38 295 ASP A C 1
ATOM 2301 O O . ASP A 1 295 ? 3.701 -10.244 2.700 1.00 86.38 295 ASP A O 1
ATOM 2305 N N . SER A 1 296 ? 2.604 -9.600 4.545 1.00 84.31 296 SER A N 1
ATOM 2306 C CA . SER A 1 296 ? 3.598 -10.137 5.482 1.00 84.31 296 SER A CA 1
ATOM 2307 C C . SER A 1 296 ? 3.438 -11.627 5.799 1.00 84.31 296 SER A C 1
ATOM 2309 O O . SER A 1 296 ? 4.296 -12.177 6.488 1.00 84.31 296 SER A O 1
ATOM 2311 N N . ASP A 1 297 ? 2.412 -12.332 5.310 1.00 82.88 297 ASP A N 1
ATOM 2312 C CA . ASP A 1 297 ? 2.239 -13.763 5.605 1.00 82.88 297 ASP A CA 1
ATOM 2313 C C . ASP A 1 297 ? 3.431 -14.599 5.117 1.00 82.88 297 ASP A C 1
ATOM 2315 O O . ASP A 1 297 ? 3.851 -15.535 5.801 1.00 82.88 297 ASP A O 1
ATOM 2319 N N . ILE A 1 298 ? 4.030 -14.225 3.980 1.00 78.50 298 ILE A N 1
ATOM 2320 C CA . ILE A 1 298 ? 5.220 -14.888 3.426 1.00 78.50 298 ILE A CA 1
ATOM 2321 C C . ILE A 1 298 ? 6.457 -14.758 4.333 1.00 78.50 298 ILE A C 1
ATOM 2323 O O . ILE A 1 298 ? 7.344 -15.615 4.297 1.00 78.50 298 ILE A O 1
ATOM 2327 N N . MET A 1 299 ? 6.498 -13.772 5.239 1.00 76.19 299 MET A N 1
ATOM 2328 C CA . MET A 1 299 ? 7.577 -13.662 6.227 1.00 76.19 299 MET A CA 1
ATOM 2329 C C . MET A 1 299 ? 7.614 -14.868 7.169 1.00 76.19 299 MET A C 1
ATOM 2331 O O . MET A 1 299 ? 8.692 -15.225 7.646 1.00 76.19 299 MET A O 1
ATOM 2335 N N . LYS A 1 300 ? 6.469 -15.523 7.413 1.00 74.81 300 LYS A N 1
ATOM 2336 C CA . LYS A 1 300 ? 6.386 -16.710 8.278 1.00 74.81 300 LYS A CA 1
ATOM 2337 C C . LYS A 1 300 ? 7.087 -17.926 7.671 1.00 74.81 300 LYS A C 1
ATOM 2339 O O . LYS A 1 300 ? 7.587 -18.757 8.420 1.00 74.81 300 LYS A O 1
ATOM 2344 N N . THR A 1 301 ? 7.131 -18.035 6.342 1.00 70.88 301 THR A N 1
ATOM 2345 C CA . THR A 1 301 ? 7.643 -19.223 5.639 1.00 70.88 301 THR A CA 1
ATOM 2346 C C . THR A 1 301 ? 8.989 -18.987 4.966 1.00 70.88 301 THR A C 1
ATOM 2348 O O . THR A 1 301 ? 9.878 -19.823 5.087 1.00 70.88 301 THR A O 1
ATOM 2351 N N . ALA A 1 302 ? 9.162 -17.854 4.285 1.00 72.31 302 ALA A N 1
ATOM 2352 C CA . ALA A 1 302 ? 10.335 -17.582 3.455 1.00 72.31 302 ALA A CA 1
ATOM 2353 C C . ALA A 1 302 ? 11.267 -16.509 4.032 1.00 72.31 302 ALA A C 1
ATOM 2355 O O . ALA A 1 302 ? 12.344 -16.293 3.482 1.00 72.31 302 ALA A O 1
ATOM 2356 N N . ARG A 1 303 ? 10.862 -15.812 5.111 1.00 79.44 303 ARG A N 1
ATOM 2357 C CA . ARG A 1 303 ? 11.575 -14.629 5.645 1.00 79.44 303 ARG A CA 1
ATOM 2358 C C . ARG A 1 303 ? 11.875 -13.582 4.554 1.00 79.44 303 ARG A C 1
ATOM 2360 O O . ARG A 1 303 ? 12.884 -12.885 4.607 1.00 79.44 303 ARG A O 1
ATOM 2367 N N . ALA A 1 304 ? 10.982 -13.486 3.573 1.00 79.81 304 ALA A N 1
ATOM 2368 C CA . ALA A 1 304 ? 11.041 -12.588 2.427 1.00 79.81 304 ALA A CA 1
ATOM 2369 C C . ALA A 1 304 ? 9.676 -11.918 2.234 1.00 79.81 304 ALA A C 1
ATOM 2371 O O . ALA A 1 304 ? 8.687 -12.361 2.815 1.00 79.81 304 ALA A O 1
ATOM 2372 N N . HIS A 1 305 ? 9.610 -10.876 1.405 1.00 84.19 305 HIS A N 1
ATOM 2373 C CA . HIS A 1 305 ? 8.367 -10.165 1.109 1.00 84.19 305 HIS A CA 1
ATOM 2374 C C . HIS A 1 305 ? 8.310 -9.674 -0.342 1.00 84.19 305 HIS A C 1
ATOM 2376 O O . HIS A 1 305 ? 9.336 -9.528 -1.012 1.00 84.19 305 HIS A O 1
ATOM 2382 N N . TYR A 1 306 ? 7.093 -9.374 -0.799 1.00 88.94 306 TYR A N 1
ATOM 2383 C CA . TYR A 1 306 ? 6.814 -8.794 -2.117 1.00 88.94 306 TYR A CA 1
ATOM 2384 C C . TYR A 1 306 ? 6.752 -7.259 -2.112 1.00 88.94 306 TYR A C 1
ATOM 2386 O O . TYR A 1 306 ? 6.500 -6.659 -3.155 1.00 88.94 306 TYR A O 1
ATOM 2394 N N . SER A 1 307 ? 7.043 -6.616 -0.972 1.00 93.69 307 SER A N 1
ATOM 2395 C CA . SER A 1 307 ? 7.094 -5.153 -0.831 1.00 93.69 307 SER A CA 1
ATOM 2396 C C . SER A 1 307 ? 8.320 -4.518 -1.522 1.00 93.69 307 SER A C 1
ATOM 2398 O O . SER A 1 307 ? 9.129 -3.837 -0.895 1.00 93.69 307 SER A O 1
ATOM 2400 N N . TYR A 1 308 ? 8.485 -4.790 -2.817 1.00 95.75 308 TYR A N 1
ATOM 2401 C CA . TYR A 1 308 ? 9.477 -4.206 -3.716 1.00 95.75 308 TYR A CA 1
ATOM 2402 C C . TYR A 1 308 ? 8.803 -3.768 -5.019 1.00 95.75 308 TYR A C 1
ATOM 2404 O O . TYR A 1 308 ? 7.746 -4.273 -5.399 1.00 95.75 308 TYR A O 1
ATOM 2412 N N . CYS A 1 309 ? 9.458 -2.851 -5.717 1.00 97.62 309 CYS A N 1
ATOM 2413 C CA . CYS A 1 309 ? 9.148 -2.456 -7.077 1.00 97.62 309 CYS A CA 1
ATOM 2414 C C . CYS A 1 309 ? 9.960 -3.314 -8.050 1.00 97.62 309 CYS A C 1
ATOM 2416 O O . CYS A 1 309 ? 11.183 -3.168 -8.145 1.00 97.62 309 CYS A O 1
ATOM 2418 N N . TRP A 1 310 ? 9.282 -4.208 -8.763 1.00 97.75 310 TRP A N 1
ATOM 2419 C CA . TRP A 1 310 ? 9.826 -4.855 -9.954 1.00 97.75 310 TRP A CA 1
ATOM 2420 C C . TRP A 1 310 ? 9.453 -4.013 -11.172 1.00 97.75 310 TRP A C 1
ATOM 2422 O O . TRP A 1 310 ? 8.259 -3.825 -11.419 1.00 97.75 310 TRP A O 1
ATOM 2432 N N . PRO A 1 311 ? 10.421 -3.498 -11.953 1.00 97.56 311 PRO A N 1
ATOM 2433 C CA . PRO A 1 311 ? 10.087 -2.685 -13.114 1.00 97.56 311 PRO A CA 1
ATOM 2434 C C . PRO A 1 311 ? 9.151 -3.352 -14.128 1.00 97.56 311 PRO A C 1
ATOM 2436 O O . PRO A 1 311 ? 8.375 -2.639 -14.760 1.00 97.56 311 PRO A O 1
ATOM 2439 N N . ARG A 1 312 ? 9.161 -4.687 -14.267 1.00 98.12 312 ARG A N 1
ATOM 2440 C CA . ARG A 1 312 ? 8.172 -5.414 -15.091 1.00 98.12 312 ARG A CA 1
ATOM 2441 C C . ARG A 1 312 ? 6.744 -5.168 -14.595 1.00 98.12 312 ARG A C 1
ATOM 2443 O O . ARG A 1 312 ? 5.915 -4.655 -15.345 1.00 98.12 312 ARG A O 1
ATOM 2450 N N . ASP A 1 313 ? 6.472 -5.506 -13.340 1.00 97.81 313 ASP A N 1
ATOM 2451 C CA . ASP A 1 313 ? 5.166 -5.391 -12.687 1.00 97.81 313 ASP A CA 1
ATOM 2452 C C . ASP A 1 313 ? 4.694 -3.931 -12.639 1.00 97.81 313 ASP A C 1
ATOM 2454 O O . ASP A 1 313 ? 3.538 -3.621 -12.947 1.00 97.81 313 ASP A O 1
ATOM 2458 N N . ALA A 1 314 ? 5.620 -3.019 -12.332 1.00 97.62 314 ALA A N 1
ATOM 2459 C CA . ALA A 1 314 ? 5.371 -1.587 -12.307 1.00 97.62 314 ALA A CA 1
ATOM 2460 C C . ALA A 1 314 ? 4.974 -1.048 -13.683 1.00 97.62 314 ALA A C 1
ATOM 2462 O O . ALA A 1 314 ? 3.952 -0.375 -13.805 1.00 97.62 314 ALA A O 1
ATOM 2463 N N . SER A 1 315 ? 5.725 -1.396 -14.730 1.00 97.69 315 SER A N 1
ATOM 2464 C CA . SER A 1 315 ? 5.453 -0.925 -16.091 1.00 97.69 315 SER A CA 1
ATOM 2465 C C . SER A 1 315 ? 4.104 -1.425 -16.605 1.00 97.69 315 SER A C 1
ATOM 2467 O O . SER A 1 315 ? 3.344 -0.648 -17.177 1.00 97.69 315 SER A O 1
ATOM 2469 N N . LEU A 1 316 ? 3.769 -2.699 -16.361 1.00 96.62 316 LEU A N 1
ATOM 2470 C CA . LEU A 1 316 ? 2.466 -3.275 -16.719 1.00 96.62 316 LEU A CA 1
ATOM 2471 C C . LEU A 1 316 ? 1.312 -2.594 -15.976 1.00 96.62 316 LEU A C 1
ATOM 2473 O O . LEU A 1 316 ? 0.296 -2.261 -16.586 1.00 96.62 316 LEU A O 1
ATOM 2477 N N . THR A 1 317 ? 1.491 -2.327 -14.682 1.00 96.12 317 THR A N 1
ATOM 2478 C CA . THR A 1 317 ? 0.497 -1.618 -13.866 1.00 96.12 317 THR A CA 1
ATOM 2479 C C . THR A 1 317 ? 0.287 -0.186 -14.350 1.00 96.12 317 THR A C 1
ATOM 2481 O O . THR A 1 317 ? -0.852 0.248 -14.518 1.00 96.12 317 THR A O 1
ATOM 2484 N N . VAL A 1 318 ? 1.373 0.544 -14.614 1.00 95.25 318 VAL A N 1
ATOM 2485 C CA . VAL A 1 318 ? 1.322 1.925 -15.109 1.00 95.25 318 VAL A CA 1
ATOM 2486 C C . VAL A 1 318 ? 0.632 1.977 -16.465 1.00 95.25 318 VAL A C 1
ATOM 2488 O O . VAL A 1 318 ? -0.302 2.758 -16.614 1.00 95.25 318 VAL A O 1
ATOM 2491 N N . MET A 1 319 ? 1.003 1.101 -17.407 1.00 92.94 319 MET A N 1
ATOM 2492 C CA . MET A 1 319 ? 0.346 1.007 -18.716 1.00 92.94 319 MET A CA 1
ATOM 2493 C C . MET A 1 319 ? -1.163 0.748 -18.589 1.00 92.94 319 MET A C 1
ATOM 2495 O O . MET A 1 319 ? -1.950 1.386 -19.287 1.00 92.94 319 MET A O 1
ATOM 2499 N N . ALA A 1 320 ? -1.585 -0.135 -17.677 1.00 91.19 320 ALA A N 1
ATOM 2500 C CA . ALA A 1 320 ? -3.001 -0.424 -17.452 1.00 91.19 320 ALA A CA 1
ATOM 2501 C C . ALA A 1 320 ? -3.771 0.779 -16.874 1.00 91.19 320 ALA A C 1
ATOM 2503 O O . ALA A 1 320 ? -4.846 1.119 -17.371 1.00 91.19 320 ALA A O 1
ATOM 2504 N N . LEU A 1 321 ? -3.227 1.447 -15.849 1.00 89.94 321 LEU A N 1
ATOM 2505 C CA . LEU A 1 321 ? -3.865 2.616 -15.226 1.00 89.94 321 LEU A CA 1
ATOM 2506 C C . LEU A 1 321 ? -3.928 3.812 -16.187 1.00 89.94 321 LEU A C 1
ATOM 2508 O O . LEU A 1 321 ? -4.937 4.516 -16.254 1.00 89.94 321 LEU A O 1
ATOM 2512 N N . ASP A 1 322 ? -2.868 4.005 -16.967 1.00 87.25 322 ASP A N 1
ATOM 2513 C CA . ASP A 1 322 ? -2.774 5.036 -17.992 1.00 87.25 322 ASP A CA 1
ATOM 2514 C C . ASP A 1 322 ? -3.760 4.825 -19.145 1.00 87.25 322 ASP A C 1
ATOM 2516 O O . ASP A 1 322 ? -4.404 5.781 -19.581 1.00 87.25 322 ASP A O 1
ATOM 2520 N N . ALA A 1 323 ? -3.904 3.588 -19.635 1.00 84.25 323 ALA A N 1
ATOM 2521 C CA . ALA A 1 323 ? -4.858 3.252 -20.695 1.00 84.25 323 ALA A CA 1
ATOM 2522 C C . ALA A 1 323 ? -6.305 3.584 -20.295 1.00 84.25 323 ALA A C 1
ATOM 2524 O O . ALA A 1 323 ? -7.142 3.892 -21.144 1.00 84.25 323 ALA A O 1
ATOM 2525 N N . LEU A 1 324 ? -6.586 3.575 -18.992 1.00 80.88 324 LEU A N 1
ATOM 2526 C CA . LEU A 1 324 ? -7.890 3.896 -18.415 1.00 80.88 324 LEU A CA 1
ATOM 2527 C C . LEU A 1 324 ? -8.004 5.362 -17.969 1.00 80.88 324 LEU A C 1
ATOM 2529 O O . LEU A 1 324 ? -9.032 5.778 -17.431 1.00 80.88 324 LEU A O 1
ATOM 2533 N N . GLY A 1 325 ? -6.963 6.161 -18.225 1.00 76.62 325 GLY A N 1
ATOM 2534 C CA . GLY A 1 325 ? -6.908 7.589 -17.930 1.00 76.62 325 GLY A CA 1
ATOM 2535 C C . GLY A 1 325 ? -7.077 7.920 -16.459 1.00 76.62 325 GLY A C 1
ATOM 2536 O O . GLY A 1 325 ? -7.687 8.940 -16.134 1.00 76.62 325 GLY A O 1
ATOM 2537 N N . TRP A 1 326 ? -6.597 7.047 -15.579 1.00 73.88 326 TRP A N 1
ATOM 2538 C CA . TRP A 1 326 ? -6.655 7.296 -14.154 1.00 73.88 326 TRP A CA 1
ATOM 2539 C C . TRP A 1 326 ? -5.496 8.204 -13.739 1.00 73.88 326 TRP A C 1
ATOM 2541 O O . TRP A 1 326 ? -4.364 7.744 -13.669 1.00 73.88 326 TRP A O 1
ATOM 2551 N N . GLY A 1 327 ? -5.768 9.479 -13.445 1.00 73.94 327 GLY A N 1
ATOM 2552 C CA . GLY A 1 327 ? -4.761 10.425 -12.946 1.00 73.94 327 GLY A CA 1
ATOM 2553 C C . GLY A 1 327 ? -3.516 10.543 -13.839 1.00 73.94 327 GLY A C 1
ATOM 2554 O O . GLY A 1 327 ? -3.625 10.698 -15.052 1.00 73.94 327 GLY A O 1
ATOM 2555 N N . ASP A 1 328 ? -2.333 10.501 -13.216 1.00 78.94 328 ASP A N 1
ATOM 2556 C CA . ASP A 1 328 ? -1.033 10.535 -13.907 1.00 78.94 328 ASP A CA 1
ATOM 2557 C C . ASP A 1 328 ? 0.009 9.595 -13.247 1.00 78.94 328 ASP A C 1
ATOM 2559 O O . ASP A 1 328 ? 1.036 10.046 -12.725 1.00 78.94 328 ASP A O 1
ATOM 2563 N N . PRO A 1 329 ? -0.263 8.275 -13.173 1.00 85.12 329 PRO A N 1
ATOM 2564 C CA . PRO A 1 329 ? 0.666 7.286 -12.631 1.00 85.12 329 PRO A CA 1
ATOM 2565 C C . PRO A 1 329 ? 1.965 7.248 -13.435 1.00 85.12 329 PRO A C 1
ATOM 2567 O O . PRO A 1 329 ? 3.031 7.077 -12.844 1.00 85.12 329 PRO A O 1
ATOM 2570 N N . SER A 1 330 ? 1.903 7.491 -14.749 1.00 87.50 330 SER A N 1
ATOM 2571 C CA . SER A 1 330 ? 3.100 7.596 -15.584 1.00 87.50 330 SER A CA 1
ATOM 2572 C C . SER A 1 330 ? 4.027 8.731 -15.173 1.00 87.50 330 SER A C 1
ATOM 2574 O O . SER A 1 330 ? 5.233 8.549 -15.251 1.00 87.50 330 SER A O 1
ATOM 2576 N N . GLU A 1 331 ? 3.530 9.873 -14.693 1.00 89.75 331 GLU A N 1
ATOM 2577 C CA . GLU A 1 331 ? 4.407 10.967 -14.234 1.00 89.75 331 GLU A CA 1
ATOM 2578 C C . GLU A 1 331 ? 5.206 10.562 -13.002 1.00 89.75 331 GLU A C 1
ATOM 2580 O O . GLU A 1 331 ? 6.388 10.878 -12.864 1.00 89.75 331 GLU A O 1
ATOM 2585 N N . ARG A 1 332 ? 4.564 9.851 -12.071 1.00 92.25 332 ARG A N 1
ATOM 2586 C CA . ARG A 1 332 ? 5.266 9.322 -10.899 1.00 92.25 332 ARG A CA 1
ATOM 2587 C C . ARG A 1 332 ? 6.266 8.250 -11.323 1.00 92.25 332 ARG A C 1
ATOM 2589 O O . ARG A 1 332 ? 7.406 8.284 -10.876 1.00 92.25 332 ARG A O 1
ATOM 2596 N N . TRP A 1 333 ? 5.873 7.365 -12.234 1.00 94.88 333 TRP A N 1
ATOM 2597 C CA . TRP A 1 333 ? 6.744 6.315 -12.751 1.00 94.88 333 TRP A CA 1
ATOM 2598 C C . TRP A 1 333 ? 7.969 6.859 -13.496 1.00 94.88 333 TRP A C 1
ATOM 2600 O O . TRP A 1 333 ? 9.080 6.404 -13.245 1.00 94.88 333 TRP A O 1
ATOM 2610 N N . VAL A 1 334 ? 7.808 7.886 -14.338 1.00 92.94 334 VAL A N 1
ATOM 2611 C CA . VAL A 1 334 ? 8.920 8.586 -15.009 1.00 92.94 334 VAL A CA 1
ATOM 2612 C C . VAL A 1 334 ? 9.895 9.154 -13.983 1.00 92.94 334 VAL A C 1
ATOM 2614 O O . VAL A 1 334 ? 11.102 8.969 -14.122 1.00 92.94 334 VAL A O 1
ATOM 2617 N N . ARG A 1 335 ? 9.391 9.803 -12.924 1.00 93.44 335 ARG A N 1
ATOM 2618 C CA . ARG A 1 335 ? 10.235 10.321 -11.836 1.00 93.44 335 ARG A CA 1
ATOM 2619 C C . ARG A 1 335 ? 10.974 9.208 -11.100 1.00 93.44 335 ARG A C 1
ATOM 2621 O O . ARG A 1 335 ? 12.160 9.358 -10.815 1.00 93.44 335 ARG A O 1
ATOM 2628 N N . PHE A 1 336 ? 10.306 8.085 -10.840 1.00 96.00 336 PHE A N 1
ATOM 2629 C CA . PHE A 1 336 ? 10.950 6.917 -10.251 1.00 96.00 336 PHE A CA 1
ATOM 2630 C C . PHE A 1 336 ? 12.065 6.381 -11.158 1.00 96.00 336 PHE A C 1
ATOM 2632 O O . PHE A 1 336 ? 13.199 6.245 -10.702 1.00 96.00 336 PHE A O 1
ATOM 2639 N N . LEU A 1 337 ? 11.785 6.163 -12.448 1.00 95.19 337 LEU A N 1
ATOM 2640 C CA . LEU A 1 337 ? 12.769 5.720 -13.438 1.00 95.19 337 LEU A CA 1
ATOM 2641 C C . LEU A 1 337 ? 13.964 6.674 -13.522 1.00 95.19 337 LEU A C 1
ATOM 2643 O O . LEU A 1 337 ? 15.104 6.222 -13.459 1.00 95.19 337 LEU A O 1
ATOM 2647 N N . ALA A 1 338 ? 13.723 7.984 -13.561 1.00 93.25 338 ALA A N 1
ATOM 2648 C CA . ALA A 1 338 ? 14.779 8.993 -13.547 1.00 93.25 338 ALA A CA 1
ATOM 2649 C C . ALA A 1 338 ? 15.656 8.938 -12.287 1.00 93.25 338 ALA A C 1
ATOM 2651 O O . ALA A 1 338 ? 16.826 9.306 -12.338 1.00 93.25 338 ALA A O 1
ATOM 2652 N N . SER A 1 339 ? 15.115 8.469 -11.158 1.00 93.56 339 SER A N 1
ATOM 2653 C CA . SER A 1 339 ? 15.876 8.331 -9.913 1.00 93.56 339 SER A CA 1
ATOM 2654 C C . SER A 1 339 ? 16.737 7.062 -9.844 1.00 93.56 339 SER A C 1
ATOM 2656 O O . SER A 1 339 ? 17.697 7.028 -9.071 1.00 93.56 339 SER A O 1
ATOM 2658 N N . VAL A 1 340 ? 16.414 6.024 -10.630 1.00 93.56 340 VAL A N 1
ATOM 2659 C CA . VAL A 1 340 ? 17.092 4.713 -10.575 1.00 93.56 340 VAL A CA 1
ATOM 2660 C C . VAL A 1 340 ? 17.937 4.387 -11.807 1.00 93.56 340 VAL A C 1
ATOM 2662 O O . VAL A 1 340 ? 18.865 3.585 -11.701 1.00 93.56 340 VAL A O 1
ATOM 2665 N N . ILE A 1 341 ? 17.641 4.992 -12.960 1.00 90.38 341 ILE A N 1
ATOM 2666 C CA . ILE A 1 341 ? 18.431 4.853 -14.186 1.00 90.38 341 ILE A CA 1
ATOM 2667 C C . ILE A 1 341 ? 19.712 5.674 -14.037 1.00 90.38 341 ILE A C 1
ATOM 2669 O O . ILE A 1 341 ? 19.673 6.873 -13.768 1.00 90.38 341 ILE A O 1
ATOM 2673 N N . GLN A 1 342 ? 20.861 5.031 -14.245 1.00 81.31 342 GLN A N 1
ATOM 2674 C CA . GLN A 1 342 ? 22.163 5.696 -14.224 1.00 81.31 342 GLN A CA 1
ATOM 2675 C C . GLN A 1 342 ? 22.666 5.908 -15.661 1.00 81.31 342 GLN A C 1
ATOM 2677 O O . GLN A 1 342 ? 22.564 4.982 -16.468 1.00 81.31 342 GLN A O 1
ATOM 2682 N N . PRO A 1 343 ? 23.237 7.078 -16.011 1.00 69.62 343 PRO A N 1
ATOM 2683 C CA . PRO A 1 343 ? 23.698 7.351 -17.377 1.00 69.62 343 PRO A CA 1
ATOM 2684 C C . PRO A 1 343 ? 24.733 6.353 -17.919 1.00 69.62 343 PRO A C 1
ATOM 2686 O O . PRO A 1 343 ? 24.732 6.051 -19.109 1.00 69.62 343 PRO A O 1
ATOM 2689 N N . ASP A 1 344 ? 25.610 5.829 -17.061 1.00 75.56 344 ASP A N 1
ATOM 2690 C CA . ASP A 1 344 ? 26.622 4.824 -17.406 1.00 75.56 344 ASP A CA 1
ATOM 2691 C C . ASP A 1 344 ? 26.099 3.380 -17.299 1.00 75.56 344 ASP A C 1
ATOM 2693 O O . ASP A 1 344 ? 26.740 2.452 -17.795 1.00 75.56 344 ASP A O 1
ATOM 2697 N N . ARG A 1 345 ? 24.931 3.178 -16.670 1.00 79.38 345 ARG A N 1
ATOM 2698 C CA . ARG A 1 345 ? 24.279 1.873 -16.462 1.00 79.38 345 ARG A CA 1
ATOM 2699 C C . ARG A 1 345 ? 22.761 1.988 -16.636 1.00 79.38 345 ARG A C 1
ATOM 2701 O O . ARG A 1 345 ? 22.013 1.935 -15.660 1.00 79.38 345 ARG A O 1
ATOM 2708 N N . PRO A 1 346 ? 22.295 2.134 -17.882 1.00 83.00 346 PRO A N 1
ATOM 2709 C CA . PRO A 1 346 ? 20.875 2.314 -18.178 1.00 83.00 346 PRO A CA 1
ATOM 2710 C C . PRO A 1 346 ? 20.009 1.066 -17.920 1.00 83.00 346 PRO A C 1
ATOM 2712 O O . PRO A 1 346 ? 18.798 1.192 -17.790 1.00 83.00 346 PRO A O 1
ATOM 2715 N N . GLY A 1 347 ? 20.587 -0.138 -17.830 1.00 89.50 347 GLY A N 1
ATOM 2716 C CA . GLY A 1 347 ? 19.831 -1.353 -17.509 1.00 89.50 347 GLY A CA 1
ATOM 2717 C C . GLY A 1 347 ? 19.281 -1.342 -16.078 1.00 89.50 347 GLY A C 1
ATOM 2718 O O . GLY A 1 347 ? 20.023 -1.098 -15.127 1.00 89.50 347 GLY A O 1
ATOM 2719 N N . LEU A 1 348 ? 17.991 -1.646 -15.921 1.00 93.62 348 LEU A N 1
ATOM 2720 C CA . LEU A 1 348 ? 17.338 -1.721 -14.613 1.00 93.62 348 LEU A CA 1
ATOM 2721 C C . LEU A 1 348 ? 17.720 -3.006 -13.865 1.00 93.62 348 LEU A C 1
ATOM 2723 O O . LEU A 1 348 ? 17.816 -4.086 -14.452 1.00 93.62 348 LEU A O 1
ATOM 2727 N N . PHE A 1 349 ? 17.895 -2.889 -12.548 1.00 92.94 349 PHE A N 1
ATOM 2728 C CA . PHE A 1 349 ? 18.139 -4.023 -11.657 1.00 92.94 349 PHE A CA 1
ATOM 2729 C C . PHE A 1 349 ? 16.906 -4.917 -11.523 1.00 92.94 349 PHE A C 1
ATOM 2731 O O . PHE A 1 349 ? 15.792 -4.527 -11.867 1.00 92.94 349 PHE A O 1
ATOM 2738 N N . GLN A 1 350 ? 17.118 -6.101 -10.933 1.00 94.69 350 GLN A N 1
ATOM 2739 C CA . GLN A 1 350 ? 16.056 -7.059 -10.632 1.00 94.69 350 GLN A CA 1
ATOM 2740 C C . GLN A 1 350 ? 14.841 -6.400 -9.965 1.00 94.69 350 GLN A C 1
ATOM 2742 O O . GLN A 1 350 ? 13.718 -6.643 -10.382 1.00 94.69 350 GLN A O 1
ATOM 2747 N N . LYS A 1 351 ? 15.066 -5.612 -8.911 1.00 95.31 351 LYS A N 1
ATOM 2748 C CA . LYS A 1 351 ? 14.013 -4.913 -8.174 1.00 95.31 351 LYS A CA 1
ATOM 2749 C C . LYS A 1 351 ? 14.581 -3.857 -7.245 1.00 95.31 351 LYS A C 1
ATOM 2751 O O . LYS A 1 351 ? 15.744 -3.909 -6.834 1.00 95.31 351 LYS A O 1
ATOM 2756 N N . TYR A 1 352 ? 13.711 -2.944 -6.853 1.00 96.44 352 TYR A N 1
ATOM 2757 C CA . TYR A 1 352 ? 14.017 -1.795 -6.022 1.00 96.44 352 TYR A CA 1
ATOM 2758 C C . TYR A 1 352 ? 13.124 -1.779 -4.786 1.00 96.44 352 TYR A C 1
ATOM 2760 O O . TYR A 1 352 ? 12.004 -2.284 -4.787 1.00 96.44 352 TYR A O 1
ATOM 2768 N N . ARG A 1 353 ? 13.611 -1.184 -3.707 1.00 96.25 353 ARG A N 1
ATOM 2769 C CA . ARG A 1 353 ? 12.774 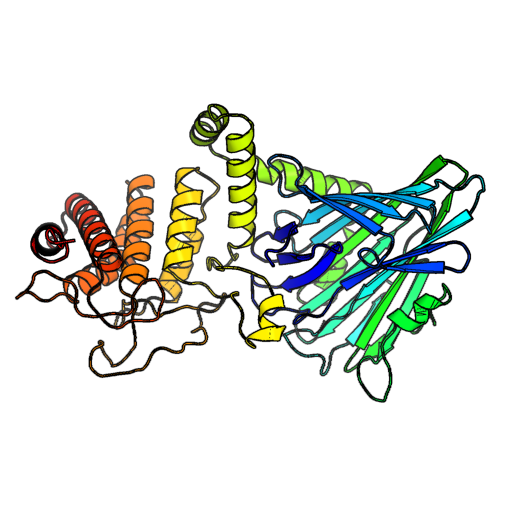-0.741 -2.593 1.00 96.25 353 ARG A CA 1
ATOM 2770 C C . ARG A 1 353 ? 11.884 0.434 -3.036 1.00 96.25 353 ARG A C 1
ATOM 2772 O O . ARG A 1 353 ? 12.197 1.078 -4.040 1.00 96.25 353 ARG A O 1
ATOM 2779 N N . PRO A 1 354 ? 10.816 0.756 -2.283 1.00 95.50 354 PRO A N 1
ATOM 2780 C CA . PRO A 1 354 ? 9.974 1.923 -2.572 1.00 95.50 354 PRO A CA 1
ATOM 2781 C C . PRO A 1 354 ? 10.752 3.250 -2.658 1.00 95.50 354 PRO A C 1
ATOM 2783 O O . PRO A 1 354 ? 10.405 4.125 -3.441 1.00 95.50 354 PRO A O 1
ATOM 2786 N N . ASP A 1 355 ? 11.853 3.384 -1.913 1.00 95.25 355 ASP A N 1
ATOM 2787 C CA . ASP A 1 355 ? 12.775 4.535 -1.932 1.00 95.25 355 ASP A CA 1
ATOM 2788 C C . ASP A 1 355 ? 13.777 4.542 -3.110 1.00 95.25 355 ASP A C 1
ATOM 2790 O O . ASP A 1 355 ? 14.724 5.332 -3.117 1.00 95.25 355 ASP A O 1
ATOM 2794 N N . GLY A 1 356 ? 13.624 3.638 -4.082 1.00 95.31 356 GLY A N 1
ATOM 2795 C CA . GLY A 1 356 ? 14.505 3.522 -5.247 1.00 95.31 356 GLY A CA 1
ATOM 2796 C C . GLY A 1 356 ? 15.874 2.905 -4.944 1.00 95.31 356 GLY A C 1
ATOM 2797 O O . GLY A 1 356 ? 16.692 2.738 -5.849 1.00 95.31 356 GLY A O 1
ATOM 2798 N N . LYS A 1 357 ? 16.161 2.527 -3.689 1.00 94.75 357 LYS A N 1
ATOM 2799 C CA . LYS A 1 357 ? 17.372 1.761 -3.364 1.00 94.75 357 LYS A CA 1
ATOM 2800 C C . LYS A 1 357 ? 17.241 0.327 -3.860 1.00 94.75 357 LYS A C 1
ATOM 2802 O O . LYS A 1 357 ? 16.151 -0.163 -4.140 1.00 94.75 357 LYS A O 1
ATOM 2807 N N . TRP A 1 358 ? 18.363 -0.374 -3.953 1.00 92.12 358 TRP A N 1
ATOM 2808 C CA . TRP A 1 358 ? 18.358 -1.766 -4.387 1.00 92.12 358 TRP A CA 1
ATOM 2809 C C . TRP A 1 358 ? 17.562 -2.648 -3.408 1.00 92.12 358 TRP A C 1
ATOM 2811 O O . TRP A 1 358 ? 17.761 -2.579 -2.192 1.00 92.12 358 TRP A O 1
ATOM 2821 N N . GLY A 1 359 ? 16.642 -3.461 -3.932 1.00 91.88 359 GLY A N 1
ATOM 2822 C CA . GLY A 1 359 ? 16.013 -4.548 -3.186 1.00 91.88 359 GLY A CA 1
ATOM 2823 C C . GLY A 1 359 ? 16.932 -5.765 -3.021 1.00 91.88 359 GLY A C 1
ATOM 2824 O O . GLY A 1 359 ? 17.942 -5.904 -3.706 1.00 91.88 359 GLY A O 1
ATOM 2825 N N . ALA A 1 360 ? 16.572 -6.675 -2.114 1.00 89.31 360 ALA A N 1
ATOM 2826 C CA . ALA A 1 360 ? 17.296 -7.937 -1.946 1.00 89.31 360 ALA A CA 1
ATOM 2827 C C . ALA A 1 360 ? 17.263 -8.758 -3.247 1.00 89.31 360 ALA A C 1
ATOM 2829 O O . ALA A 1 360 ? 16.238 -8.783 -3.910 1.00 89.31 360 ALA A O 1
ATOM 2830 N N . SER A 1 361 ? 18.336 -9.455 -3.615 1.00 90.25 361 SER A N 1
ATOM 2831 C CA . SER A 1 361 ? 18.420 -10.224 -4.867 1.00 90.25 361 SER A CA 1
ATOM 2832 C C . SER A 1 361 ? 19.089 -11.576 -4.626 1.00 90.25 361 SER A C 1
ATOM 2834 O O . SER A 1 361 ? 19.882 -11.716 -3.697 1.00 90.25 361 SER A O 1
ATOM 2836 N N . TRP A 1 362 ? 18.773 -12.564 -5.463 1.00 90.56 362 TRP A N 1
ATOM 2837 C CA . TRP A 1 362 ? 19.425 -13.882 -5.491 1.00 90.56 362 TRP A CA 1
ATOM 2838 C C . TRP A 1 362 ? 20.205 -14.126 -6.787 1.00 90.56 362 TRP A C 1
ATOM 2840 O O . TRP A 1 362 ? 20.748 -15.211 -6.997 1.00 90.56 362 TRP A O 1
ATOM 2850 N N . HIS A 1 363 ? 20.252 -13.142 -7.686 1.00 92.00 363 HIS A N 1
ATOM 2851 C CA . HIS A 1 363 ? 20.924 -13.305 -8.965 1.00 92.00 363 HIS A CA 1
ATOM 2852 C C . HIS A 1 363 ? 22.438 -13.233 -8.807 1.00 92.00 363 HIS A C 1
ATOM 2854 O O . HIS A 1 363 ? 22.985 -12.361 -8.131 1.00 92.00 363 HIS A O 1
ATOM 2860 N N . THR A 1 364 ? 23.128 -14.166 -9.459 1.00 88.00 364 THR A N 1
ATOM 2861 C CA . THR A 1 364 ? 24.589 -14.248 -9.386 1.00 88.00 364 THR A CA 1
ATOM 2862 C C . THR A 1 364 ? 25.226 -13.208 -10.299 1.00 88.00 364 THR A C 1
ATOM 2864 O O . THR A 1 364 ? 24.866 -13.103 -11.472 1.00 88.00 364 THR A O 1
ATOM 2867 N N . TRP A 1 365 ? 26.207 -12.484 -9.765 1.00 89.62 365 TRP A N 1
ATOM 2868 C CA . TRP A 1 365 ? 27.036 -11.540 -10.508 1.00 89.62 365 TRP A CA 1
ATOM 2869 C C . TRP A 1 365 ? 28.105 -12.290 -11.292 1.00 89.62 365 TRP A C 1
ATOM 2871 O O . TRP A 1 365 ? 28.798 -13.143 -10.735 1.00 89.62 365 TRP A O 1
ATOM 2881 N N . ASN A 1 366 ? 28.239 -11.994 -12.581 1.00 84.88 366 ASN A N 1
ATOM 2882 C CA . ASN A 1 366 ? 29.232 -12.628 -13.442 1.00 84.88 366 ASN A CA 1
ATOM 2883 C C . ASN A 1 366 ? 29.474 -11.812 -14.722 1.00 84.88 366 ASN A C 1
ATOM 2885 O O . ASN A 1 366 ? 28.684 -10.942 -15.079 1.00 84.88 366 ASN A O 1
ATOM 2889 N N . GLU A 1 367 ? 30.550 -12.135 -15.438 1.00 83.25 367 GLU A N 1
ATOM 2890 C CA . GLU A 1 367 ? 31.023 -11.413 -16.630 1.00 83.25 367 GLU A CA 1
ATOM 2891 C C . GLU A 1 367 ? 30.077 -11.470 -17.845 1.00 83.25 367 GLU A C 1
ATOM 2893 O O . GLU A 1 367 ? 30.311 -10.768 -18.825 1.00 83.25 367 GLU A O 1
ATOM 2898 N N . THR A 1 368 ? 28.993 -12.258 -17.795 1.00 79.19 368 THR A N 1
ATOM 2899 C CA . THR A 1 368 ? 27.957 -12.269 -18.850 1.00 79.19 368 THR A CA 1
ATOM 2900 C C . THR A 1 368 ? 27.294 -10.901 -18.994 1.00 79.19 368 THR A C 1
ATOM 2902 O O . THR A 1 368 ? 26.824 -10.549 -20.075 1.00 79.19 368 THR A O 1
ATOM 2905 N N . PHE A 1 369 ? 27.245 -10.130 -17.905 1.00 84.00 369 PHE A N 1
ATOM 2906 C CA . PHE A 1 369 ? 26.553 -8.854 -17.863 1.00 84.00 369 PHE A CA 1
ATOM 2907 C C . PHE A 1 369 ? 27.507 -7.6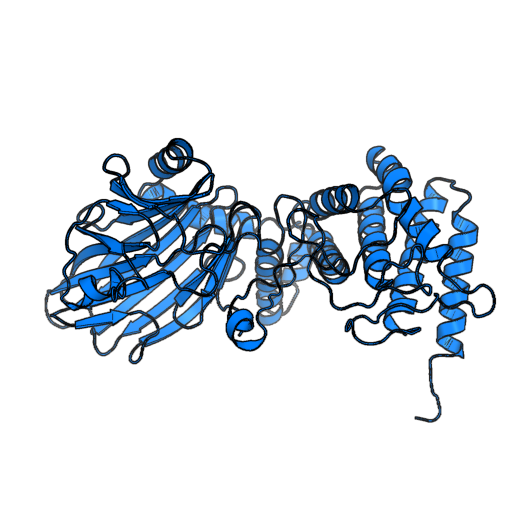56 -17.908 1.00 84.00 369 PHE A C 1
ATOM 2909 O O . PHE A 1 369 ? 28.643 -7.741 -17.428 1.00 84.00 369 PHE A O 1
ATOM 2916 N N . PRO A 1 370 ? 27.044 -6.490 -18.394 1.00 78.50 370 PRO A N 1
ATOM 2917 C CA . PRO A 1 370 ? 27.831 -5.269 -18.371 1.00 78.50 370 PRO A CA 1
ATOM 2918 C C . PRO A 1 370 ? 28.161 -4.918 -16.919 1.00 78.50 370 PRO A C 1
ATOM 2920 O O . PRO A 1 370 ? 27.280 -4.871 -16.060 1.00 78.50 370 PRO A O 1
ATOM 2923 N N . HIS A 1 371 ? 29.448 -4.719 -16.633 1.00 80.06 371 HIS A N 1
ATOM 2924 C CA . HIS A 1 371 ? 29.960 -4.474 -15.278 1.00 80.06 371 HIS A CA 1
ATOM 2925 C C . HIS A 1 371 ? 29.655 -5.583 -14.253 1.00 80.06 371 HIS A C 1
ATOM 2927 O O . HIS A 1 371 ? 29.752 -5.346 -13.050 1.00 80.06 371 HIS A O 1
ATOM 2933 N N . GLY A 1 372 ? 29.301 -6.788 -14.704 1.00 83.56 372 GLY A N 1
ATOM 2934 C CA . GLY A 1 372 ? 29.050 -7.936 -13.837 1.00 83.56 372 GLY A CA 1
ATOM 2935 C C . GLY A 1 372 ? 27.683 -7.961 -13.146 1.00 83.56 372 GLY A C 1
ATOM 2936 O O . GLY A 1 372 ? 27.444 -8.854 -12.333 1.00 83.56 372 GLY A O 1
ATOM 2937 N N . VAL A 1 373 ? 26.797 -6.997 -13.425 1.00 85.94 373 VAL A N 1
ATOM 2938 C CA . VAL A 1 373 ? 25.529 -6.831 -12.697 1.00 85.94 373 VAL A CA 1
ATOM 2939 C C . VAL A 1 373 ? 24.416 -7.661 -13.339 1.00 85.94 373 VAL A C 1
ATOM 2941 O O . VAL A 1 373 ? 24.138 -7.447 -14.513 1.00 85.94 373 VAL A O 1
ATOM 2944 N N . PRO A 1 374 ? 23.733 -8.560 -12.611 1.00 90.12 374 PRO A N 1
ATOM 2945 C CA . PRO A 1 374 ? 22.671 -9.373 -13.189 1.00 90.12 374 PRO A CA 1
ATOM 2946 C C . PRO A 1 374 ? 21.450 -8.550 -13.602 1.00 90.12 374 PRO A C 1
ATOM 2948 O O . PRO A 1 374 ? 21.000 -7.668 -12.869 1.00 90.12 374 PRO A O 1
ATOM 2951 N N . LEU A 1 375 ? 20.890 -8.886 -14.766 1.00 91.69 375 LEU A N 1
ATOM 2952 C CA . LEU A 1 375 ? 19.764 -8.178 -15.372 1.00 91.69 375 LEU A CA 1
ATOM 2953 C C . LEU A 1 375 ? 18.664 -9.143 -15.823 1.00 91.69 375 LEU A C 1
ATOM 2955 O O . LEU A 1 375 ? 18.923 -10.292 -16.191 1.00 91.69 375 LEU A O 1
ATOM 2959 N N . GLN A 1 376 ? 17.443 -8.617 -15.866 1.00 95.44 376 GLN A N 1
ATOM 2960 C CA . GLN A 1 376 ? 16.300 -9.182 -16.584 1.00 95.44 376 GLN A CA 1
ATOM 2961 C C . GLN A 1 376 ? 15.910 -8.161 -17.654 1.00 95.44 376 GLN A C 1
ATOM 2963 O O . GLN A 1 376 ? 15.425 -7.072 -17.334 1.00 95.44 376 GLN A O 1
ATOM 2968 N N . LEU A 1 377 ? 16.199 -8.449 -18.925 1.00 96.25 377 LEU A N 1
ATOM 2969 C CA . LEU A 1 377 ? 16.047 -7.448 -19.991 1.00 96.25 377 LEU A CA 1
ATOM 2970 C C . LEU A 1 377 ? 14.597 -7.009 -20.196 1.00 96.25 377 LEU A C 1
ATOM 2972 O O . LEU A 1 377 ? 14.366 -5.863 -20.573 1.00 96.25 377 LEU A O 1
ATOM 2976 N N . ASP A 1 378 ? 13.631 -7.882 -19.918 1.00 98.25 378 ASP A N 1
ATOM 2977 C CA . ASP A 1 378 ? 12.206 -7.577 -20.034 1.00 98.25 378 ASP A CA 1
ATOM 2978 C C . ASP A 1 378 ? 11.775 -6.451 -19.091 1.00 98.25 378 ASP A C 1
ATOM 2980 O O . ASP A 1 378 ? 10.915 -5.652 -19.446 1.00 98.25 378 ASP A O 1
ATOM 2984 N N . GLN A 1 379 ? 12.432 -6.309 -17.939 1.00 97.56 379 GLN A N 1
ATOM 2985 C CA . GLN A 1 379 ? 12.177 -5.218 -17.001 1.00 97.56 379 GLN A CA 1
ATOM 2986 C C . GLN A 1 379 ? 12.560 -3.858 -17.586 1.00 97.56 379 GLN A C 1
ATOM 2988 O O . GLN A 1 379 ? 11.794 -2.899 -17.508 1.00 97.56 379 GLN A O 1
ATOM 2993 N N . THR A 1 380 ? 13.734 -3.785 -18.218 1.00 97.50 380 THR A N 1
ATOM 2994 C CA . THR A 1 380 ? 14.200 -2.564 -18.893 1.00 97.50 380 THR A CA 1
ATOM 2995 C C . THR A 1 380 ? 13.373 -2.288 -20.150 1.00 97.50 380 THR A C 1
ATOM 2997 O O . THR A 1 380 ? 13.012 -1.144 -20.422 1.00 97.50 380 THR A O 1
ATOM 3000 N N . ALA A 1 381 ? 13.030 -3.338 -20.898 1.00 98.50 381 ALA A N 1
ATOM 3001 C CA . ALA A 1 381 ? 12.221 -3.236 -22.104 1.00 98.50 381 ALA A CA 1
ATOM 3002 C C . ALA A 1 381 ? 10.801 -2.735 -21.812 1.00 98.50 381 ALA A C 1
ATOM 3004 O O . ALA A 1 381 ? 10.356 -1.781 -22.444 1.00 98.50 381 ALA A O 1
ATOM 3005 N N . LEU A 1 382 ? 10.110 -3.308 -20.825 1.00 98.56 382 LEU A N 1
ATOM 3006 C CA . LEU A 1 382 ? 8.769 -2.869 -20.434 1.00 98.56 382 LEU A CA 1
ATOM 3007 C C . LEU A 1 382 ? 8.773 -1.453 -19.845 1.00 98.56 382 LEU A C 1
ATOM 3009 O O . LEU A 1 382 ? 7.850 -0.688 -20.125 1.00 98.56 382 LEU A O 1
ATOM 3013 N N . ALA A 1 383 ? 9.824 -1.067 -19.112 1.00 97.69 383 ALA A N 1
ATOM 3014 C CA . ALA A 1 383 ? 9.988 0.313 -18.661 1.00 97.69 383 ALA A CA 1
ATOM 3015 C C . ALA A 1 383 ? 10.074 1.280 -19.850 1.00 97.69 383 ALA A C 1
ATOM 3017 O O . ALA A 1 383 ? 9.334 2.264 -19.886 1.00 97.69 383 ALA A O 1
ATOM 3018 N N . LEU A 1 384 ? 10.886 0.964 -20.866 1.00 97.94 384 LEU A N 1
ATOM 3019 C CA . LEU A 1 384 ? 10.968 1.756 -22.095 1.00 97.94 384 LEU A CA 1
ATOM 3020 C C . LEU A 1 384 ? 9.632 1.805 -22.852 1.00 97.94 384 LEU A C 1
ATOM 3022 O O . LEU A 1 384 ? 9.228 2.881 -23.285 1.00 97.94 384 LEU A O 1
ATOM 3026 N N . VAL A 1 385 ? 8.917 0.683 -22.970 1.00 97.94 385 VAL A N 1
ATOM 3027 C CA . VAL A 1 385 ? 7.574 0.661 -23.577 1.00 97.94 385 VAL A CA 1
ATOM 3028 C C . VAL A 1 385 ? 6.633 1.610 -22.836 1.00 97.94 385 VAL A C 1
ATOM 3030 O O . VAL A 1 385 ? 6.015 2.462 -23.469 1.00 97.94 385 VAL A O 1
ATOM 3033 N N . SER A 1 386 ? 6.568 1.520 -21.502 1.00 95.81 386 SER A N 1
ATOM 3034 C CA . SER A 1 386 ? 5.690 2.375 -20.693 1.00 95.81 386 SER A CA 1
ATOM 3035 C C . SER A 1 386 ? 6.027 3.865 -20.835 1.00 95.81 386 SER A C 1
ATOM 3037 O O . SER A 1 386 ? 5.121 4.698 -20.898 1.00 95.81 386 SER A O 1
ATOM 3039 N N . LEU A 1 387 ? 7.320 4.203 -20.957 1.00 94.44 387 LEU A N 1
ATOM 3040 C CA . LEU A 1 387 ? 7.777 5.557 -21.265 1.00 94.44 387 LEU A CA 1
ATOM 3041 C C . LEU A 1 387 ? 7.282 5.985 -22.648 1.00 94.44 387 LEU A C 1
ATOM 3043 O O . LEU A 1 387 ? 6.595 6.993 -22.749 1.00 94.44 387 LEU A O 1
ATOM 3047 N N . CYS A 1 388 ? 7.567 5.221 -23.705 1.00 94.62 388 CYS A N 1
ATOM 3048 C CA . CYS A 1 388 ? 7.154 5.566 -25.067 1.00 94.62 388 CYS A CA 1
ATOM 3049 C C . CYS A 1 388 ? 5.631 5.705 -25.220 1.00 94.62 388 CYS A C 1
ATOM 3051 O O . CYS A 1 388 ? 5.172 6.652 -25.856 1.00 94.62 388 CYS A O 1
ATOM 3053 N N . ASP A 1 389 ? 4.844 4.823 -24.599 1.00 91.12 389 ASP A N 1
ATOM 3054 C CA . ASP A 1 389 ? 3.379 4.904 -24.611 1.00 91.12 389 ASP A CA 1
ATOM 3055 C C . ASP A 1 389 ? 2.871 6.174 -23.896 1.00 91.12 389 ASP A C 1
ATOM 3057 O O . ASP A 1 389 ? 1.815 6.713 -24.244 1.00 91.12 389 ASP A O 1
ATOM 3061 N N . ARG A 1 390 ? 3.600 6.682 -22.892 1.00 90.25 390 ARG A N 1
ATOM 3062 C CA . ARG A 1 390 ? 3.330 7.995 -22.287 1.00 90.25 390 ARG A CA 1
ATOM 3063 C C . ARG A 1 390 ? 3.691 9.134 -23.242 1.00 90.25 390 ARG A C 1
ATOM 3065 O O . ARG A 1 390 ? 2.850 10.011 -23.442 1.00 90.25 390 ARG A O 1
ATOM 3072 N N . LEU A 1 391 ? 4.890 9.107 -23.834 1.00 90.50 391 LEU A N 1
ATOM 3073 C CA . LEU A 1 391 ? 5.345 10.125 -24.793 1.00 90.50 391 LEU A CA 1
ATOM 3074 C C . LEU A 1 391 ? 4.314 10.300 -25.921 1.00 90.50 391 LEU A C 1
ATOM 3076 O O . LEU A 1 391 ? 3.950 11.420 -26.270 1.00 90.50 391 LEU A O 1
ATOM 3080 N N . GLU A 1 392 ? 3.780 9.191 -26.442 1.00 88.56 392 GLU A N 1
ATOM 3081 C CA . GLU A 1 392 ? 2.768 9.204 -27.500 1.00 88.56 392 GLU A CA 1
ATOM 3082 C C . GLU A 1 392 ? 1.447 9.844 -27.051 1.00 88.56 392 GLU A C 1
ATOM 3084 O O . GLU A 1 392 ? 0.876 10.657 -27.780 1.00 88.56 392 GLU A O 1
ATOM 3089 N N . ARG A 1 393 ? 0.982 9.558 -25.829 1.00 84.81 393 ARG A N 1
ATOM 3090 C CA . ARG A 1 393 ? -0.228 10.183 -25.261 1.00 84.81 393 ARG A CA 1
ATOM 3091 C C . ARG A 1 393 ? -0.072 11.678 -24.987 1.00 84.81 393 ARG A C 1
ATOM 3093 O O . ARG A 1 393 ? -1.078 12.382 -24.933 1.00 84.81 393 ARG A O 1
ATOM 3100 N N . ARG A 1 394 ? 1.160 12.156 -24.801 1.00 84.56 394 ARG A N 1
ATOM 3101 C CA . ARG A 1 394 ? 1.501 13.561 -24.513 1.00 84.56 394 ARG A CA 1
ATOM 3102 C C . ARG A 1 394 ? 2.268 14.228 -25.652 1.00 84.56 394 ARG A C 1
ATOM 3104 O O . ARG A 1 394 ? 2.988 15.203 -25.444 1.00 84.56 394 ARG A O 1
ATOM 3111 N N . ALA A 1 395 ? 2.104 13.714 -26.870 1.00 81.50 395 ALA A N 1
ATOM 3112 C CA . ALA A 1 395 ? 2.802 14.230 -28.034 1.00 81.50 395 ALA A CA 1
ATOM 3113 C C . ALA A 1 395 ? 2.541 15.733 -28.229 1.00 81.50 395 ALA A C 1
ATOM 3115 O O . ALA A 1 395 ? 1.396 16.183 -28.230 1.00 81.50 395 ALA A O 1
ATOM 3116 N N . GLY A 1 396 ? 3.619 16.495 -28.427 1.00 79.31 396 GLY A N 1
ATOM 3117 C CA . GLY A 1 396 ? 3.579 17.951 -28.585 1.00 79.31 396 GLY A CA 1
ATOM 3118 C C . GLY A 1 396 ? 3.977 18.746 -27.337 1.00 79.31 396 GLY A C 1
ATOM 3119 O O . GLY A 1 396 ? 4.156 19.954 -27.452 1.00 79.31 396 GLY A O 1
ATOM 3120 N N . ASP A 1 397 ? 4.165 18.101 -26.181 1.00 83.38 397 ASP A N 1
ATOM 3121 C CA . ASP A 1 397 ? 4.810 18.719 -25.015 1.00 83.38 397 ASP A CA 1
ATOM 3122 C C . ASP A 1 397 ? 6.346 18.638 -25.154 1.00 83.38 397 ASP A C 1
ATOM 3124 O O . ASP A 1 397 ? 6.918 17.560 -25.346 1.00 83.38 397 ASP A O 1
ATOM 3128 N N . GLU A 1 398 ? 7.034 19.781 -25.067 1.00 80.44 398 GLU A N 1
ATOM 3129 C CA . GLU A 1 398 ? 8.500 19.861 -25.155 1.00 80.44 398 GLU A CA 1
ATOM 3130 C C . GLU A 1 398 ? 9.195 19.018 -24.073 1.00 80.44 398 GLU A C 1
ATOM 3132 O O . GLU A 1 398 ? 10.249 18.430 -24.335 1.00 80.44 398 GLU A O 1
ATOM 3137 N N . ARG A 1 399 ? 8.577 18.869 -22.892 1.00 82.69 399 ARG A N 1
ATOM 3138 C CA . ARG A 1 399 ? 9.107 18.043 -21.791 1.00 82.69 399 ARG A CA 1
ATOM 3139 C C . ARG A 1 399 ? 9.229 16.575 -22.173 1.00 82.69 399 ARG A C 1
ATOM 3141 O O . ARG A 1 399 ? 10.135 15.889 -21.711 1.00 82.69 399 ARG A O 1
ATOM 3148 N N . GLU A 1 400 ? 8.353 16.086 -23.043 1.00 86.31 400 GLU A N 1
ATOM 3149 C CA . GLU A 1 400 ? 8.379 14.693 -23.493 1.00 86.31 400 GLU A CA 1
ATOM 3150 C C . GLU A 1 400 ? 9.529 14.466 -24.497 1.00 86.31 400 GLU A C 1
ATOM 3152 O O . GLU A 1 400 ? 10.111 13.382 -24.563 1.00 86.31 400 GLU A O 1
ATOM 3157 N N . SER A 1 401 ? 9.956 15.510 -25.220 1.00 85.81 401 SER A N 1
ATOM 3158 C CA . SER A 1 401 ? 11.180 15.449 -26.035 1.00 85.81 401 SER A CA 1
ATOM 3159 C C . SER A 1 401 ? 12.435 15.360 -25.160 1.00 85.81 401 SER A C 1
ATOM 3161 O O . SER A 1 401 ? 13.337 14.574 -25.453 1.00 85.81 401 SER A O 1
ATOM 3163 N N . GLU A 1 402 ? 12.481 16.111 -24.055 1.00 87.69 402 GLU A N 1
ATOM 3164 C CA . GLU A 1 402 ? 13.559 16.016 -23.063 1.00 87.69 402 GLU A CA 1
ATOM 3165 C C . GLU A 1 402 ? 13.569 14.647 -22.366 1.00 87.69 402 GLU A C 1
ATOM 3167 O O . GLU A 1 402 ? 14.621 14.006 -22.290 1.00 87.69 402 GLU A O 1
ATOM 3172 N N . ALA A 1 403 ? 12.409 14.151 -21.924 1.00 89.38 403 ALA A N 1
ATOM 3173 C CA . ALA A 1 403 ? 12.273 12.829 -21.311 1.00 89.38 403 ALA A CA 1
ATOM 3174 C C . ALA A 1 403 ? 12.721 11.710 -22.264 1.00 89.38 403 ALA A C 1
ATOM 3176 O O . ALA A 1 403 ? 13.376 10.751 -21.846 1.00 89.38 403 ALA A O 1
ATOM 3177 N N . PHE A 1 404 ? 12.447 11.842 -23.565 1.00 92.44 404 PHE A N 1
ATOM 3178 C CA . PHE A 1 404 ? 12.975 10.905 -24.547 1.00 92.44 404 PHE A CA 1
ATOM 3179 C C . PHE A 1 404 ? 14.506 10.913 -24.592 1.00 92.44 404 PHE A C 1
ATOM 3181 O O . PHE A 1 404 ? 15.122 9.851 -24.523 1.00 92.44 404 PHE A O 1
ATOM 3188 N N . GLN A 1 405 ? 15.131 12.089 -24.693 1.00 90.69 405 GLN A N 1
ATOM 3189 C CA . GLN A 1 405 ? 16.588 12.190 -24.817 1.00 90.69 405 GLN A CA 1
ATOM 3190 C C . GLN A 1 405 ? 17.317 11.750 -23.541 1.00 90.69 405 GLN A C 1
ATOM 3192 O O . GLN A 1 405 ? 18.376 11.130 -23.624 1.00 90.69 405 GLN A O 1
ATOM 3197 N N . THR A 1 406 ? 16.753 12.051 -22.370 1.00 89.31 406 THR A N 1
ATOM 3198 C CA . THR A 1 406 ? 17.397 11.823 -21.067 1.00 89.31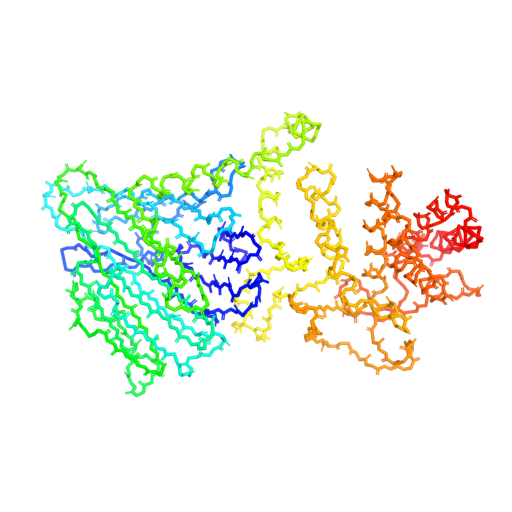 406 THR A CA 1
ATOM 3199 C C . THR A 1 406 ? 17.093 10.457 -20.454 1.00 89.31 406 THR A C 1
ATOM 3201 O O . THR A 1 406 ? 17.925 9.949 -19.706 1.00 89.31 406 THR A O 1
ATOM 3204 N N . LEU A 1 407 ? 15.950 9.836 -20.781 1.00 92.00 407 LEU A N 1
ATOM 3205 C CA . LEU A 1 407 ? 15.531 8.550 -20.208 1.00 92.00 407 LEU A CA 1
ATOM 3206 C C . LEU A 1 407 ? 15.334 7.470 -21.270 1.00 92.00 407 LEU A C 1
ATOM 3208 O O . LEU A 1 407 ? 16.007 6.442 -21.228 1.00 92.00 407 LEU A O 1
ATOM 3212 N N . ALA A 1 408 ? 14.442 7.683 -22.241 1.00 94.75 408 ALA A N 1
ATOM 3213 C CA . ALA A 1 408 ? 14.055 6.620 -23.174 1.00 94.75 408 ALA A CA 1
ATOM 3214 C C . ALA A 1 408 ? 15.208 6.197 -24.103 1.00 94.75 408 ALA A C 1
ATOM 3216 O O . ALA A 1 408 ? 15.452 5.006 -24.301 1.00 94.75 408 ALA A O 1
ATOM 3217 N N . LYS A 1 409 ? 15.952 7.163 -24.648 1.00 95.00 409 LYS A N 1
ATOM 3218 C CA . LYS A 1 409 ? 17.062 6.914 -25.570 1.00 95.00 409 LYS A CA 1
ATOM 3219 C C . LYS A 1 409 ? 18.196 6.107 -24.924 1.00 95.00 409 LYS A C 1
ATOM 3221 O O . LYS A 1 409 ? 18.581 5.111 -25.530 1.00 95.00 409 LYS A O 1
ATOM 3226 N N . PRO A 1 410 ? 18.694 6.426 -23.712 1.00 95.06 410 PRO A N 1
ATOM 3227 C CA . PRO A 1 410 ? 19.653 5.567 -23.013 1.00 95.06 410 PRO A CA 1
ATOM 3228 C C . PRO A 1 410 ? 19.192 4.111 -22.854 1.00 95.06 410 PRO A C 1
ATOM 3230 O O . PRO A 1 410 ? 19.979 3.195 -23.102 1.00 95.06 410 PRO A O 1
ATOM 3233 N N . LEU A 1 411 ? 17.919 3.881 -22.505 1.00 96.12 411 LEU A N 1
ATOM 3234 C CA . LEU A 1 411 ? 17.362 2.526 -22.415 1.00 96.12 411 LEU A CA 1
ATOM 3235 C C . LEU A 1 411 ? 17.330 1.831 -23.784 1.00 96.12 411 LEU A C 1
ATOM 3237 O O . LEU A 1 411 ? 17.679 0.656 -23.889 1.00 96.12 411 LEU A O 1
ATOM 3241 N N . ALA A 1 412 ? 16.939 2.547 -24.839 1.00 97.31 412 ALA A N 1
ATOM 3242 C CA . ALA A 1 412 ? 16.876 2.012 -26.196 1.00 97.31 412 ALA A CA 1
ATOM 3243 C C . ALA A 1 412 ? 18.268 1.658 -26.744 1.00 97.31 412 ALA A C 1
ATOM 3245 O O . ALA A 1 412 ? 18.450 0.576 -27.300 1.00 97.31 412 ALA A O 1
ATOM 3246 N N . GLU A 1 413 ? 19.271 2.521 -26.539 1.00 95.81 413 GLU A N 1
ATOM 3247 C CA . GLU A 1 413 ? 20.669 2.236 -26.895 1.00 95.81 413 GLU A CA 1
ATOM 3248 C C . GLU A 1 413 ? 21.192 1.004 -26.156 1.00 95.81 413 GLU A C 1
ATOM 3250 O O . GLU A 1 413 ? 21.830 0.140 -26.759 1.00 95.81 413 GLU A O 1
ATOM 3255 N N . PHE A 1 414 ? 20.881 0.896 -24.864 1.00 95.25 414 PHE A N 1
ATOM 3256 C CA . PHE A 1 414 ? 21.250 -0.254 -24.053 1.00 95.25 414 PHE A CA 1
ATOM 3257 C C . PHE A 1 414 ? 20.642 -1.551 -24.579 1.00 95.25 414 PHE A C 1
ATOM 3259 O O . PHE A 1 414 ? 21.370 -2.504 -24.845 1.00 95.25 414 PHE A O 1
ATOM 3266 N N . LEU A 1 415 ? 19.324 -1.579 -24.785 1.00 96.50 415 LEU A N 1
ATOM 3267 C CA . LEU A 1 415 ? 18.622 -2.755 -25.295 1.00 96.50 415 LEU A CA 1
ATOM 3268 C C . LEU A 1 415 ? 19.077 -3.126 -26.707 1.00 96.50 415 LEU A C 1
ATOM 3270 O O . LEU A 1 415 ? 19.220 -4.307 -27.008 1.00 96.50 415 LEU A O 1
ATOM 3274 N N . TYR A 1 416 ? 19.335 -2.137 -27.565 1.00 97.12 416 TYR A N 1
ATOM 3275 C CA . TYR A 1 416 ? 19.849 -2.363 -28.913 1.00 97.12 416 TYR A CA 1
ATOM 3276 C C . TYR A 1 416 ? 21.269 -2.941 -28.895 1.00 97.12 416 TYR A C 1
ATOM 3278 O O . TYR A 1 416 ? 21.556 -3.862 -29.665 1.00 97.12 416 TYR A O 1
ATO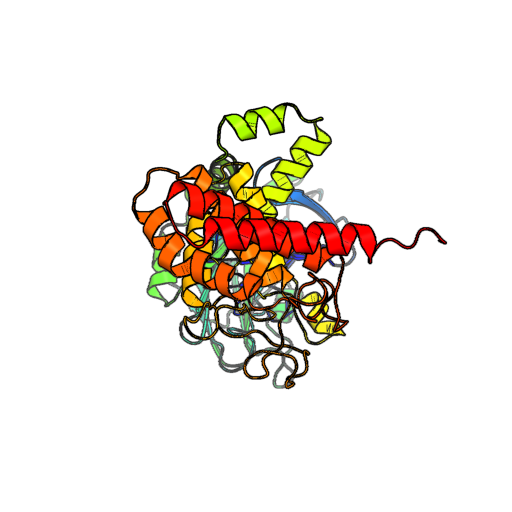M 3286 N N . GLY A 1 417 ? 22.138 -2.409 -28.030 1.00 94.12 417 GLY A N 1
ATOM 3287 C CA . GLY A 1 417 ? 23.520 -2.855 -27.858 1.00 94.12 417 GLY A CA 1
ATOM 3288 C C . GLY A 1 417 ? 23.642 -4.203 -27.145 1.00 94.12 417 GLY A C 1
ATOM 3289 O O . GLY A 1 417 ? 24.573 -4.955 -27.424 1.00 94.12 417 GLY A O 1
ATOM 3290 N N . PHE A 1 418 ? 22.683 -4.559 -26.286 1.00 93.88 418 PHE A N 1
ATOM 3291 C CA . PHE A 1 418 ? 22.627 -5.842 -25.577 1.00 93.88 418 PHE A CA 1
ATOM 3292 C C . PHE A 1 418 ? 22.005 -6.961 -26.434 1.00 93.88 418 PHE A C 1
ATOM 3294 O O . PHE A 1 418 ? 21.167 -7.753 -25.997 1.00 93.88 418 PHE A O 1
ATOM 3301 N N . ARG A 1 419 ? 22.422 -7.036 -27.699 1.00 94.69 419 ARG A N 1
ATOM 3302 C CA . ARG A 1 419 ? 22.003 -8.055 -28.668 1.00 94.69 419 ARG A CA 1
ATOM 3303 C C . ARG A 1 419 ? 23.212 -8.663 -29.346 1.00 94.69 419 ARG A C 1
ATOM 3305 O O . ARG A 1 419 ? 24.277 -8.059 -29.420 1.00 94.69 419 ARG A O 1
ATOM 3312 N N . SER A 1 420 ? 23.031 -9.862 -29.879 1.00 94.50 420 SER A N 1
ATOM 3313 C CA . SER A 1 420 ? 24.020 -10.534 -30.711 1.00 94.50 420 SER A CA 1
ATOM 3314 C C . SER A 1 420 ? 23.782 -10.185 -32.184 1.00 94.50 420 SER A C 1
ATOM 3316 O O . SER A 1 420 ? 22.805 -10.663 -32.765 1.00 94.50 420 SER A O 1
ATOM 3318 N N . PRO A 1 421 ? 24.695 -9.451 -32.851 1.00 90.69 421 PRO A N 1
ATOM 3319 C CA . PRO A 1 421 ? 24.584 -9.187 -34.289 1.00 90.69 421 PRO A CA 1
ATOM 3320 C C . PRO A 1 421 ? 24.667 -10.462 -35.141 1.00 90.69 421 PRO A C 1
ATOM 3322 O O . PRO A 1 421 ? 24.277 -10.462 -36.301 1.00 90.69 421 PRO A O 1
ATOM 3325 N N . LYS A 1 422 ? 25.200 -11.558 -34.578 1.00 93.88 422 LYS A N 1
ATOM 3326 C CA . LYS A 1 422 ? 25.338 -12.846 -35.273 1.00 93.88 422 LYS A CA 1
ATOM 3327 C C . LYS A 1 422 ? 24.035 -13.636 -35.318 1.00 93.88 422 LYS A C 1
ATOM 3329 O O . LYS A 1 422 ? 23.825 -14.388 -36.260 1.00 93.88 422 LYS A O 1
ATOM 3334 N N . THR A 1 423 ? 23.215 -13.528 -34.275 1.00 94.19 423 THR A N 1
ATOM 3335 C CA . THR A 1 423 ? 22.014 -14.363 -34.108 1.00 94.19 423 THR A CA 1
ATOM 3336 C C . THR A 1 423 ? 20.717 -13.561 -34.150 1.00 94.19 423 THR A C 1
ATOM 3338 O O . THR A 1 423 ? 19.654 -14.164 -34.227 1.00 94.19 423 THR A O 1
ATOM 3341 N N . GLY A 1 424 ? 20.771 -12.229 -34.061 1.00 94.06 424 GLY A N 1
ATOM 3342 C CA . GLY A 1 424 ? 19.600 -11.345 -34.003 1.00 94.06 424 GLY A CA 1
ATOM 3343 C C . GLY A 1 424 ? 18.900 -11.310 -32.638 1.00 94.06 424 GLY A C 1
ATOM 3344 O O . GLY A 1 424 ? 18.157 -10.371 -32.359 1.00 94.06 424 GLY A O 1
ATOM 3345 N N . PHE A 1 425 ? 19.162 -12.285 -31.762 1.00 97.31 425 PHE A N 1
ATOM 3346 C CA . PHE A 1 425 ? 18.602 -12.347 -30.412 1.00 97.31 425 PHE A CA 1
ATOM 3347 C C . PHE A 1 425 ? 19.242 -11.333 -29.448 1.00 97.3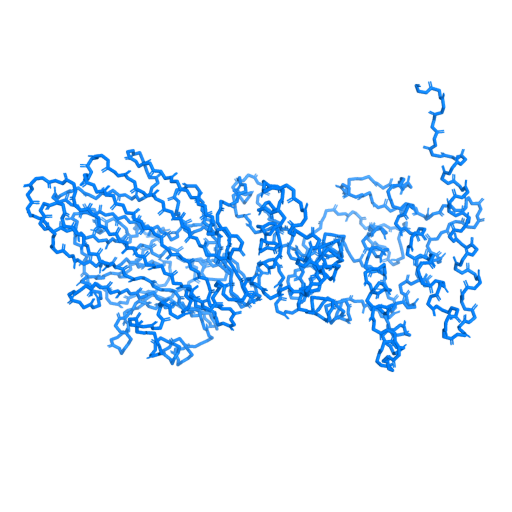1 425 PHE A C 1
ATOM 3349 O O . PHE A 1 425 ? 20.424 -10.996 -29.598 1.00 97.31 425 PHE A O 1
ATOM 3356 N N . PRO A 1 426 ? 18.516 -10.914 -28.393 1.00 96.25 426 PRO A N 1
ATOM 3357 C CA . PRO A 1 426 ? 19.134 -10.357 -27.195 1.00 96.25 426 PRO A CA 1
ATOM 3358 C C . PRO A 1 426 ? 20.196 -11.305 -26.617 1.00 96.25 426 PRO A C 1
ATOM 3360 O O . PRO A 1 426 ? 20.105 -12.526 -26.771 1.00 96.25 426 PRO A O 1
ATOM 3363 N N . LEU A 1 427 ? 21.209 -10.748 -25.951 1.00 95.06 427 LEU A N 1
ATOM 3364 C CA . LEU A 1 427 ? 22.165 -11.559 -25.191 1.00 95.06 427 LEU A CA 1
ATOM 3365 C C . LEU A 1 427 ? 21.477 -12.199 -23.963 1.00 95.06 427 LEU A C 1
ATOM 3367 O O . LEU A 1 427 ? 20.430 -11.709 -23.529 1.00 95.06 427 LEU A O 1
ATOM 3371 N N . PRO A 1 428 ? 22.029 -13.292 -23.396 1.00 94.25 428 PRO A N 1
ATOM 3372 C CA . PRO A 1 428 ? 21.413 -13.978 -22.265 1.00 94.25 428 PRO A CA 1
ATOM 3373 C C . PRO A 1 428 ? 21.135 -13.067 -21.061 1.00 94.25 428 PRO A C 1
ATOM 3375 O O . PRO A 1 428 ? 21.987 -12.283 -20.647 1.00 94.25 428 PRO A O 1
ATOM 3378 N N . SER A 1 429 ? 19.948 -13.211 -20.472 1.00 95.19 429 SER A N 1
ATOM 3379 C CA . SER A 1 429 ? 19.535 -12.564 -19.218 1.00 95.19 429 SER A CA 1
ATOM 3380 C C . SER A 1 429 ? 18.621 -13.499 -18.421 1.00 95.19 429 SER A C 1
ATOM 3382 O O . SER A 1 429 ? 18.292 -14.588 -18.901 1.00 95.19 429 SER A O 1
ATOM 3384 N N . TYR A 1 430 ? 18.267 -13.140 -17.187 1.00 96.31 430 TYR A N 1
ATOM 3385 C CA . TYR A 1 430 ? 17.309 -13.943 -16.425 1.00 96.31 430 TYR A CA 1
ATOM 3386 C C . TYR A 1 430 ? 15.898 -13.809 -17.018 1.00 96.31 430 TYR A C 1
ATOM 3388 O O . TYR A 1 430 ? 15.536 -12.744 -17.520 1.00 96.31 430 TYR A O 1
ATOM 3396 N N . ASP A 1 431 ? 15.122 -14.894 -16.987 1.00 96.44 431 ASP A N 1
ATOM 3397 C CA . ASP A 1 431 ? 13.733 -14.918 -17.451 1.00 96.44 431 ASP A CA 1
ATOM 3398 C C . ASP A 1 431 ? 12.778 -14.145 -16.531 1.00 96.44 431 ASP A C 1
ATOM 3400 O O . ASP A 1 431 ? 13.144 -13.682 -15.450 1.00 96.44 431 ASP A O 1
ATOM 3404 N N . LEU A 1 432 ? 11.516 -14.040 -16.963 1.00 96.62 432 LEU A N 1
ATOM 3405 C CA . LEU A 1 432 ? 10.453 -13.361 -16.215 1.00 96.62 432 LEU A CA 1
ATOM 3406 C C . LEU A 1 432 ? 10.170 -14.011 -14.849 1.00 96.62 432 LEU A C 1
ATOM 3408 O O . LEU A 1 432 ? 9.672 -13.345 -13.947 1.00 96.62 432 LEU A O 1
ATOM 3412 N N . TRP A 1 433 ? 10.492 -15.301 -14.709 1.00 96.69 433 TRP A N 1
ATOM 3413 C CA . TRP A 1 433 ? 10.387 -16.060 -13.462 1.00 96.69 433 TRP A CA 1
ATOM 3414 C C . TRP A 1 433 ? 11.600 -15.881 -12.553 1.00 96.69 433 TRP A C 1
ATOM 3416 O O . TRP A 1 433 ? 11.578 -16.326 -11.412 1.00 96.69 433 TRP A O 1
ATOM 3426 N N . GLU A 1 434 ? 12.624 -15.169 -13.027 1.00 95.56 434 GLU A N 1
ATOM 3427 C CA . GLU A 1 434 ? 13.822 -14.818 -12.276 1.00 95.56 434 GLU A CA 1
ATOM 3428 C C . GLU A 1 434 ? 14.715 -16.024 -11.923 1.00 95.56 434 GLU A C 1
ATOM 3430 O O . GLU A 1 434 ? 15.518 -15.949 -10.986 1.00 95.56 434 GLU A O 1
ATOM 3435 N N . GLU A 1 435 ? 14.604 -17.121 -12.673 1.00 94.88 435 GLU A N 1
ATOM 3436 C CA . GLU A 1 435 ? 15.220 -18.416 -12.364 1.00 94.88 435 GLU A CA 1
ATOM 3437 C C . GLU A 1 435 ? 16.353 -18.772 -13.327 1.00 94.88 435 GLU A C 1
ATOM 3439 O O . GLU A 1 435 ? 17.393 -19.291 -12.912 1.00 94.88 435 GLU A O 1
ATOM 3444 N N . ARG A 1 436 ? 16.159 -18.532 -14.629 1.00 95.12 436 ARG A N 1
ATOM 3445 C CA . ARG A 1 436 ? 16.995 -19.133 -15.678 1.00 95.12 436 ARG A CA 1
ATOM 3446 C C . ARG A 1 436 ? 17.739 -18.079 -16.474 1.00 95.12 436 ARG A C 1
ATOM 3448 O O . ARG A 1 436 ? 17.127 -17.234 -17.119 1.00 95.12 436 ARG A O 1
ATOM 3455 N N . LEU A 1 437 ? 19.065 -18.191 -16.516 1.00 94.81 437 LEU A N 1
ATOM 3456 C CA . LEU A 1 437 ? 19.903 -17.396 -17.410 1.00 94.81 437 LEU A CA 1
ATOM 3457 C C . LEU A 1 437 ? 19.843 -17.968 -18.833 1.00 94.81 437 LEU A C 1
ATOM 3459 O O . LEU A 1 437 ? 20.202 -19.125 -19.051 1.00 94.81 437 LEU A O 1
ATOM 3463 N N . GLY A 1 438 ? 19.403 -17.170 -19.803 1.00 94.69 438 GLY A N 1
ATOM 3464 C CA . GLY A 1 438 ? 19.275 -17.627 -21.185 1.00 94.69 438 GLY A CA 1
ATOM 3465 C C . GLY A 1 438 ? 18.637 -16.603 -22.115 1.00 94.69 438 GLY A C 1
ATOM 3466 O O . GLY A 1 438 ? 18.493 -15.429 -21.778 1.00 94.69 438 GLY A O 1
ATOM 3467 N N . VAL A 1 439 ? 18.272 -17.059 -23.312 1.00 96.00 439 VAL A N 1
ATOM 3468 C CA . VAL A 1 439 ? 17.493 -16.275 -24.276 1.00 96.00 439 VAL A CA 1
ATOM 3469 C C . VAL A 1 439 ? 16.065 -16.807 -24.252 1.00 96.00 439 VAL A C 1
ATOM 3471 O O . VAL A 1 439 ? 15.829 -17.963 -24.595 1.00 96.00 439 VAL A O 1
ATOM 3474 N N . HIS A 1 440 ? 15.118 -15.966 -23.842 1.00 96.69 440 HIS A N 1
ATOM 3475 C CA . HIS A 1 440 ? 13.746 -16.383 -23.540 1.00 96.69 440 HIS A CA 1
ATOM 3476 C C . HIS A 1 440 ? 12.738 -15.689 -24.449 1.00 96.69 440 HIS A C 1
ATOM 3478 O O . HIS A 1 440 ? 12.896 -14.508 -24.763 1.00 96.69 440 HIS A O 1
ATOM 3484 N N . ALA A 1 441 ? 11.680 -16.401 -24.844 1.00 96.06 441 ALA A N 1
ATOM 3485 C CA . ALA A 1 441 ? 10.686 -15.895 -25.793 1.00 96.06 441 ALA A CA 1
ATOM 3486 C C . ALA A 1 441 ? 9.995 -14.611 -25.302 1.00 96.06 441 ALA A C 1
ATOM 3488 O O . ALA A 1 441 ? 9.897 -13.641 -26.053 1.00 96.06 441 ALA A O 1
ATOM 3489 N N . PHE A 1 442 ? 9.582 -14.572 -24.029 1.00 97.31 442 PHE A N 1
ATOM 3490 C CA . PHE A 1 442 ? 8.968 -13.385 -23.424 1.00 97.31 442 PHE A CA 1
ATOM 3491 C C . PHE A 1 442 ? 9.917 -12.180 -23.451 1.00 97.31 442 PHE A C 1
ATOM 3493 O O . PHE A 1 442 ? 9.562 -11.104 -23.931 1.00 97.31 442 PHE A O 1
ATOM 3500 N N . THR A 1 443 ? 11.163 -12.379 -23.021 1.00 98.06 443 THR A N 1
ATOM 3501 C CA . THR A 1 443 ? 12.193 -11.340 -23.047 1.00 98.06 443 THR A CA 1
ATOM 3502 C C . THR A 1 443 ? 12.438 -10.832 -24.466 1.00 98.06 443 THR A C 1
ATOM 3504 O O . THR A 1 443 ? 12.427 -9.627 -24.689 1.00 98.06 443 THR A O 1
ATOM 3507 N N . CYS A 1 444 ? 12.558 -11.717 -25.459 1.00 98.25 444 CYS A N 1
ATOM 3508 C CA . CYS A 1 444 ? 12.710 -11.302 -26.856 1.00 98.25 444 CYS A CA 1
ATOM 3509 C C . CYS A 1 444 ? 11.521 -10.466 -27.347 1.00 98.25 444 CYS A C 1
ATOM 3511 O O . CYS A 1 444 ? 11.729 -9.439 -27.992 1.00 98.25 444 CYS A O 1
ATOM 3513 N N . ALA A 1 445 ? 10.289 -10.866 -27.016 1.00 98.06 445 ALA A N 1
ATOM 3514 C CA . ALA A 1 445 ? 9.083 -10.139 -27.404 1.00 98.06 445 ALA A CA 1
ATOM 3515 C C . ALA A 1 445 ? 9.034 -8.728 -26.794 1.00 98.06 445 ALA A C 1
ATOM 3517 O O . ALA A 1 445 ? 8.731 -7.766 -27.499 1.00 98.06 445 ALA A O 1
ATOM 3518 N N . THR A 1 446 ? 9.385 -8.583 -25.513 1.00 98.56 446 THR A N 1
ATOM 3519 C CA . THR A 1 446 ? 9.427 -7.264 -24.855 1.00 98.56 446 THR A CA 1
ATOM 3520 C C . THR A 1 446 ? 10.524 -6.363 -25.426 1.00 98.56 446 THR A C 1
ATOM 3522 O O . THR A 1 446 ? 10.258 -5.194 -25.684 1.00 98.56 446 THR A O 1
ATOM 3525 N N . VAL A 1 447 ? 11.728 -6.885 -25.704 1.00 98.62 447 VAL A N 1
ATOM 3526 C CA . VAL A 1 447 ? 12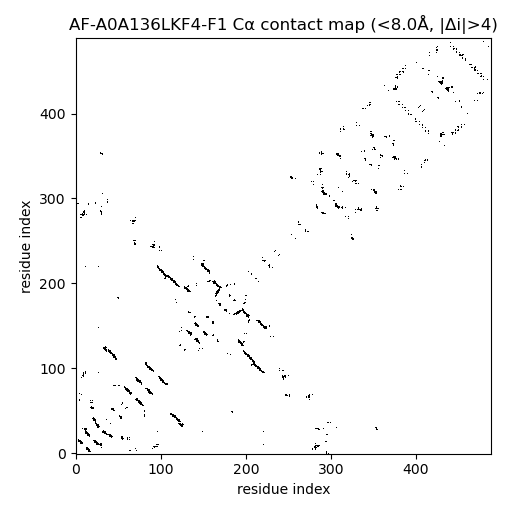.821 -6.098 -26.314 1.00 98.62 447 VAL A CA 1
ATOM 3527 C C . VAL A 1 447 ? 12.467 -5.671 -27.739 1.00 98.62 447 VAL A C 1
ATOM 3529 O O . VAL A 1 447 ? 12.705 -4.522 -28.106 1.00 98.62 447 VAL A O 1
ATOM 3532 N N . PHE A 1 448 ? 11.855 -6.562 -28.527 1.00 98.56 448 PHE A N 1
ATOM 3533 C CA . PHE A 1 448 ? 11.287 -6.214 -29.831 1.00 98.56 448 PHE A CA 1
ATOM 3534 C C . PHE A 1 448 ? 10.303 -5.045 -29.708 1.00 98.56 448 PHE A C 1
ATOM 3536 O O . PHE A 1 448 ? 10.466 -4.038 -30.394 1.00 98.56 448 PHE A O 1
ATOM 3543 N N . TRP A 1 449 ? 9.325 -5.160 -28.804 1.00 98.56 449 TRP A N 1
ATOM 3544 C CA . TRP A 1 449 ? 8.300 -4.138 -28.599 1.00 98.56 449 TRP A CA 1
ATOM 3545 C C . TRP A 1 449 ? 8.905 -2.793 -28.175 1.00 98.56 449 TRP A C 1
ATOM 3547 O O . TRP A 1 449 ? 8.538 -1.747 -28.708 1.00 98.56 449 TRP A O 1
ATOM 3557 N N . ALA A 1 450 ? 9.883 -2.817 -27.272 1.00 98.62 450 ALA A N 1
ATOM 3558 C CA . ALA A 1 450 ? 10.557 -1.622 -26.783 1.00 98.62 450 ALA A CA 1
ATOM 3559 C C . ALA A 1 450 ? 11.342 -0.892 -27.886 1.00 98.62 450 ALA A C 1
ATOM 3561 O O . ALA A 1 450 ? 11.225 0.326 -28.017 1.00 98.62 450 ALA A O 1
ATOM 3562 N N . LEU A 1 451 ? 12.110 -1.625 -28.704 1.00 98.69 451 LEU A N 1
ATOM 3563 C CA . LEU A 1 451 ? 12.863 -1.041 -29.819 1.00 98.69 451 LEU A CA 1
ATOM 3564 C C . LEU A 1 451 ? 11.944 -0.518 -30.927 1.00 98.69 451 LEU A C 1
ATOM 3566 O O . LEU A 1 451 ? 12.218 0.545 -31.481 1.00 98.69 451 LEU A O 1
ATOM 3570 N N . ASP A 1 452 ? 10.845 -1.219 -31.215 1.00 98.50 452 ASP A N 1
ATOM 3571 C CA . ASP A 1 452 ? 9.831 -0.769 -32.172 1.00 98.50 452 ASP A CA 1
ATOM 3572 C C . ASP A 1 452 ? 9.222 0.574 -31.733 1.00 98.50 452 ASP A C 1
ATOM 3574 O O . ASP A 1 452 ? 9.299 1.565 -32.465 1.00 98.50 452 ASP A O 1
ATOM 3578 N N . ARG A 1 453 ? 8.751 0.664 -30.481 1.00 97.56 453 ARG A N 1
ATOM 3579 C CA . ARG A 1 453 ? 8.211 1.905 -29.899 1.00 97.56 453 ARG A CA 1
ATOM 3580 C C . ARG A 1 453 ? 9.226 3.047 -29.878 1.00 97.56 453 ARG A C 1
ATOM 3582 O O . ARG A 1 453 ? 8.905 4.162 -30.294 1.00 97.56 453 ARG A O 1
ATOM 3589 N N . ALA A 1 454 ? 10.452 2.775 -29.435 1.00 97.88 454 ALA A N 1
ATOM 3590 C CA . ALA A 1 454 ? 11.514 3.776 -29.398 1.00 97.88 454 ALA A CA 1
ATOM 3591 C C . ALA A 1 454 ? 11.883 4.271 -30.803 1.00 97.88 454 ALA A C 1
ATOM 3593 O O . ALA A 1 454 ? 12.113 5.466 -30.982 1.00 97.88 454 ALA A O 1
ATOM 3594 N N . SER A 1 455 ? 11.897 3.384 -31.806 1.00 98.12 455 SER A N 1
ATOM 3595 C CA . SER A 1 455 ? 12.164 3.756 -33.199 1.00 98.12 455 SER A CA 1
ATOM 3596 C C . SER A 1 455 ? 11.082 4.673 -33.768 1.00 98.12 455 SER A C 1
ATOM 3598 O O . SER A 1 455 ? 11.402 5.697 -34.367 1.00 98.12 455 SER A O 1
ATOM 3600 N N . ALA A 1 456 ? 9.805 4.387 -33.497 1.00 95.75 456 ALA A N 1
ATOM 3601 C CA . ALA A 1 456 ? 8.701 5.232 -33.935 1.00 95.75 456 ALA A CA 1
ATOM 3602 C C . ALA A 1 456 ? 8.792 6.643 -33.335 1.00 95.75 456 ALA A C 1
ATOM 3604 O O . ALA A 1 456 ? 8.535 7.632 -34.023 1.00 95.75 456 ALA A O 1
ATOM 3605 N N . TRP A 1 457 ? 9.196 6.757 -32.066 1.00 94.19 457 TRP A N 1
ATOM 3606 C CA . TRP A 1 457 ? 9.386 8.061 -31.434 1.00 94.19 457 TRP A CA 1
ATOM 3607 C C . TRP A 1 457 ? 10.640 8.790 -31.931 1.00 94.19 457 TRP A C 1
ATOM 3609 O O . TRP A 1 457 ? 10.580 9.983 -32.227 1.00 94.19 457 TRP A O 1
ATOM 3619 N N . ALA A 1 458 ? 11.752 8.070 -32.110 1.00 95.81 458 ALA A N 1
ATOM 3620 C CA . ALA A 1 458 ? 12.969 8.600 -32.722 1.00 95.81 458 ALA A CA 1
ATOM 3621 C C . ALA A 1 458 ? 12.686 9.200 -34.106 1.00 95.81 458 ALA A C 1
ATOM 3623 O O . ALA A 1 458 ? 13.124 10.314 -34.387 1.00 95.81 458 ALA A O 1
ATOM 3624 N N . LEU A 1 459 ? 11.891 8.513 -34.936 1.00 95.25 459 LEU A N 1
ATOM 3625 C CA . LEU A 1 459 ? 11.481 9.002 -36.252 1.00 95.25 459 LEU A CA 1
ATOM 3626 C C . LEU A 1 459 ? 10.738 10.339 -36.160 1.00 95.25 459 LEU A C 1
ATOM 3628 O O . LEU A 1 459 ? 11.038 11.262 -36.915 1.00 95.25 459 LEU A O 1
ATOM 3632 N N . ARG A 1 460 ? 9.788 10.458 -35.221 1.00 91.81 460 ARG A N 1
ATOM 3633 C CA . ARG A 1 460 ? 9.013 11.694 -35.010 1.00 91.81 460 ARG A CA 1
ATOM 3634 C C . ARG A 1 460 ? 9.903 12.877 -34.627 1.00 91.81 460 ARG A C 1
ATOM 3636 O O . ARG A 1 460 ? 9.607 13.998 -35.025 1.00 91.81 460 ARG A O 1
ATOM 3643 N N . LEU A 1 461 ? 10.980 12.628 -33.883 1.00 91.75 461 LEU A N 1
ATOM 3644 C CA . LEU A 1 461 ? 11.947 13.649 -33.469 1.00 91.75 461 LEU A CA 1
ATOM 3645 C C . LEU A 1 461 ? 13.074 13.885 -34.490 1.00 91.75 461 LEU A C 1
ATOM 3647 O O . LEU A 1 461 ? 13.926 14.740 -34.260 1.00 91.75 461 LEU A O 1
ATOM 3651 N N . GLY A 1 462 ? 13.108 13.141 -35.602 1.00 93.38 462 GLY A N 1
ATOM 3652 C CA . GLY A 1 462 ? 14.200 13.206 -36.578 1.00 93.38 462 GLY A CA 1
ATOM 3653 C C . GLY A 1 462 ? 15.533 12.658 -36.050 1.00 93.38 462 GLY A C 1
ATOM 3654 O O . GLY A 1 462 ? 16.595 13.055 -36.528 1.00 93.38 462 GLY A O 1
ATOM 3655 N N . ASP A 1 463 ? 15.499 11.771 -35.053 1.00 94.56 463 ASP A N 1
ATOM 3656 C CA . ASP A 1 463 ? 16.688 11.166 -34.458 1.00 94.56 463 ASP A CA 1
ATOM 3657 C C . ASP A 1 463 ? 17.217 10.018 -35.337 1.00 94.56 463 ASP A C 1
ATOM 3659 O O . ASP A 1 463 ? 16.495 9.076 -35.679 1.00 94.56 463 ASP A O 1
ATOM 3663 N N . ALA A 1 464 ? 18.508 10.077 -35.680 1.00 94.94 464 ALA A N 1
ATOM 3664 C CA . ALA A 1 464 ? 19.168 9.107 -36.554 1.00 94.94 464 ALA A CA 1
ATOM 3665 C C . ALA A 1 464 ? 19.165 7.668 -35.998 1.00 94.94 464 ALA A C 1
ATOM 3667 O O . ALA A 1 464 ? 19.356 6.715 -36.755 1.00 94.94 464 ALA A O 1
ATOM 3668 N N . SER A 1 465 ? 18.925 7.478 -34.693 1.00 96.62 465 SER A N 1
ATOM 3669 C CA . SER A 1 465 ? 18.791 6.145 -34.099 1.00 96.62 465 SER A CA 1
ATOM 3670 C C . SER A 1 465 ? 17.559 5.367 -34.583 1.00 96.62 465 SER A C 1
ATOM 3672 O O . SER A 1 465 ? 17.541 4.143 -34.449 1.00 96.62 465 SER A O 1
ATOM 3674 N N . SER A 1 466 ? 16.558 6.034 -35.172 1.00 97.88 466 SER A N 1
ATOM 3675 C CA . SER A 1 466 ? 15.303 5.411 -35.612 1.00 97.88 466 SER A CA 1
ATOM 3676 C C . SER A 1 466 ? 15.518 4.179 -36.497 1.00 97.88 466 SER A C 1
ATOM 3678 O O . SER A 1 466 ? 15.022 3.096 -36.188 1.00 97.88 466 SER A O 1
ATOM 3680 N N . GLU A 1 467 ? 16.269 4.325 -37.593 1.00 97.88 467 GLU A N 1
ATOM 3681 C CA . GLU A 1 467 ? 16.432 3.261 -38.594 1.00 97.88 467 GLU A CA 1
ATOM 3682 C C . GLU A 1 467 ? 17.121 2.025 -38.010 1.00 97.88 467 GLU A C 1
ATOM 3684 O O . GLU A 1 467 ? 16.672 0.897 -38.222 1.00 97.88 467 GLU A O 1
ATOM 3689 N N . ARG A 1 468 ? 18.184 2.225 -37.219 1.00 97.56 468 ARG A N 1
ATOM 3690 C CA . ARG A 1 468 ? 18.923 1.111 -36.611 1.00 97.56 468 ARG A CA 1
ATOM 3691 C C . ARG A 1 468 ? 18.102 0.371 -35.559 1.00 97.56 468 ARG A C 1
ATOM 3693 O O . ARG A 1 468 ? 18.169 -0.853 -35.504 1.00 97.56 468 ARG A O 1
ATOM 3700 N N . TRP A 1 469 ? 17.309 1.070 -34.746 1.00 98.38 469 TRP A N 1
ATOM 3701 C CA . TRP A 1 469 ? 16.464 0.412 -33.749 1.00 98.38 469 TRP A CA 1
ATOM 3702 C C . TRP A 1 469 ? 15.321 -0.370 -34.401 1.00 98.38 469 TRP A C 1
ATOM 3704 O O . TRP A 1 469 ? 15.075 -1.505 -33.997 1.00 98.38 469 TRP A O 1
ATOM 3714 N N . ALA A 1 470 ? 14.703 0.170 -35.458 1.00 98.44 470 ALA A N 1
ATOM 3715 C CA . ALA A 1 470 ? 13.699 -0.545 -36.247 1.00 98.44 470 ALA A CA 1
ATOM 3716 C C . ALA A 1 470 ? 14.280 -1.812 -36.906 1.00 98.44 470 ALA A C 1
ATOM 3718 O O . ALA A 1 470 ? 13.675 -2.886 -36.852 1.00 98.44 470 ALA A O 1
ATOM 3719 N N . ALA A 1 471 ? 15.490 -1.722 -37.471 1.00 97.94 471 ALA A N 1
ATOM 3720 C CA . ALA A 1 471 ? 16.201 -2.883 -38.005 1.00 97.94 471 ALA A CA 1
ATOM 3721 C C . ALA A 1 471 ? 16.479 -3.930 -36.912 1.00 97.94 471 ALA A C 1
ATOM 3723 O O . ALA A 1 471 ? 16.171 -5.108 -37.095 1.00 97.94 471 ALA A O 1
ATOM 3724 N N . GLY A 1 472 ? 16.968 -3.499 -35.744 1.00 97.88 472 GLY A N 1
ATOM 3725 C CA . GLY A 1 472 ? 17.211 -4.377 -34.599 1.00 97.88 472 GLY A CA 1
ATOM 3726 C C . GLY A 1 472 ? 15.950 -5.081 -34.087 1.00 97.88 472 GLY A C 1
ATOM 3727 O O . GLY A 1 472 ? 15.998 -6.269 -33.770 1.00 97.88 472 GLY A O 1
ATOM 3728 N N . ALA A 1 473 ? 14.806 -4.392 -34.065 1.00 98.31 473 ALA A N 1
ATOM 3729 C CA . ALA A 1 473 ? 13.515 -5.003 -33.758 1.00 98.31 473 ALA A CA 1
ATOM 3730 C C . ALA A 1 473 ? 13.157 -6.091 -34.795 1.00 98.31 473 ALA A C 1
ATOM 3732 O O . ALA A 1 473 ? 12.841 -7.229 -34.436 1.00 98.31 473 ALA A O 1
ATOM 3733 N N . SER A 1 474 ? 13.280 -5.790 -36.090 1.00 97.94 474 SER A N 1
ATOM 3734 C CA . SER A 1 474 ? 13.008 -6.754 -37.167 1.00 97.94 474 SER A CA 1
ATOM 3735 C C . SER A 1 474 ? 13.912 -7.997 -37.113 1.00 97.94 474 SER A C 1
ATOM 3737 O O . SER A 1 474 ? 13.447 -9.117 -37.357 1.00 97.94 474 SER A O 1
ATOM 3739 N N . GLU A 1 475 ? 15.189 -7.828 -36.755 1.00 97.69 475 GLU A N 1
ATOM 3740 C CA . GLU A 1 475 ? 16.137 -8.929 -36.533 1.00 97.69 475 GLU A CA 1
ATOM 3741 C C . GLU A 1 475 ? 15.671 -9.859 -35.406 1.00 97.69 475 GLU A C 1
ATOM 3743 O O . GLU A 1 475 ? 15.607 -11.072 -35.613 1.00 97.69 475 GLU A O 1
ATOM 3748 N N . ILE A 1 476 ? 15.274 -9.307 -34.250 1.00 97.94 476 ILE A N 1
ATOM 3749 C CA . ILE A 1 476 ? 14.759 -10.098 -33.118 1.00 97.94 476 ILE A CA 1
ATOM 3750 C C . ILE A 1 476 ? 13.511 -10.873 -33.541 1.00 97.94 476 ILE A C 1
ATOM 3752 O O . ILE A 1 476 ? 13.422 -12.078 -33.309 1.00 97.94 476 ILE A O 1
ATOM 3756 N N . ARG A 1 477 ? 12.549 -10.199 -34.187 1.00 96.94 477 ARG A N 1
ATOM 3757 C CA . ARG A 1 477 ? 11.312 -10.834 -34.660 1.00 96.94 477 ARG A CA 1
ATOM 3758 C C . ARG A 1 477 ? 11.613 -12.014 -35.584 1.00 96.94 477 ARG A C 1
ATOM 3760 O O . ARG A 1 477 ? 11.017 -13.078 -35.432 1.00 96.94 477 ARG A O 1
ATOM 3767 N N . SER A 1 478 ? 12.536 -11.832 -36.525 1.00 96.00 478 SER A N 1
ATOM 3768 C CA . SER A 1 478 ? 12.933 -12.882 -37.468 1.00 96.00 478 SER A CA 1
ATOM 3769 C C . SER A 1 478 ? 13.601 -14.057 -36.753 1.00 96.00 478 SER A C 1
ATOM 3771 O O . SER A 1 478 ? 13.239 -15.204 -37.006 1.00 96.00 478 SER A O 1
ATOM 3773 N N . ALA A 1 479 ? 14.510 -13.776 -35.816 1.00 95.44 479 ALA A N 1
ATOM 3774 C CA . ALA A 1 479 ? 15.200 -14.793 -35.029 1.00 95.44 479 ALA A CA 1
ATOM 3775 C C . ALA A 1 479 ? 14.225 -15.627 -34.181 1.00 95.44 479 ALA A C 1
ATOM 3777 O O . ALA A 1 479 ? 14.292 -16.855 -34.198 1.00 95.44 479 ALA A O 1
ATOM 3778 N N . VAL A 1 480 ? 13.267 -14.988 -33.498 1.00 95.06 480 VAL A N 1
ATOM 3779 C CA . VAL A 1 480 ? 12.240 -15.681 -32.698 1.00 95.06 480 VAL A CA 1
ATOM 3780 C C . VAL A 1 480 ? 11.384 -16.599 -33.572 1.00 95.06 480 VAL A C 1
ATOM 3782 O O . VAL A 1 480 ? 11.221 -17.772 -33.238 1.00 95.06 480 VAL A O 1
ATOM 3785 N N . LEU A 1 481 ? 10.880 -16.099 -34.707 1.00 93.00 481 LEU A N 1
ATOM 3786 C CA . LEU A 1 481 ? 10.024 -16.878 -35.611 1.00 93.00 481 LEU A CA 1
ATOM 3787 C C . LEU A 1 481 ? 10.742 -18.084 -36.235 1.00 93.00 481 LEU A C 1
ATOM 3789 O O . LEU A 1 481 ? 10.089 -19.071 -36.560 1.00 93.00 481 LEU A O 1
ATOM 3793 N N . GLN A 1 482 ? 12.062 -18.008 -36.415 1.00 91.06 482 GLN A N 1
ATOM 3794 C CA . GLN A 1 482 ? 12.863 -19.085 -37.006 1.00 91.06 482 GLN A CA 1
ATOM 3795 C C . GLN A 1 482 ? 13.432 -20.061 -35.969 1.00 91.06 482 GLN A C 1
ATOM 3797 O O . GLN A 1 482 ? 13.637 -21.226 -36.292 1.00 91.06 482 GLN A O 1
ATOM 3802 N N . GLY A 1 483 ? 13.739 -19.585 -34.758 1.00 88.81 483 GLY A N 1
ATOM 3803 C CA . GLY A 1 483 ? 14.598 -20.303 -33.812 1.00 88.81 483 GLY A CA 1
ATOM 3804 C C . GLY A 1 483 ? 13.976 -20.661 -32.463 1.00 88.81 483 GLY A C 1
ATOM 3805 O O . GLY A 1 483 ? 14.611 -21.391 -31.709 1.00 88.81 483 GLY A O 1
ATOM 3806 N N . MET A 1 484 ? 12.782 -20.160 -32.125 1.00 90.62 484 MET A N 1
ATOM 3807 C CA . MET A 1 484 ? 12.134 -20.427 -30.825 1.00 90.62 484 MET A CA 1
ATOM 3808 C C . MET A 1 484 ? 10.833 -21.229 -30.917 1.00 90.62 484 MET A C 1
ATOM 3810 O O . MET A 1 484 ? 10.207 -21.497 -29.893 1.00 90.62 484 MET A O 1
ATOM 3814 N N . TYR A 1 485 ? 10.420 -21.615 -32.123 1.00 84.69 485 TYR A N 1
ATOM 3815 C CA . TYR A 1 485 ? 9.280 -22.497 -32.336 1.00 84.69 485 TYR A CA 1
ATOM 3816 C C . TYR A 1 485 ? 9.773 -23.903 -32.673 1.00 84.69 485 TYR A C 1
ATOM 3818 O O . TYR A 1 485 ? 10.427 -24.105 -33.696 1.00 84.69 485 TYR A O 1
ATOM 3826 N N . ASP A 1 486 ? 9.451 -24.868 -31.816 1.00 82.00 486 ASP A N 1
ATOM 3827 C CA . ASP A 1 486 ? 9.677 -26.280 -32.100 1.00 82.00 486 ASP A CA 1
ATOM 3828 C C . ASP A 1 486 ? 8.433 -26.867 -32.779 1.00 82.00 486 ASP A C 1
ATOM 3830 O O . ASP A 1 486 ? 7.408 -27.103 -32.142 1.00 82.00 486 ASP A O 1
ATOM 3834 N N . ALA A 1 487 ? 8.521 -27.080 -34.093 1.00 76.75 487 ALA A N 1
ATOM 3835 C CA . ALA A 1 487 ? 7.446 -27.676 -34.886 1.00 76.75 487 ALA A CA 1
ATOM 3836 C C . ALA A 1 487 ? 7.321 -29.202 -34.699 1.00 76.75 487 ALA A C 1
ATOM 3838 O O . ALA A 1 487 ? 6.447 -29.812 -35.313 1.00 76.75 487 ALA A O 1
ATOM 3839 N N . SER A 1 488 ? 8.217 -29.823 -33.921 1.00 77.25 488 SER A N 1
ATOM 3840 C CA . SER A 1 488 ? 8.236 -31.268 -33.661 1.00 77.25 488 SER A CA 1
ATOM 3841 C C . SER A 1 488 ? 7.515 -31.689 -32.373 1.00 77.25 488 SER A C 1
ATOM 3843 O O . SER A 1 488 ? 7.472 -32.886 -32.081 1.00 77.25 488 SER A O 1
ATOM 3845 N N . GLY A 1 489 ? 6.955 -30.718 -31.639 1.00 54.16 489 GLY A N 1
ATOM 3846 C CA . GLY A 1 489 ? 6.191 -30.916 -30.403 1.00 54.16 489 GLY A CA 1
ATOM 3847 C C . GLY A 1 489 ? 4.814 -31.539 -30.588 1.00 54.16 489 GLY A C 1
ATOM 3848 O O . GLY A 1 489 ? 4.118 -31.177 -31.565 1.00 54.16 489 GLY A O 1
#

Solvent-accessible surface area (backbone atoms only — not comparable to full-atom values): 24610 Å² total; per-residue (Å²): 119,86,53,77,45,71,39,36,49,8,39,27,27,40,26,23,43,82,37,74,26,39,34,39,38,16,53,69,29,31,54,37,42,37,26,21,72,57,36,46,38,41,44,29,41,32,40,91,84,42,58,48,54,57,54,42,93,68,50,50,70,49,77,44,62,42,91,50,26,61,27,43,39,32,43,38,38,28,75,84,77,28,36,40,34,45,34,41,32,27,36,28,67,85,51,46,37,37,40,38,40,34,43,40,33,32,66,41,93,52,68,44,58,42,32,41,37,42,31,45,43,54,12,61,76,61,38,42,77,64,29,34,26,32,58,38,82,88,75,52,25,39,36,37,38,46,89,61,44,27,39,36,44,39,42,35,32,91,80,42,49,60,68,42,34,25,26,23,53,23,86,48,97,86,32,84,26,32,67,63,46,44,52,80,69,45,49,86,55,38,51,60,32,67,29,37,34,20,32,23,39,27,32,54,48,78,33,42,52,72,29,69,52,61,38,40,37,37,40,32,50,28,56,41,72,64,53,34,43,59,57,47,75,64,60,49,81,67,45,54,54,46,34,47,50,46,18,38,55,66,44,64,59,51,34,72,69,38,48,53,56,44,66,71,42,59,71,69,58,30,45,51,52,41,44,51,51,49,52,56,49,30,30,34,19,70,66,20,29,27,36,72,37,80,54,48,64,46,40,79,78,69,72,45,74,44,41,28,20,31,43,43,61,28,22,55,50,35,48,55,40,52,73,36,43,37,80,62,56,56,62,31,33,51,53,30,47,65,71,58,50,37,96,95,48,43,72,44,61,72,35,19,30,49,86,57,44,82,38,92,81,89,73,72,67,42,82,88,31,80,94,26,51,53,43,30,57,32,28,38,16,33,38,39,36,39,49,43,58,46,40,63,78,48,66,87,45,70,64,45,57,50,46,35,65,74,50,43,45,49,39,44,54,47,58,64,65,47,38,36,91,88,64,32,37,58,52,66,27,32,40,98,84,71,76,48,80,36,77,45,72,68,40,48,52,32,40,27,51,20,25,40,47,49,15,59,52,26,51,77,72,69,39,80,64,15,64,59,32,39,49,52,18,51,35,26,55,52,32,46,72,71,70,71,65,73,88,86,116

Foldseek 3Di:
DAFQAWAAQQQWIWGAHQLRWTQFTDGRGQLFDTFQLRHTFWKWKDWPLATDIRSPPQKDWDWDADFLFSKIWIWIDGPVRQKIKTKIWHQFNHFNKIKIKIKIWHQDQFKTKMKMKIKFQTQGRNHLFWKKWFQDPLLRWIWIDDQQKIKTKWKAWPVGTWPAKAKDADPPPPHNAQVVVPSRPHGPRHGMDTTRMMMMTMYMDIAGNRGITMMMIMMHIGRDDVGRSVVSVQDDDVVSVVSSVNSRVLSPQWDPVLVVVLVPDDPVSSRVLSVVLSVQSRQQHPLLARFQDDDSPVCVPPVDDSQWRALLSSLVSLVSCVVRVNDCSVVSNLSLLLVQQDLVRRAGARTAHSVNHDDDADDFFDPLDDVRGAHQLLSLLSSLLSLLVVCVVVPPDVVSVVSLVSRNVSSLCVLLVQPDPVQLFGRWHAYPVRPDTDGDPSSLVSSLSSLQSSLVVCVVVVHPCNVSSPVSSVSSVVSCVVPVDDPPD

Mean predicted aligned error: 4.95 Å